Protein AF-0000000066386735 (afdb_homodimer)

Solvent-accessible surface area (backbone atoms only — not comparable to full-atom values): 34952 Å² total; per-residue (Å²): 131,81,71,72,70,70,79,65,91,54,46,79,41,62,68,87,38,50,35,76,71,38,86,72,49,76,53,98,64,25,37,32,26,34,22,35,31,68,79,54,72,41,65,27,24,34,39,33,49,71,58,70,83,78,64,50,69,67,56,51,48,50,50,52,52,50,50,44,58,50,50,66,54,71,47,89,25,34,50,49,60,60,26,30,24,84,44,97,94,42,44,26,45,30,25,68,52,45,81,57,40,26,46,42,51,55,50,65,39,38,87,48,36,74,68,78,51,64,63,46,54,53,48,42,54,48,40,48,41,42,32,52,31,38,35,53,66,39,91,73,58,44,60,47,80,56,54,47,45,75,33,27,28,16,32,88,79,59,47,43,23,41,43,75,51,58,39,57,59,51,43,49,53,54,43,61,69,47,68,71,74,78,66,64,72,68,68,74,58,64,76,33,53,43,41,59,80,72,44,85,85,53,75,62,67,91,50,74,45,44,43,33,21,12,46,19,51,48,51,52,28,68,71,42,53,48,65,78,60,67,88,56,86,49,61,66,58,50,52,52,41,36,60,72,66,50,68,74,70,76,47,60,91,50,32,56,83,81,43,82,64,44,70,61,52,51,50,52,31,54,36,20,52,37,78,52,57,88,64,27,62,52,48,64,57,52,47,65,64,45,51,64,61,57,66,74,50,57,75,60,56,40,54,50,38,45,47,52,42,55,53,43,56,75,104,131,79,73,74,70,70,80,65,92,54,45,78,39,63,67,88,38,50,35,76,71,37,86,72,50,78,54,98,66,25,38,32,25,34,21,35,30,66,79,53,73,42,64,28,24,33,41,34,48,70,58,68,83,80,64,50,68,66,58,51,49,51,51,51,53,50,52,46,56,50,49,65,54,70,48,90,26,36,50,48,60,64,25,30,24,84,45,96,92,42,42,27,46,29,26,68,51,44,79,57,40,26,45,42,52,54,52,66,39,39,87,47,36,75,67,77,51,64,63,48,53,52,49,41,53,49,39,47,41,41,32,52,31,38,35,54,66,36,91,73,57,45,59,47,82,58,54,46,45,76,33,27,28,16,33,88,79,58,46,44,23,43,42,73,50,59,39,56,58,51,44,49,54,53,44,61,70,47,70,70,74,79,66,66,72,67,70,74,57,64,76,33,54,45,41,60,78,71,45,85,85,52,75,60,68,91,48,74,46,44,43,33,20,11,47,18,52,48,51,51,28,68,71,41,55,47,66,79,60,68,87,57,86,50,61,66,57,51,52,53,40,37,59,73,64,52,69,76,71,77,48,60,92,48,33,56,81,83,43,82,65,43,70,61,51,52,50,52,32,54,36,21,52,37,78,53,58,87,65,29,61,53,47,64,58,52,47,66,64,46,50,63,62,56,67,75,50,57,76,60,55,42,54,51,37,44,48,53,43,56,54,43,56,77,105

Organism: Mus musculus (NCBI:txid10090)

Sequence (630 aa):
MNGDAICSALPPIPYHKLADLHYLSRGASGTVSSARHADWRVRVAVKHLHIHTPLLDSERNDILREAEILHKARFSYILPILGICNEPEFLGIVTEYMPNGSLNELLHRKTEYPDIAWPLRFRILHEIALGVNYLHNMNPPLLHHDLKTQNILLDNEFHVKIADFGLSKWRMMSLSQSRSYKSAPEGGTIIYMPPENYEPGQKSRASVKHDIYSYAVIMWEVLSRKQPFEEVTNPLQIMYSVSQGHRPDTSEENLPFDIPHRGLMISLIQSGWAQNPDERPSFLKCLIELEPVLRTFEDITFLEAVIQLKKAKQNMNGDAICSALPPIPYHKLADLHYLSRGASGTVSSARHADWRVRVAVKHLHIHTPLLDSERNDILREAEILHKARFSYILPILGICNEPEFLGIVTEYMPNGSLNELLHRKTEYPDIAWPLRFRILHEIALGVNYLHNMNPPLLHHDLKTQNILLDNEFHVKIADFGLSKWRMMSLSQSRSYKSAPEGGTIIYMPPENYEPGQKSRASVKHDIYSYAVIMWEVLSRKQPFEEVTNPLQIMYSVSQGHRPDTSEENLPFDIPHRGLMISLIQSGWAQNPDERPSFLKCLIELEPVLRTFEDITFLEAVIQLKKAKQN

Secondary structure (DSSP, 8-state):
--------SSPB--GGGEEEEEEEEEETTEEEEEEEETTT-SEEEEEEE---SS--HHHHHHHHHHHHHHHH---TTBPPEEEEEEETTEEEEEEE--TT-BHHHHHH-TTT-S---HHHHHHHHHHHHHHHHHHHTSSS----S---GGGEEE-TT--EEE-S-STHHHHHHHHHH--S------HHHHTT--GGGTSTT------HHHHHHHHHHHHHHHHH-S-TTTT---HHHHHHHHHTT-----STTTS-TTSTTHHHHHHHHHHHT-SSGGGSPPHHHHHHHHHHHHTTS-HHHHHHHHHHHHHHHH-/--------SSPB--GGGEEEEEEEEEETTEEEEEEEETTT-SEEEEEEE---SS--HHHHHHHHHHHHHHHH---TTBPPEEEEEEETTEEEEEEE--TT-BHHHHHH-TTT-S---HHHHHHHHHHHHHHHHHHHTSSS----S---GGGEEE-TT--EEE---STHHHHHHHHHH--S------HHHHTT--GGGTSTT------HHHHHHHHHHHHHHHHH-S-TTTT---HHHHHHHHHTT-----STTTS-TTSTTHHHHHHHHHHHT-SSGGGSPPHHHHHHHHHHHHTTS-HHHHHHHHHHHHHHHH-

Foldseek 3Di:
DPPPPPPLPFDEDAPVQFADWAWDDADLQATKTWGQGNPVRAIKIKGWGDAPPPDDPVLVVVVSVQLSVLCPDDDPQAWHFRHWHDDRVTTITITHDAPVAWQLCQLAVCQLPVDFDQLQLLQQLLLVLVSLLSQCPDVPRFAQLQDARNQWGQHLLGGTHGHRGSCVVVSVVRVVVVVPDPPPPPLRRLLLAALCVLDPPCPPPPDSLSVLSSSLSVLLCSQQSDDWVVVDDDSVVSNVCRNVPDGRDLDCVRGPPPNVVSVLSVVSSDQSRDNDSVSHDHSVVVNVSSVVVSVVDDPVVSSVSSVVSVVSNVD/DPPPPPPLPFDEDAPVQFADWAWDDADLQATKTWGQGNPVRAIKIKGWGDAPPPDDPVLVVVVSVLLSVLCPDDDPQAWHFRHWHDDRVTTITITHDAPVAWQLCQLAVCQLPVDFDQLLLLQQLLQVLVSLLSQCPDVPRFAQLQDARNQWGQHLLGGTHGHRGSCVVVSVVRVVVVVPDPPPPPLRRLLLAALCVLDPPCPPPPDSLSVLSSSLLVLLCSQQSDDWVVVDDDSVVSNVCRNVPDGRDLDCVRGPPPNVVSVLSVVSSDQSRGNDSVSHDHSVVVNVSSVVVSVVDDPVVSSVSSVVSVVSNVD

Nearest PDB structures (foldseek):
  9f3v-assembly1_B  TM=9.822E-01  e=1.140E-41  Homo sapiens
  9f3v-assembly1_A  TM=9.840E-01  e=6.893E-41  Homo sapiens
  5ar7-assembly1_B  TM=9.583E-01  e=3.034E-40  Homo sapiens
  8aza-assembly1_A  TM=9.279E-01  e=1.139E-37  Homo sapiens
  6s73-assembly1_A  TM=8.576E-01  e=1.983E-14  Homo sapiens

pLDDT: mean 85.74, std 18.02, range [21.05, 98.81]

InterPro domains:
  IPR000719 Protein kinase domain [PS50011] (18-294)
  IPR000719 Protein kinase domain [SM00220] (18-294)
  IPR001245 Serine-threonine/tyrosine-protein kinase, catalytic domain [PF07714] (23-288)
  IPR008271 Serine/threonine-protein kinase, active site [PS00108] (142-154)
  IPR011009 Protein kinase-like domain superfamily [SSF56112] (12-298)
  IPR051681 Serine/Threonine Kinases and Pseudokinases [PTHR44329] (13-293)

Structure (mmCIF, N/CA/C/O backbone):
data_AF-0000000066386735-model_v1
#
loop_
_entity.id
_entity.type
_entity.pdbx_description
1 polymer 'non-specific serine/threonine protein kinase'
#
loop_
_atom_site.group_PDB
_atom_site.id
_atom_site.type_symbol
_atom_site.label_atom_id
_atom_site.label_alt_id
_atom_site.label_comp_id
_atom_site.label_asym_id
_atom_site.label_entity_id
_atom_site.label_seq_id
_atom_site.pdbx_PDB_ins_code
_atom_site.Cartn_x
_atom_site.Cartn_y
_atom_site.Cartn_z
_atom_site.occupancy
_atom_site.B_iso_or_equiv
_atom_site.auth_seq_id
_atom_site.auth_comp_id
_atom_site.auth_asym_id
_atom_site.auth_atom_id
_atom_site.pdbx_PDB_model_num
ATOM 1 N N . MET A 1 1 ? 40.375 10.023 -7.191 1 21.3 1 MET A N 1
ATOM 2 C CA . MET A 1 1 ? 39.312 10.484 -6.332 1 21.3 1 MET A CA 1
ATOM 3 C C . MET A 1 1 ? 38.062 9.625 -6.527 1 21.3 1 MET A C 1
ATOM 5 O O . MET A 1 1 ? 37.406 9.711 -7.57 1 21.3 1 MET A O 1
ATOM 9 N N . ASN A 1 2 ? 38.062 8.375 -6.219 1 23.33 2 ASN A N 1
ATOM 10 C CA . ASN A 1 2 ? 37.156 7.25 -6.371 1 23.33 2 ASN A CA 1
ATOM 11 C C . ASN A 1 2 ? 35.75 7.582 -5.836 1 23.33 2 ASN A C 1
ATOM 13 O O . ASN A 1 2 ? 35.594 7.844 -4.645 1 23.33 2 ASN A O 1
ATOM 17 N N . GLY A 1 3 ? 35.031 8.484 -6.555 1 26.42 3 GLY A N 1
ATOM 18 C CA . GLY A 1 3 ? 33.719 8.977 -6.16 1 26.42 3 GLY A CA 1
ATOM 19 C C . GLY A 1 3 ? 32.906 7.945 -5.43 1 26.42 3 GLY A C 1
ATOM 20 O O . GLY A 1 3 ? 32.75 6.82 -5.902 1 26.42 3 GLY A O 1
ATOM 21 N N . ASP A 1 4 ? 33.094 7.902 -4.188 1 30.94 4 ASP A N 1
ATOM 22 C CA . ASP A 1 4 ? 32.281 7.062 -3.299 1 30.94 4 ASP A CA 1
ATOM 23 C C . ASP A 1 4 ? 30.844 6.984 -3.775 1 30.94 4 ASP A C 1
ATOM 25 O O . ASP A 1 4 ? 30.125 7.98 -3.744 1 30.94 4 ASP A O 1
ATOM 29 N N . ALA A 1 5 ? 30.641 6.309 -4.848 1 32.53 5 ALA A N 1
ATOM 30 C CA . ALA A 1 5 ? 29.297 6.023 -5.332 1 32.53 5 ALA A CA 1
ATOM 31 C C . ALA A 1 5 ? 28.312 5.863 -4.168 1 32.53 5 ALA A C 1
ATOM 33 O O . ALA A 1 5 ? 28.469 4.965 -3.34 1 32.53 5 ALA A O 1
ATOM 34 N N . ILE A 1 6 ? 27.875 6.945 -3.574 1 34.97 6 ILE A N 1
ATOM 35 C CA . ILE A 1 6 ? 26.75 6.914 -2.648 1 34.97 6 ILE A CA 1
ATOM 36 C C . ILE A 1 6 ? 25.812 5.766 -3.018 1 34.97 6 ILE A C 1
ATOM 38 O O . ILE A 1 6 ? 25.328 5.691 -4.148 1 34.97 6 ILE A O 1
ATOM 42 N N . CYS A 1 7 ? 26.047 4.559 -2.678 1 39.59 7 CYS A N 1
ATOM 43 C CA . CYS A 1 7 ? 25.141 3.43 -2.801 1 39.59 7 CYS A CA 1
ATOM 44 C C . CYS A 1 7 ? 23.688 3.877 -2.631 1 39.59 7 CYS A C 1
ATOM 46 O O . CYS A 1 7 ? 23.219 4.066 -1.507 1 39.59 7 CYS A O 1
ATOM 48 N N . SER A 1 8 ? 23.188 4.879 -3.412 1 51.66 8 SER A N 1
ATOM 49 C CA . SER A 1 8 ? 21.812 5.336 -3.371 1 51.66 8 SER A CA 1
ATOM 50 C C . SER A 1 8 ? 20.844 4.16 -3.352 1 51.66 8 SER A C 1
ATOM 52 O O . SER A 1 8 ? 20.938 3.248 -4.18 1 51.66 8 SER A O 1
ATOM 54 N N . ALA A 1 9 ? 20.234 3.855 -2.174 1 66.12 9 ALA A N 1
ATOM 55 C CA . ALA A 1 9 ? 19.203 2.84 -1.979 1 66.12 9 ALA A CA 1
ATOM 56 C C . ALA A 1 9 ? 17.984 3.123 -2.852 1 66.12 9 ALA A C 1
ATOM 58 O O . ALA A 1 9 ? 17.109 2.271 -2.994 1 66.12 9 ALA A O 1
ATOM 59 N N . LEU A 1 10 ? 18.047 4.336 -3.697 1 79.75 10 LEU A N 1
ATOM 60 C CA . LEU A 1 10 ? 16.906 4.656 -4.535 1 79.75 10 LEU A CA 1
ATOM 61 C C . LEU A 1 10 ? 17.078 4.105 -5.945 1 79.75 10 LEU A C 1
ATOM 63 O O . LEU A 1 10 ? 18.047 4.449 -6.629 1 79.75 10 LEU A O 1
ATOM 67 N N . PRO A 1 11 ? 16.234 3.32 -6.422 1 87 11 PRO A N 1
ATOM 68 C CA . PRO A 1 11 ? 16.359 2.773 -7.773 1 87 11 PRO A CA 1
ATOM 69 C C . PRO A 1 11 ? 16.312 3.852 -8.852 1 87 11 PRO A C 1
ATOM 71 O O . PRO A 1 11 ? 15.445 4.73 -8.812 1 87 11 PRO A O 1
ATOM 74 N N . PRO A 1 12 ? 17.281 3.859 -9.758 1 91.12 12 PRO A N 1
ATOM 75 C CA . PRO A 1 12 ? 17.234 4.793 -10.883 1 91.12 12 PRO A CA 1
ATOM 76 C C . PRO A 1 12 ? 16.141 4.43 -11.898 1 91.12 12 PRO A C 1
ATOM 78 O O . PRO A 1 12 ? 15.977 3.256 -12.234 1 91.12 12 PRO A O 1
ATOM 81 N N . ILE A 1 13 ? 15.375 5.375 -12.328 1 95.06 13 ILE A N 1
ATOM 82 C CA . ILE A 1 13 ? 14.352 5.207 -13.352 1 95.06 13 ILE A CA 1
ATOM 83 C C . ILE A 1 13 ? 14.664 6.098 -14.555 1 95.06 13 ILE A C 1
ATOM 85 O O . ILE A 1 13 ? 14.609 7.324 -14.453 1 95.06 13 ILE A O 1
ATOM 89 N N . PRO A 1 14 ? 15.023 5.484 -15.664 1 95.88 14 PRO A N 1
ATOM 90 C CA . PRO A 1 14 ? 15.312 6.305 -16.844 1 95.88 14 PRO A CA 1
ATOM 91 C C . PRO A 1 14 ? 14.102 7.102 -17.328 1 95.88 14 PRO A C 1
ATOM 93 O O . PRO A 1 14 ? 12.969 6.609 -17.266 1 95.88 14 PRO A O 1
ATOM 96 N N . TYR A 1 15 ? 14.391 8.234 -17.844 1 95.38 15 TYR A N 1
ATOM 97 C CA . TYR A 1 15 ? 13.344 9.117 -18.344 1 95.38 15 TYR A CA 1
ATOM 98 C C . TYR A 1 15 ? 12.516 8.438 -19.422 1 95.38 15 TYR A C 1
ATOM 100 O O . TYR A 1 15 ? 11.297 8.578 -19.469 1 95.38 15 TYR A O 1
ATOM 108 N N . HIS A 1 16 ? 13.141 7.691 -20.281 1 96.06 16 HIS A N 1
ATOM 109 C CA . HIS A 1 16 ? 12.461 7.105 -21.422 1 96.06 16 HIS A CA 1
ATOM 110 C C . HIS A 1 16 ? 11.469 6.031 -21 1 96.06 16 HIS A C 1
ATOM 112 O O . HIS A 1 16 ? 10.648 5.582 -21.797 1 96.06 16 HIS A O 1
ATOM 118 N N . LYS A 1 17 ? 11.531 5.559 -19.75 1 97 17 LYS A N 1
ATOM 119 C CA . LYS A 1 17 ? 10.586 4.582 -19.219 1 97 17 LYS A CA 1
ATOM 120 C C . LYS A 1 17 ? 9.32 5.262 -18.703 1 97 17 LYS A C 1
ATOM 122 O O . LYS A 1 17 ? 8.344 4.59 -18.359 1 97 17 LYS A O 1
ATOM 127 N N . LEU A 1 18 ? 9.359 6.523 -18.547 1 96.94 18 LEU A N 1
ATOM 128 C CA . LEU A 1 18 ? 8.203 7.301 -18.109 1 96.94 18 LEU A CA 1
ATOM 129 C C . LEU A 1 18 ? 7.395 7.781 -19.312 1 96.94 18 LEU A C 1
ATOM 131 O O . LEU A 1 18 ? 7.504 8.938 -19.719 1 96.94 18 LEU A O 1
ATOM 135 N N . ALA A 1 19 ? 6.484 6.941 -19.766 1 95.81 19 ALA A N 1
ATOM 136 C CA . ALA A 1 19 ? 5.73 7.195 -20.984 1 95.81 19 ALA A CA 1
ATOM 137 C C . ALA A 1 19 ? 4.461 7.988 -20.688 1 95.81 19 ALA A C 1
ATOM 139 O O . ALA A 1 19 ? 3.928 7.938 -19.578 1 95.81 19 ALA A O 1
ATOM 140 N N . ASP A 1 20 ? 4.012 8.805 -21.641 1 94.62 20 ASP A N 1
ATOM 141 C CA . ASP A 1 20 ? 2.725 9.492 -21.609 1 94.62 20 ASP A CA 1
ATOM 142 C C . ASP A 1 20 ? 2.643 10.453 -20.422 1 94.62 20 ASP A C 1
ATOM 144 O O . ASP A 1 20 ? 1.693 10.391 -19.641 1 94.62 20 ASP A O 1
ATOM 148 N N . LEU A 1 21 ? 3.6 11.289 -20.375 1 93.81 21 LEU A N 1
ATOM 149 C CA . LEU A 1 21 ? 3.621 12.258 -19.281 1 93.81 21 LEU A CA 1
ATOM 150 C C . LEU A 1 21 ? 2.438 13.219 -19.391 1 93.81 21 LEU A C 1
ATOM 152 O O . LEU A 1 21 ? 2.168 13.766 -20.453 1 93.81 21 LEU A O 1
ATOM 156 N N . HIS A 1 22 ? 1.701 13.336 -18.312 1 95.56 22 HIS A N 1
ATOM 157 C CA . HIS A 1 22 ? 0.571 14.258 -18.219 1 95.56 22 HIS A CA 1
ATOM 158 C C . HIS A 1 22 ? 0.7 15.156 -17 1 95.56 22 HIS A C 1
ATOM 160 O O . HIS A 1 22 ? 0.88 14.672 -15.875 1 95.56 22 HIS A O 1
ATOM 166 N N . TYR A 1 23 ? 0.552 16.453 -17.219 1 94.19 23 TYR A N 1
ATOM 167 C CA . TYR A 1 23 ? 0.663 17.438 -16.156 1 94.19 23 TYR A CA 1
ATOM 168 C C . TYR A 1 23 ? -0.458 17.266 -15.133 1 94.19 23 TYR A C 1
ATOM 170 O O . TYR A 1 23 ? -1.62 17.078 -15.508 1 94.19 23 TYR A O 1
ATOM 178 N N . LEU A 1 24 ? -0.124 17.281 -13.836 1 92.25 24 LEU A N 1
ATOM 179 C CA . LEU A 1 24 ? -1.116 17.172 -12.773 1 92.25 24 LEU A CA 1
ATOM 180 C C . LEU A 1 24 ? -1.205 18.484 -11.992 1 92.25 24 LEU A C 1
ATOM 182 O O . LEU A 1 24 ? -2.297 19.016 -11.789 1 92.25 24 LEU A O 1
ATOM 186 N N . SER A 1 25 ? -0.078 18.922 -11.508 1 87.31 25 SER A N 1
ATOM 187 C CA . SER A 1 25 ? -0.096 20.109 -10.664 1 87.31 25 SER A CA 1
ATOM 188 C C . SER A 1 25 ? 1.282 20.766 -10.602 1 87.31 25 SER A C 1
ATOM 190 O O . SER A 1 25 ? 2.273 20.172 -11.039 1 87.31 25 SER A O 1
ATOM 192 N N . ARG A 1 26 ? 1.274 22.031 -10.109 1 82.44 26 ARG A N 1
ATOM 193 C CA . ARG A 1 26 ? 2.504 22.781 -9.867 1 82.44 26 ARG A CA 1
ATOM 194 C C . ARG A 1 26 ? 2.553 23.312 -8.438 1 82.44 26 ARG A C 1
ATOM 196 O O . ARG A 1 26 ? 1.54 23.766 -7.906 1 82.44 26 ARG A O 1
ATOM 203 N N . GLY A 1 27 ? 3.732 23.016 -7.816 1 70.88 27 GLY A N 1
ATOM 204 C CA . GLY A 1 27 ? 3.938 23.594 -6.496 1 70.88 27 GLY A CA 1
ATOM 205 C C . GLY A 1 27 ? 5.27 24.297 -6.352 1 70.88 27 GLY A C 1
ATOM 206 O O . GLY A 1 27 ? 6.004 24.453 -7.328 1 70.88 27 GLY A O 1
ATOM 207 N N . ALA A 1 28 ? 5.504 24.797 -5.137 1 63.75 28 ALA A N 1
ATOM 208 C CA . ALA A 1 28 ? 6.723 25.547 -4.844 1 63.75 28 ALA A CA 1
ATOM 209 C C . ALA A 1 28 ? 7.965 24.719 -5.164 1 63.75 28 ALA A C 1
ATOM 211 O O . ALA A 1 28 ? 8.984 25.266 -5.59 1 63.75 28 ALA A O 1
ATOM 212 N N . SER A 1 29 ? 7.793 23.422 -5.027 1 66.88 29 SER A N 1
ATOM 213 C CA . SER A 1 29 ? 8.961 22.562 -5.168 1 66.88 29 SER A CA 1
ATOM 214 C C . SER A 1 29 ? 9.086 22.031 -6.59 1 66.88 29 SER A C 1
ATOM 216 O O . SER A 1 29 ? 10.102 21.438 -6.949 1 66.88 29 SER A O 1
ATOM 218 N N . GLY A 1 30 ? 8.055 22.234 -7.348 1 78.25 30 GLY A N 1
ATOM 219 C CA . GLY A 1 30 ? 8.156 21.734 -8.711 1 78.25 30 GLY A CA 1
ATOM 220 C C . GLY A 1 30 ? 6.812 21.328 -9.297 1 78.25 30 GLY A C 1
ATOM 221 O O . GLY A 1 30 ? 5.77 21.797 -8.844 1 78.25 30 GLY A O 1
ATOM 222 N N . THR A 1 31 ? 6.992 20.656 -10.375 1 88.19 31 THR A N 1
ATOM 223 C CA . THR A 1 31 ? 5.801 20.219 -11.094 1 88.19 31 THR A CA 1
ATOM 224 C C . THR A 1 31 ? 5.59 18.703 -10.922 1 88.19 31 THR A C 1
ATOM 226 O O . THR A 1 31 ? 6.555 17.953 -10.82 1 88.19 31 THR A O 1
ATOM 229 N N . VAL A 1 32 ? 4.332 18.344 -10.852 1 92.94 32 VAL A N 1
ATOM 230 C CA . VAL A 1 32 ? 3.996 16.922 -10.75 1 92.94 32 VAL A CA 1
ATOM 231 C C . VAL A 1 32 ? 3.266 16.469 -12.008 1 92.94 32 VAL A C 1
ATOM 233 O O . VAL A 1 32 ? 2.348 17.156 -12.477 1 92.94 32 VAL A O 1
ATOM 236 N N . SER A 1 33 ? 3.738 15.398 -12.57 1 96.19 33 SER A N 1
ATOM 237 C CA . SER A 1 33 ? 3.113 14.781 -13.734 1 96.19 33 SER A CA 1
ATOM 238 C C . SER A 1 33 ? 2.809 13.305 -13.477 1 96.19 33 SER A C 1
ATOM 240 O O . SER A 1 33 ? 3.4 12.688 -12.586 1 96.19 33 SER A O 1
ATOM 242 N N . SER A 1 34 ? 1.831 12.844 -14.148 1 97.69 34 SER A N 1
ATOM 243 C CA . SER A 1 34 ? 1.608 11.406 -14.18 1 97.69 34 SER A CA 1
ATOM 244 C C . SER A 1 34 ? 2.238 10.773 -15.422 1 97.69 34 SER A C 1
ATOM 246 O O . SER A 1 34 ? 2.408 11.445 -16.438 1 97.69 34 SER A O 1
ATOM 248 N N . ALA A 1 35 ? 2.652 9.562 -15.312 1 97.88 35 ALA A N 1
ATOM 249 C CA . ALA A 1 35 ? 3.225 8.781 -16.406 1 97.88 35 ALA A CA 1
ATOM 250 C C . ALA A 1 35 ? 2.887 7.301 -16.266 1 97.88 35 ALA A C 1
ATOM 252 O O . ALA A 1 35 ? 2.461 6.855 -15.195 1 97.88 35 ALA A O 1
ATOM 253 N N . ARG A 1 36 ? 2.918 6.609 -17.344 1 97.31 36 ARG A N 1
ATOM 254 C CA . ARG A 1 36 ? 2.852 5.152 -17.312 1 97.31 36 ARG A CA 1
ATOM 255 C C . ARG A 1 36 ? 4.242 4.535 -17.453 1 97.31 36 ARG A C 1
ATOM 257 O O . ARG A 1 36 ? 4.941 4.781 -18.438 1 97.31 36 ARG A O 1
ATOM 264 N N . HIS A 1 37 ? 4.707 3.846 -16.438 1 97.06 37 HIS A N 1
ATOM 265 C CA . HIS A 1 37 ? 6.012 3.211 -16.547 1 97.06 37 HIS A CA 1
ATOM 266 C C . HIS A 1 37 ? 6.008 2.119 -17.609 1 97.06 37 HIS A C 1
ATOM 268 O O . HIS A 1 37 ? 5.211 1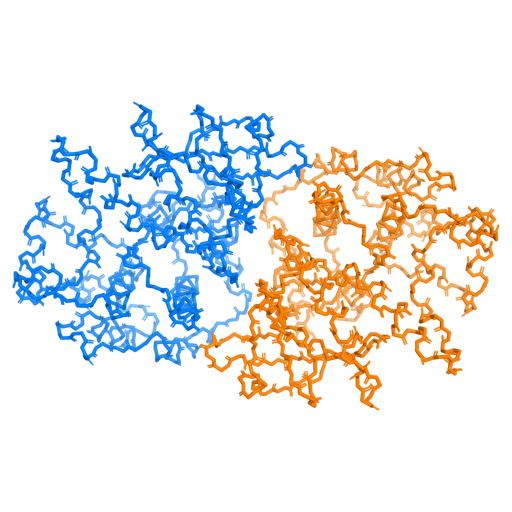.18 -17.547 1 97.06 37 HIS A O 1
ATOM 274 N N . ALA A 1 38 ? 6.906 2.098 -18.469 1 95.69 38 ALA A N 1
ATOM 275 C CA . ALA A 1 38 ? 6.891 1.266 -19.672 1 95.69 38 ALA A CA 1
ATOM 276 C C . ALA A 1 38 ? 7.02 -0.213 -19.312 1 95.69 38 ALA A C 1
ATOM 278 O O . ALA A 1 38 ? 6.379 -1.065 -19.938 1 95.69 38 ALA A O 1
ATOM 279 N N . ASP A 1 39 ? 7.727 -0.507 -18.312 1 95.12 39 ASP A N 1
ATOM 280 C CA . ASP A 1 39 ? 7.98 -1.902 -17.953 1 95.12 39 ASP A CA 1
ATOM 281 C C . ASP A 1 39 ? 6.984 -2.4 -16.922 1 95.12 39 ASP A C 1
ATOM 283 O O . ASP A 1 39 ? 6.543 -3.549 -16.969 1 95.12 39 ASP A O 1
ATOM 287 N N . TRP A 1 40 ? 6.613 -1.518 -16 1 95.81 40 TRP A N 1
ATOM 288 C CA . TRP A 1 40 ? 5.785 -1.946 -14.883 1 95.81 40 TRP A CA 1
ATOM 289 C C . TRP A 1 40 ? 4.309 -1.955 -15.266 1 95.81 40 TRP A C 1
ATOM 291 O O . TRP A 1 40 ? 3.494 -2.605 -14.609 1 95.81 40 TRP A O 1
ATOM 301 N N . ARG A 1 41 ? 3.924 -1.197 -16.234 1 95 41 ARG A N 1
ATOM 302 C CA . ARG A 1 41 ? 2.578 -1.108 -16.797 1 95 41 ARG A CA 1
ATOM 303 C C . ARG A 1 41 ? 1.6 -0.533 -15.773 1 95 41 ARG A C 1
ATOM 305 O O . ARG A 1 41 ? 0.431 -0.922 -15.742 1 95 41 ARG A O 1
ATOM 312 N N . VAL A 1 42 ? 2.158 0.272 -14.891 1 96.12 42 VAL A N 1
ATOM 313 C CA . VAL A 1 42 ? 1.305 0.998 -13.953 1 96.12 42 VAL A CA 1
ATOM 314 C C . VAL A 1 42 ? 1.528 2.5 -14.109 1 96.12 42 VAL A C 1
ATOM 316 O O . VAL A 1 42 ? 2.568 2.93 -14.617 1 96.12 42 VAL A O 1
ATOM 319 N N . ARG A 1 43 ? 0.556 3.234 -13.711 1 96.69 43 ARG A N 1
ATOM 320 C CA . ARG A 1 43 ? 0.695 4.684 -13.648 1 96.69 43 ARG A CA 1
ATOM 321 C C . ARG A 1 43 ? 1.541 5.105 -12.453 1 96.69 43 ARG A C 1
ATOM 323 O O . ARG A 1 43 ? 1.422 4.531 -11.367 1 96.69 43 ARG A O 1
ATOM 330 N N . VAL A 1 44 ? 2.395 6.055 -12.641 1 97.81 44 VAL A N 1
ATOM 331 C CA . VAL A 1 44 ? 3.229 6.629 -11.586 1 97.81 44 VAL A CA 1
ATOM 332 C C . VAL A 1 44 ? 3.105 8.148 -11.609 1 97.81 44 VAL A C 1
ATOM 334 O O . VAL A 1 44 ? 2.584 8.727 -12.562 1 97.81 44 VAL A O 1
ATOM 337 N N . ALA A 1 45 ? 3.426 8.797 -10.523 1 97.12 45 ALA A N 1
ATOM 338 C CA . ALA A 1 45 ? 3.564 10.25 -10.461 1 97.12 45 ALA A CA 1
ATOM 339 C C . ALA A 1 45 ? 5.035 10.664 -10.438 1 97.12 45 ALA A C 1
ATOM 341 O O . ALA A 1 45 ? 5.859 10 -9.805 1 97.12 45 ALA A O 1
ATOM 342 N N . VAL A 1 46 ? 5.352 11.742 -11.117 1 95.25 46 VAL A N 1
ATOM 343 C CA . VAL A 1 46 ? 6.719 12.25 -11.195 1 95.25 46 VAL A CA 1
ATOM 344 C C . VAL A 1 46 ? 6.754 13.703 -10.727 1 95.25 46 VAL A C 1
ATOM 346 O O . VAL A 1 46 ? 6.145 14.578 -11.344 1 95.25 46 VAL A O 1
ATOM 349 N N . LYS A 1 47 ? 7.371 13.922 -9.625 1 90.81 47 LYS A N 1
ATOM 350 C CA . LYS A 1 47 ? 7.641 15.281 -9.172 1 90.81 47 LYS A CA 1
ATOM 351 C C . LYS A 1 47 ? 8.953 15.805 -9.758 1 90.81 47 LYS A C 1
ATOM 353 O O . LYS A 1 47 ? 10.031 15.367 -9.359 1 90.81 47 LYS A O 1
ATOM 358 N N . HIS A 1 48 ? 8.812 16.625 -10.711 1 88.12 48 HIS A N 1
ATOM 359 C CA . HIS A 1 48 ? 9.977 17.25 -11.328 1 88.12 48 HIS A CA 1
ATOM 360 C C . HIS A 1 48 ? 10.477 18.438 -10.5 1 88.12 48 HIS A C 1
ATOM 362 O O . HIS A 1 48 ? 9.734 19.391 -10.273 1 88.12 48 HIS A O 1
ATOM 368 N N . LEU A 1 49 ? 11.648 18.281 -10.055 1 78.94 49 LEU A N 1
ATOM 369 C CA . LEU A 1 49 ? 12.211 19.297 -9.188 1 78.94 49 LEU A CA 1
ATOM 370 C C . LEU A 1 49 ? 12.875 20.406 -10.008 1 78.94 49 LEU A C 1
ATOM 372 O O . LEU A 1 49 ? 13.656 20.109 -10.914 1 78.94 49 LEU A O 1
ATOM 376 N N . HIS A 1 50 ? 12.203 21.531 -9.953 1 68.12 50 HIS A N 1
ATOM 377 C CA . HIS A 1 50 ? 12.758 22.656 -10.695 1 68.12 50 HIS A CA 1
ATOM 378 C C . HIS A 1 50 ? 14.023 23.172 -10.031 1 68.12 50 HIS A C 1
ATOM 380 O O . HIS A 1 50 ? 13.992 23.609 -8.875 1 68.12 50 HIS A O 1
ATOM 386 N N . ILE A 1 51 ? 15.023 22.688 -10.352 1 57.31 51 ILE A N 1
ATOM 387 C CA . ILE A 1 51 ? 16.281 23.203 -9.82 1 57.31 51 ILE A CA 1
ATOM 388 C C . ILE A 1 51 ? 16.922 24.156 -10.828 1 57.31 51 ILE A C 1
ATOM 390 O O . ILE A 1 51 ? 16.75 24 -12.031 1 57.31 51 ILE A O 1
ATOM 394 N N . HIS A 1 52 ? 17.188 25.328 -10.453 1 54.78 52 HIS A N 1
ATOM 395 C CA . HIS A 1 52 ? 17.922 26.234 -11.32 1 54.78 52 HIS A CA 1
ATOM 396 C C . HIS A 1 52 ? 19 25.5 -12.109 1 54.78 52 HIS A C 1
ATOM 398 O O . HIS A 1 52 ? 19.672 24.625 -11.57 1 54.78 52 HIS A O 1
ATOM 404 N N . THR A 1 53 ? 18.828 25.359 -13.375 1 54.06 53 THR A N 1
ATOM 405 C CA . THR A 1 53 ? 19.859 24.859 -14.273 1 54.06 53 THR A CA 1
ATOM 406 C C . THR A 1 53 ? 20.969 25.906 -14.445 1 54.06 53 THR A C 1
ATOM 408 O O . THR A 1 53 ? 20.688 27.078 -14.68 1 54.06 53 THR A O 1
ATOM 411 N N . PRO A 1 54 ? 22.312 25.453 -14.141 1 56.69 54 PRO A N 1
ATOM 412 C CA . PRO A 1 54 ? 22.766 24.094 -13.883 1 56.69 54 PRO A CA 1
ATOM 413 C C . PRO A 1 54 ? 22.766 23.734 -12.398 1 56.69 54 PRO A C 1
ATOM 415 O O . PRO A 1 54 ? 23.125 24.562 -11.562 1 56.69 54 PRO A O 1
ATOM 418 N N . LEU A 1 55 ? 22.156 22.656 -12.031 1 57.97 55 LEU A N 1
ATOM 419 C CA . LEU A 1 55 ? 22.234 22.188 -10.656 1 57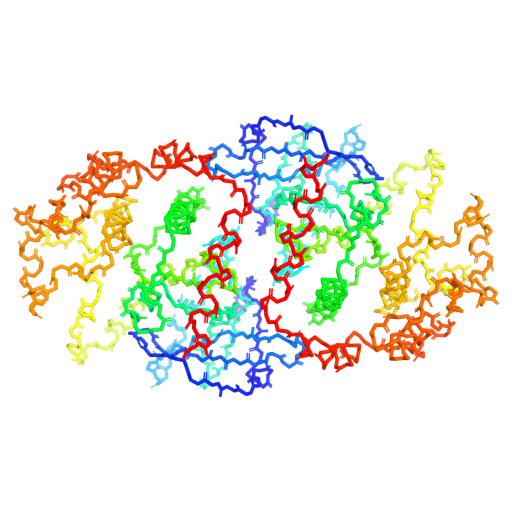.97 55 LEU A CA 1
ATOM 420 C C . LEU A 1 55 ? 23.688 21.891 -10.273 1 57.97 55 LEU A C 1
ATOM 422 O O . LEU A 1 55 ? 24.406 21.219 -11.023 1 57.97 55 LEU A O 1
ATOM 426 N N . LEU A 1 56 ? 24.125 22.734 -9.305 1 65.06 56 LEU A N 1
ATOM 427 C CA . LEU A 1 56 ? 25.422 22.312 -8.766 1 65.06 56 LEU A CA 1
ATOM 428 C C . LEU A 1 56 ? 25.344 20.891 -8.219 1 65.06 56 LEU A C 1
ATOM 430 O O . LEU A 1 56 ? 24.297 20.469 -7.719 1 65.06 56 LEU A O 1
ATOM 434 N N . ASP A 1 57 ? 26.312 20.156 -8.477 1 73 57 ASP A N 1
ATOM 435 C CA . ASP A 1 57 ? 26.438 18.781 -8.023 1 73 57 ASP A CA 1
ATOM 436 C C . ASP A 1 57 ? 26.094 18.656 -6.539 1 73 57 ASP A C 1
ATOM 438 O O . ASP A 1 57 ? 25.5 17.672 -6.109 1 73 57 ASP A O 1
ATOM 442 N N . SER A 1 58 ? 26.391 19.75 -5.883 1 73.62 58 SER A N 1
ATOM 443 C CA . SER A 1 58 ? 26.156 19.719 -4.441 1 73.62 58 SER A CA 1
ATOM 444 C C . SER A 1 58 ? 24.656 19.734 -4.133 1 73.62 58 SER A C 1
ATOM 446 O O . SER A 1 58 ? 24.203 19 -3.258 1 73.62 58 SER A O 1
ATOM 448 N N . GLU A 1 59 ? 23.953 20.562 -4.934 1 71.06 59 GLU A N 1
ATOM 449 C CA . GLU A 1 59 ? 22.516 20.656 -4.719 1 71.06 59 GLU A CA 1
ATOM 450 C C . GLU A 1 59 ? 21.797 19.359 -5.105 1 71.06 59 GLU A C 1
ATOM 452 O O . GLU A 1 59 ? 20.891 18.906 -4.402 1 71.06 59 GLU A O 1
ATOM 457 N N . ARG A 1 60 ? 22.281 18.891 -6.133 1 75.44 60 ARG A N 1
ATOM 458 C CA . ARG A 1 60 ? 21.719 17.625 -6.605 1 75.44 60 ARG A CA 1
ATOM 459 C C . ARG A 1 60 ? 21.938 16.516 -5.578 1 75.44 60 ARG A C 1
ATOM 461 O O . ARG A 1 60 ? 21.031 15.742 -5.297 1 75.44 60 ARG A O 1
ATOM 468 N N . ASN A 1 61 ? 23.047 16.516 -5.004 1 77.25 61 ASN A N 1
ATOM 469 C CA . ASN A 1 61 ? 23.359 15.508 -3.992 1 77.25 61 ASN A CA 1
ATOM 470 C C . ASN A 1 61 ? 22.5 15.672 -2.746 1 77.25 61 ASN A C 1
ATOM 472 O O . ASN A 1 61 ? 22.125 14.68 -2.115 1 77.25 61 ASN A O 1
ATOM 476 N N . ASP A 1 62 ? 22.234 16.875 -2.523 1 74.38 62 ASP A N 1
ATOM 477 C CA . ASP A 1 62 ? 21.375 17.141 -1.364 1 74.38 62 ASP A CA 1
ATOM 478 C C . ASP A 1 62 ? 19.969 16.609 -1.583 1 74.38 62 ASP A C 1
ATOM 480 O O . ASP A 1 62 ? 19.375 16 -0.679 1 74.38 62 ASP A O 1
ATOM 484 N N . ILE A 1 63 ? 19.562 16.828 -2.779 1 75.44 63 ILE A N 1
ATOM 485 C CA . ILE A 1 63 ? 18.219 16.359 -3.119 1 75.44 63 ILE A CA 1
ATOM 486 C C . ILE A 1 63 ? 18.172 14.836 -3.074 1 75.44 63 ILE A C 1
ATOM 488 O O . ILE A 1 63 ? 17.219 14.25 -2.561 1 75.44 63 ILE A O 1
ATOM 492 N N . LEU A 1 64 ? 19.156 14.281 -3.521 1 77.44 64 LEU A N 1
ATOM 493 C CA . LEU A 1 64 ? 19.25 12.82 -3.547 1 77.44 64 LEU A CA 1
ATOM 494 C C . LEU A 1 64 ? 19.297 12.258 -2.131 1 77.44 64 LEU A C 1
ATOM 496 O O . LEU A 1 64 ? 18.672 11.234 -1.841 1 77.44 64 LEU A O 1
ATOM 500 N N . ARG A 1 65 ? 20 12.898 -1.321 1 77.62 65 ARG A N 1
ATOM 501 C CA . ARG A 1 65 ? 20.094 12.461 0.066 1 77.62 65 ARG A CA 1
ATOM 502 C C . ARG A 1 65 ? 18.734 12.539 0.764 1 77.62 65 ARG A C 1
ATOM 504 O O . ARG A 1 65 ? 18.359 11.625 1.499 1 77.62 65 ARG A O 1
ATOM 511 N N . GLU A 1 66 ? 18.047 13.562 0.5 1 74.75 66 GLU A N 1
ATOM 512 C CA . GLU A 1 66 ? 16.734 13.727 1.095 1 74.75 66 GLU A CA 1
ATOM 513 C C . GLU A 1 66 ? 15.75 12.688 0.56 1 74.75 66 GLU A C 1
ATOM 515 O O . GLU A 1 66 ? 14.969 12.117 1.32 1 74.75 66 GLU A O 1
ATOM 520 N N . ALA A 1 67 ? 15.883 12.508 -0.694 1 79.25 67 ALA A N 1
ATOM 521 C CA . ALA A 1 67 ? 15.023 11.5 -1.306 1 79.25 67 ALA A CA 1
ATOM 522 C C . ALA A 1 67 ? 15.281 10.117 -0.714 1 79.25 67 ALA A C 1
ATOM 524 O O . ALA A 1 67 ? 14.352 9.328 -0.534 1 79.25 67 ALA A O 1
ATOM 525 N N . GLU A 1 68 ? 16.438 9.914 -0.324 1 79.88 68 GLU A N 1
ATOM 526 C CA . GLU A 1 68 ? 16.797 8.633 0.27 1 79.88 68 GLU A CA 1
ATOM 527 C C . GLU A 1 68 ? 16.203 8.477 1.664 1 79.88 68 GLU A C 1
ATOM 529 O O . GLU A 1 68 ? 15.766 7.387 2.039 1 79.88 68 GLU A O 1
ATOM 534 N N . ILE A 1 69 ? 16.25 9.539 2.324 1 76.5 69 ILE A N 1
ATOM 535 C CA . ILE A 1 69 ? 15.672 9.516 3.666 1 76.5 69 ILE A CA 1
ATOM 536 C C . ILE A 1 69 ? 14.172 9.242 3.578 1 76.5 69 ILE A C 1
ATOM 538 O O . ILE A 1 69 ? 13.641 8.43 4.336 1 76.5 69 ILE A O 1
ATOM 542 N N . LEU A 1 70 ? 13.602 9.898 2.648 1 80.44 70 LEU A N 1
ATOM 543 C CA . LEU A 1 70 ? 12.164 9.719 2.469 1 80.44 70 LEU A CA 1
ATOM 544 C C . LEU A 1 70 ? 11.844 8.305 2.002 1 80.44 70 LEU A C 1
ATOM 546 O O . LEU A 1 70 ? 10.812 7.742 2.369 1 80.44 70 LEU A O 1
ATOM 550 N N . HIS A 1 71 ? 12.75 7.758 1.261 1 83.81 71 HIS A N 1
ATOM 551 C CA . HIS A 1 71 ? 12.578 6.414 0.726 1 83.81 71 HIS A CA 1
ATOM 552 C C . HIS A 1 71 ? 12.586 5.371 1.841 1 83.81 71 HIS A C 1
ATOM 554 O O . HIS A 1 71 ? 11.984 4.305 1.703 1 83.81 71 HIS A O 1
ATOM 560 N N . LYS A 1 72 ? 13.148 5.73 2.943 1 82.75 72 LYS A N 1
ATOM 561 C CA . LYS A 1 72 ? 13.25 4.793 4.059 1 82.75 72 LYS A CA 1
ATOM 562 C C . LYS A 1 72 ? 11.906 4.605 4.75 1 82.75 72 LYS A C 1
ATOM 564 O O . LYS A 1 72 ? 11.68 3.596 5.418 1 82.75 72 LYS A O 1
ATOM 569 N N . ALA A 1 73 ? 11.094 5.609 4.633 1 87.44 73 ALA A N 1
ATOM 570 C CA . ALA A 1 73 ? 9.781 5.52 5.262 1 87.44 73 ALA A CA 1
ATOM 571 C C . ALA A 1 73 ? 8.859 4.574 4.488 1 87.44 73 ALA A C 1
ATOM 573 O O . ALA A 1 73 ? 8.391 4.906 3.398 1 87.44 73 ALA A O 1
ATOM 574 N N . ARG A 1 74 ? 8.719 3.398 5.016 1 89.44 74 ARG A N 1
ATOM 575 C CA . ARG A 1 74 ? 7.875 2.383 4.398 1 89.44 74 ARG A CA 1
ATOM 576 C C . ARG A 1 74 ? 6.672 2.062 5.277 1 89.44 74 ARG A C 1
ATOM 578 O O . ARG A 1 74 ? 6.793 1.331 6.266 1 89.44 74 ARG A O 1
ATOM 585 N N . PHE A 1 75 ? 5.641 2.623 4.957 1 93.06 75 PHE A N 1
ATOM 586 C CA . PHE A 1 75 ? 4.422 2.496 5.746 1 93.06 75 PHE A CA 1
ATOM 587 C C . PHE A 1 75 ? 3.188 2.686 4.871 1 93.06 75 PHE A C 1
ATOM 589 O O . PHE A 1 75 ? 3.24 3.383 3.857 1 93.06 75 PHE A O 1
ATOM 596 N N . SER A 1 76 ? 2.125 2.049 5.258 1 93.94 76 SER A N 1
ATOM 597 C CA . SER A 1 76 ? 0.909 1.977 4.457 1 93.94 76 SER A CA 1
ATOM 598 C C . SER A 1 76 ? 0.385 3.369 4.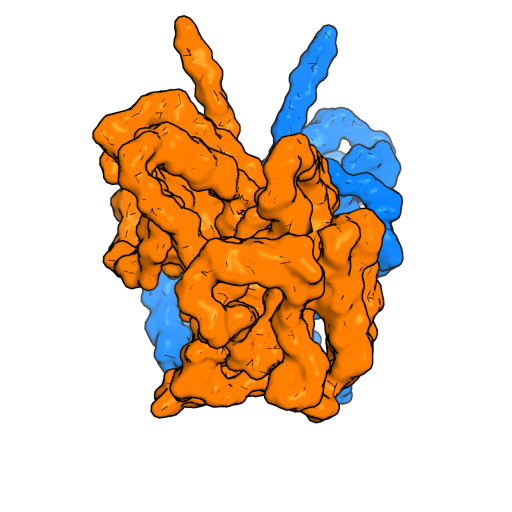121 1 93.94 76 SER A C 1
ATOM 600 O O . SER A 1 76 ? -0.234 3.568 3.072 1 93.94 76 SER A O 1
ATOM 602 N N . TYR A 1 77 ? 0.619 4.336 4.98 1 97.06 77 TYR A N 1
ATOM 603 C CA . TYR A 1 77 ? -0.03 5.629 4.812 1 97.06 77 TYR A CA 1
ATOM 604 C C . TYR A 1 77 ? 0.986 6.703 4.441 1 97.06 77 TYR A C 1
ATOM 606 O O . TYR A 1 77 ? 0.72 7.898 4.594 1 97.06 77 TYR A O 1
ATOM 614 N N . ILE A 1 78 ? 2.143 6.27 4.004 1 95.31 78 ILE A N 1
ATOM 615 C CA . ILE A 1 78 ? 3.176 7.141 3.455 1 95.31 78 ILE A CA 1
ATOM 616 C C . ILE A 1 78 ? 3.303 6.91 1.95 1 95.31 78 ILE A C 1
ATOM 618 O O . ILE A 1 78 ? 3.299 5.766 1.49 1 95.31 78 ILE A O 1
ATOM 622 N N . LEU A 1 79 ? 3.352 7.969 1.22 1 95.19 79 LEU A N 1
ATOM 623 C CA . LEU A 1 79 ? 3.494 7.859 -0.228 1 95.19 79 LEU A CA 1
ATOM 624 C C . LEU A 1 79 ? 4.812 7.18 -0.594 1 95.19 79 LEU A C 1
ATOM 626 O O . LEU A 1 79 ? 5.887 7.695 -0.279 1 95.19 79 LEU A O 1
ATOM 630 N N . PRO A 1 80 ? 4.723 6.07 -1.223 1 92.44 80 PRO A N 1
ATOM 631 C CA . PRO A 1 80 ? 5.953 5.352 -1.564 1 92.44 80 PRO A CA 1
ATOM 632 C C . PRO A 1 80 ? 6.746 6.035 -2.678 1 92.44 80 PRO A C 1
ATOM 634 O O . PRO A 1 80 ? 6.176 6.395 -3.713 1 92.44 80 PRO A O 1
ATOM 637 N N . ILE A 1 81 ? 7.98 6.207 -2.439 1 91.19 81 ILE A N 1
ATOM 638 C CA . ILE A 1 81 ? 8.906 6.598 -3.496 1 91.19 81 ILE A CA 1
ATOM 639 C C . ILE A 1 81 ? 9.414 5.355 -4.223 1 91.19 81 ILE A C 1
ATOM 641 O O . ILE A 1 81 ? 9.977 4.453 -3.604 1 91.19 81 ILE A O 1
ATOM 645 N N . LEU A 1 82 ? 9.219 5.297 -5.477 1 92.94 82 LEU A N 1
ATOM 646 C CA . LEU A 1 82 ? 9.531 4.102 -6.254 1 92.94 82 LEU A CA 1
ATOM 647 C C . LEU A 1 82 ? 10.922 4.211 -6.871 1 92.94 82 LEU A C 1
ATOM 649 O O . LEU A 1 82 ? 11.547 3.193 -7.188 1 92.94 82 LEU A O 1
ATOM 653 N N . GLY A 1 83 ? 11.398 5.406 -7.039 1 91.69 83 GLY A N 1
ATOM 654 C CA . GLY A 1 83 ? 12.703 5.648 -7.629 1 91.69 83 GLY A CA 1
ATOM 655 C C . GLY A 1 83 ? 12.938 7.105 -7.984 1 91.69 83 GLY A C 1
ATOM 656 O O . GLY A 1 83 ? 12.188 7.984 -7.555 1 91.69 83 GLY A O 1
ATOM 657 N N . ILE A 1 84 ? 14.062 7.328 -8.727 1 91.81 84 ILE A N 1
ATOM 658 C CA . ILE A 1 84 ? 14.43 8.688 -9.094 1 91.81 84 ILE A CA 1
ATOM 659 C C . ILE A 1 84 ? 14.891 8.719 -10.547 1 91.81 84 ILE A C 1
ATOM 661 O O . ILE A 1 84 ? 15.57 7.797 -11.016 1 91.81 84 ILE A O 1
ATOM 665 N N . CYS A 1 85 ? 14.375 9.609 -11.234 1 93.19 85 CYS A N 1
ATOM 666 C CA . CYS A 1 85 ? 14.938 9.938 -12.539 1 93.19 85 CYS A CA 1
ATOM 667 C C . CYS A 1 85 ? 16 11.023 -12.414 1 93.19 85 CYS A C 1
ATOM 669 O O . CYS A 1 85 ? 15.688 12.188 -12.156 1 93.19 85 CYS A O 1
ATOM 671 N N . ASN A 1 86 ? 17.219 10.633 -12.5 1 89.25 86 ASN A N 1
ATOM 672 C CA . ASN A 1 86 ? 18.359 11.531 -12.312 1 89.25 86 ASN A CA 1
ATOM 673 C C . ASN A 1 86 ? 19.156 11.711 -13.609 1 89.25 86 ASN A C 1
ATOM 675 O O . ASN A 1 86 ? 20.25 11.18 -13.75 1 89.25 86 ASN A O 1
ATOM 679 N N . GLU A 1 87 ? 18.609 12.477 -14.477 1 88.88 87 GLU A N 1
ATOM 680 C CA . GLU A 1 87 ? 19.25 12.812 -15.742 1 88.88 87 GLU A CA 1
ATOM 681 C C . GLU A 1 87 ? 19.594 14.305 -15.805 1 88.88 87 GLU A C 1
ATOM 683 O O . GLU A 1 87 ? 19.016 15.109 -15.078 1 88.88 87 GLU A O 1
ATOM 688 N N . PRO A 1 88 ? 20.578 14.648 -16.562 1 82.44 88 PRO A N 1
ATOM 689 C CA . PRO A 1 88 ? 21.031 16.047 -16.625 1 82.44 88 PRO A CA 1
ATOM 690 C C . PRO A 1 88 ? 19.875 17.016 -16.875 1 82.44 88 PRO A C 1
ATOM 692 O O . PRO A 1 88 ? 19.812 18.078 -16.234 1 82.44 88 PRO A O 1
ATOM 695 N N . GLU A 1 89 ? 18.969 16.656 -17.703 1 82.94 89 GLU A N 1
ATOM 696 C CA . GLU A 1 89 ? 17.922 17.594 -18.078 1 82.94 89 GLU A CA 1
ATOM 697 C C . GLU A 1 89 ? 16.625 17.297 -17.312 1 82.94 89 GLU A C 1
ATOM 699 O O . GLU A 1 89 ? 15.602 17.938 -17.547 1 82.94 89 GLU A O 1
ATOM 704 N N . PHE A 1 90 ? 16.75 16.328 -16.438 1 86.31 90 PHE A N 1
ATOM 705 C CA . PHE A 1 90 ? 15.523 15.945 -15.75 1 86.31 90 PHE A CA 1
ATOM 706 C C . PHE A 1 90 ? 15.844 15.297 -14.406 1 86.31 90 PHE A C 1
ATOM 708 O O . PHE A 1 90 ? 16.453 14.227 -14.359 1 86.31 90 PHE A O 1
ATOM 715 N N . LEU A 1 91 ? 15.453 15.969 -13.367 1 87.25 91 LEU A N 1
ATOM 716 C CA . LEU A 1 91 ? 15.516 15.422 -12.016 1 87.25 91 LEU A CA 1
ATOM 717 C C . LEU A 1 91 ? 14.125 15.297 -11.414 1 87.25 91 LEU A C 1
ATOM 719 O O . LEU A 1 91 ? 13.445 16.297 -11.203 1 87.25 91 LEU A O 1
ATOM 723 N N . GLY A 1 92 ? 13.734 14.047 -11.203 1 90.62 92 GLY A N 1
ATOM 724 C CA . GLY A 1 92 ? 12.391 13.836 -10.695 1 90.62 92 GLY A CA 1
ATOM 725 C C . GLY A 1 92 ? 12.281 12.656 -9.75 1 90.62 92 GLY A C 1
ATOM 726 O O . GLY A 1 92 ? 12.984 11.656 -9.914 1 90.62 92 GLY A O 1
ATOM 727 N N . ILE A 1 93 ? 11.453 12.828 -8.742 1 91.19 93 ILE A N 1
ATOM 728 C CA . ILE A 1 93 ? 11.125 11.734 -7.832 1 91.19 93 ILE A CA 1
ATOM 729 C C . ILE A 1 93 ? 9.891 11 -8.336 1 91.19 93 ILE A C 1
ATOM 731 O O . ILE A 1 93 ? 8.859 11.617 -8.602 1 91.19 93 ILE A O 1
ATOM 735 N N . VAL A 1 94 ? 10.031 9.68 -8.5 1 94.62 94 VAL A N 1
ATOM 736 C CA . VAL A 1 94 ? 8.93 8.859 -9 1 94.62 94 VAL A CA 1
ATOM 737 C C . VAL A 1 94 ? 8.203 8.195 -7.828 1 94.62 94 VAL A C 1
ATOM 739 O O . VAL A 1 94 ? 8.828 7.531 -7 1 94.62 94 VAL A O 1
ATOM 742 N N . THR A 1 95 ? 6.883 8.43 -7.758 1 95.31 95 THR A N 1
ATOM 743 C CA . THR A 1 95 ? 6.066 7.875 -6.684 1 95.31 95 THR A CA 1
ATOM 744 C C . THR A 1 95 ? 4.855 7.137 -7.25 1 95.31 95 THR A C 1
ATOM 746 O O . THR A 1 95 ? 4.609 7.172 -8.453 1 95.31 95 THR A O 1
ATOM 749 N N . GLU A 1 96 ? 4.223 6.387 -6.371 1 96.5 96 GLU A N 1
ATOM 750 C CA . GLU A 1 96 ? 2.93 5.824 -6.746 1 96.5 96 GLU A CA 1
ATOM 751 C C . GLU A 1 96 ? 1.945 6.922 -7.137 1 96.5 96 GLU A C 1
ATOM 753 O O . GLU A 1 96 ? 1.934 7.996 -6.531 1 96.5 96 GLU A O 1
ATOM 758 N N . TYR A 1 97 ? 1.145 6.652 -8.172 1 97.31 97 TYR A N 1
ATOM 759 C CA . TYR A 1 97 ? 0.107 7.586 -8.594 1 97.31 97 TYR A CA 1
ATOM 760 C C . TYR A 1 97 ? -1.128 7.465 -7.711 1 97.31 97 TYR A C 1
ATOM 762 O O . TYR A 1 97 ? -1.589 6.359 -7.426 1 97.31 97 TYR A O 1
ATOM 770 N N . MET A 1 98 ? -1.638 8.57 -7.199 1 97.5 98 MET A N 1
ATOM 771 C CA . MET A 1 98 ? -2.855 8.641 -6.398 1 97.5 98 MET A CA 1
ATOM 772 C C . MET A 1 98 ? -4.023 9.164 -7.223 1 97.5 98 MET A C 1
ATOM 774 O O . MET A 1 98 ? -4.148 10.375 -7.43 1 97.5 98 MET A O 1
ATOM 778 N N . PRO A 1 99 ? -4.941 8.305 -7.582 1 96 99 PRO A N 1
ATOM 779 C CA . PRO A 1 99 ? -5.941 8.656 -8.594 1 96 99 PRO A CA 1
ATOM 780 C C . PRO A 1 99 ? -6.977 9.656 -8.07 1 96 99 PRO A C 1
ATOM 782 O O . PRO A 1 99 ? -7.602 10.367 -8.859 1 96 99 PRO A O 1
ATOM 785 N N . ASN A 1 100 ? -7.195 9.742 -6.754 1 96.88 100 ASN A N 1
ATOM 786 C CA . ASN A 1 100 ? -8.25 10.617 -6.254 1 96.88 100 ASN A CA 1
ATOM 787 C C . ASN A 1 100 ? -7.695 11.961 -5.789 1 96.88 100 ASN A C 1
ATOM 789 O O . ASN A 1 100 ? -8.383 12.711 -5.098 1 96.88 100 ASN A O 1
ATOM 793 N N . GLY A 1 101 ? -6.418 12.195 -6.102 1 96.06 101 GLY A N 1
ATOM 794 C CA . GLY A 1 101 ? -5.828 13.5 -5.82 1 96.06 101 GLY A CA 1
ATOM 795 C C . GLY A 1 101 ? -5.613 13.75 -4.34 1 96.06 101 GLY A C 1
ATOM 796 O O . GLY A 1 101 ? -5.246 12.836 -3.6 1 96.06 101 GLY A O 1
ATOM 797 N N . SER A 1 102 ? -5.738 15.008 -3.932 1 97.06 102 SER A N 1
ATOM 798 C CA . SER A 1 102 ? -5.41 15.406 -2.566 1 97.06 102 SER A CA 1
ATOM 799 C C . SER A 1 102 ? -6.66 15.484 -1.697 1 97.06 102 SER A C 1
ATOM 801 O O . SER A 1 102 ? -7.773 15.602 -2.213 1 97.06 102 SER A O 1
ATOM 803 N N . LEU A 1 103 ? -6.414 15.43 -0.415 1 98.5 103 LEU A N 1
ATOM 804 C CA . LEU A 1 103 ? -7.488 15.664 0.542 1 98.5 103 LEU A CA 1
ATOM 805 C C . LEU A 1 103 ? -8.086 17.062 0.35 1 98.5 103 LEU A C 1
ATOM 807 O O . LEU A 1 103 ? -9.297 17.25 0.521 1 98.5 103 LEU A O 1
ATOM 811 N N . ASN A 1 104 ? -7.281 18.016 -0.051 1 97.19 104 ASN A N 1
ATOM 812 C CA . ASN A 1 104 ? -7.77 19.359 -0.333 1 97.19 104 ASN A CA 1
ATOM 813 C C . ASN A 1 104 ? -8.836 19.359 -1.427 1 97.19 104 ASN A C 1
ATOM 815 O O . ASN A 1 104 ? -9.891 19.969 -1.275 1 97.19 104 ASN A O 1
ATOM 819 N N . GLU A 1 105 ? -8.586 18.672 -2.488 1 96.62 105 GLU A N 1
ATOM 820 C CA . GLU A 1 105 ? -9.547 18.547 -3.584 1 96.62 105 GLU A CA 1
ATOM 821 C C . GLU A 1 105 ? -10.828 17.875 -3.127 1 96.62 105 GLU A C 1
ATOM 823 O O . GLU A 1 105 ? -11.93 18.328 -3.439 1 96.62 105 GLU A O 1
ATOM 828 N N . LEU A 1 106 ? -10.695 16.781 -2.379 1 98.12 106 LEU A N 1
ATOM 829 C CA . LEU A 1 106 ? -11.867 16.062 -1.894 1 98.12 106 LEU A CA 1
ATOM 830 C C . LEU A 1 106 ? -12.75 16.969 -1.043 1 98.12 106 LEU A C 1
ATOM 832 O O . LEU A 1 106 ? -13.969 16.984 -1.197 1 98.12 106 LEU A O 1
ATOM 836 N N . LEU A 1 107 ? -12.125 17.781 -0.195 1 97.81 107 LEU A N 1
ATOM 837 C CA . LEU A 1 107 ? -12.859 18.562 0.784 1 97.81 107 LEU A CA 1
ATOM 838 C C . LEU A 1 107 ? -13.5 19.781 0.128 1 97.81 107 LEU A C 1
ATOM 840 O O . LEU A 1 107 ? -14.609 20.188 0.497 1 97.81 107 LEU A O 1
ATOM 844 N N . HIS A 1 108 ? -12.867 20.344 -0.927 1 96.38 108 HIS A N 1
ATOM 845 C CA . HIS A 1 108 ? -13.258 21.688 -1.314 1 96.38 108 HIS A CA 1
ATOM 846 C C . HIS A 1 108 ? -13.852 21.703 -2.721 1 96.38 108 HIS A C 1
ATOM 848 O O . HIS A 1 108 ? -14.477 22.688 -3.125 1 96.38 108 HIS A O 1
ATOM 854 N N . ARG A 1 109 ? -13.633 20.625 -3.457 1 95.94 109 ARG A N 1
ATOM 855 C CA . ARG A 1 109 ? -14.375 20.516 -4.707 1 95.94 109 ARG A CA 1
ATOM 856 C C . ARG A 1 109 ? -15.781 19.969 -4.457 1 95.94 109 ARG A C 1
ATOM 858 O O . ARG A 1 109 ? -16.094 18.844 -4.883 1 95.94 109 ARG A O 1
ATOM 865 N N . LYS A 1 110 ? -16.609 20.797 -4 1 95.5 110 LYS A N 1
ATOM 866 C CA . LYS A 1 110 ? -17.906 20.406 -3.449 1 95.5 110 LYS A CA 1
ATOM 867 C C . LYS A 1 110 ? -18.891 20.047 -4.559 1 95.5 110 LYS A C 1
ATOM 869 O O . LYS A 1 110 ? -19.844 19.312 -4.328 1 95.5 110 LYS A O 1
ATOM 874 N N . THR A 1 111 ? -18.719 20.578 -5.746 1 95.19 111 THR A N 1
ATOM 875 C CA . THR A 1 111 ? -19.562 20.188 -6.875 1 95.19 111 THR A CA 1
ATOM 876 C C . THR A 1 111 ? -19.328 18.734 -7.258 1 95.19 111 THR A C 1
ATOM 878 O O . THR A 1 111 ? -20.281 17.984 -7.512 1 95.19 111 THR A O 1
ATOM 881 N N . GLU A 1 112 ? -18.094 18.359 -7.191 1 93.94 112 GLU A N 1
ATOM 882 C CA . GLU A 1 112 ? -17.719 16.984 -7.512 1 93.94 112 GLU A CA 1
ATOM 883 C C . GLU A 1 112 ? -18.031 16.031 -6.352 1 93.94 112 GLU A C 1
ATOM 885 O O . GLU A 1 112 ? -18.453 14.891 -6.562 1 93.94 112 GLU A O 1
ATOM 890 N N . TYR A 1 113 ? -17.812 16.578 -5.223 1 95.94 113 TYR A N 1
ATOM 891 C CA . TYR A 1 113 ? -18.062 15.812 -4.004 1 95.94 113 TYR A CA 1
ATOM 892 C C . TYR A 1 113 ? -19.016 16.562 -3.072 1 95.94 113 TYR A C 1
ATOM 894 O O . TYR A 1 113 ? -18.578 17.156 -2.078 1 95.94 113 TYR A O 1
ATOM 902 N N . PRO A 1 114 ? -20.25 16.438 -3.328 1 94.81 114 PRO A N 1
ATOM 903 C CA . PRO A 1 114 ? -21.203 17.219 -2.543 1 94.81 114 PRO A CA 1
ATOM 904 C C . PRO A 1 114 ? -21.266 16.797 -1.077 1 94.81 114 PRO A C 1
ATOM 906 O O . PRO A 1 114 ? -21.484 17.625 -0.197 1 94.81 114 PRO A O 1
ATOM 909 N N . ASP A 1 115 ? -21.094 15.516 -0.863 1 95.44 115 ASP A N 1
ATOM 910 C CA . ASP A 1 115 ? -21.125 15.008 0.505 1 95.44 115 ASP A CA 1
ATOM 911 C C . ASP A 1 115 ? -20.062 13.938 0.726 1 95.44 115 ASP A C 1
ATOM 913 O O . ASP A 1 115 ? -19.734 13.18 -0.187 1 95.44 115 ASP A O 1
ATOM 917 N N . ILE A 1 116 ? -19.5 13.977 1.899 1 97.25 116 ILE A N 1
ATOM 918 C CA . ILE A 1 116 ? -18.562 12.945 2.348 1 97.25 116 ILE A CA 1
ATOM 919 C C . ILE A 1 116 ? -19.094 12.289 3.619 1 97.25 116 ILE A C 1
ATOM 921 O O . ILE A 1 116 ? -19.266 12.961 4.645 1 97.25 116 ILE A O 1
ATOM 925 N N . ALA A 1 117 ? -19.312 11.008 3.598 1 97.44 117 ALA A N 1
ATOM 926 C CA . ALA A 1 117 ? -19.859 10.273 4.738 1 97.44 117 ALA A CA 1
ATOM 927 C C . ALA A 1 117 ? -18.922 10.336 5.938 1 97.44 117 ALA A C 1
ATOM 929 O O . ALA A 1 117 ? -17.703 10.312 5.773 1 97.44 117 ALA A O 1
ATOM 930 N N . TRP A 1 118 ? -19.469 10.328 7.152 1 97.31 118 TRP A N 1
ATOM 931 C CA . TRP A 1 118 ? -18.719 10.5 8.391 1 97.31 118 TRP A CA 1
ATOM 932 C C . TRP A 1 118 ? -17.703 9.375 8.57 1 97.31 118 TRP A C 1
ATOM 934 O O . TRP A 1 118 ? -16.547 9.617 8.93 1 97.31 118 TRP A O 1
ATOM 944 N N . PRO A 1 119 ? -18.047 8.109 8.297 1 97.69 119 PRO A N 1
ATOM 945 C CA . PRO A 1 119 ? -17.062 7.043 8.469 1 97.69 119 PRO A CA 1
ATOM 946 C C . PRO A 1 119 ? -15.773 7.297 7.688 1 97.69 119 PRO A C 1
ATOM 948 O O . PRO A 1 119 ? -14.672 7.059 8.195 1 97.69 119 PRO A O 1
ATOM 951 N N . LEU A 1 120 ? -15.984 7.785 6.504 1 98.19 120 LEU A N 1
ATOM 952 C CA . LEU A 1 120 ? -14.82 8.023 5.66 1 98.19 120 LEU A CA 1
ATOM 953 C C . LEU A 1 120 ? -13.992 9.188 6.195 1 98.19 120 LEU A C 1
ATOM 955 O O . LEU A 1 120 ? -12.758 9.148 6.16 1 98.19 120 LEU A O 1
ATOM 959 N N . ARG A 1 121 ? -14.617 10.258 6.68 1 98.25 121 ARG A N 1
ATOM 960 C CA . ARG A 1 121 ? -13.914 11.383 7.281 1 98.25 121 ARG A CA 1
ATOM 961 C C . ARG A 1 121 ? -13.078 10.938 8.477 1 98.25 121 ARG A C 1
ATOM 963 O O . ARG A 1 121 ? -11.906 11.305 8.594 1 98.25 121 ARG A O 1
ATOM 970 N N . PHE A 1 122 ? -13.656 10.086 9.312 1 98.5 122 PHE A N 1
ATOM 971 C CA . PHE A 1 122 ? -12.953 9.602 10.484 1 98.5 122 PHE A CA 1
ATOM 972 C C . PHE A 1 122 ? -11.812 8.672 10.094 1 98.5 122 PHE A C 1
ATOM 974 O O . PHE A 1 122 ? -10.742 8.695 10.703 1 98.5 122 PHE A O 1
ATOM 981 N N . ARG A 1 123 ? -12.016 7.836 9.102 1 98.5 123 ARG A N 1
ATOM 982 C CA . ARG A 1 123 ? -10.945 6.961 8.641 1 98.5 123 ARG A CA 1
ATOM 983 C C . ARG A 1 123 ? -9.758 7.773 8.133 1 98.5 123 ARG A C 1
ATOM 985 O O . ARG A 1 123 ? -8.609 7.465 8.453 1 98.5 123 ARG A O 1
ATOM 992 N N . ILE A 1 124 ? -10.078 8.789 7.375 1 98.81 124 ILE A N 1
ATOM 993 C CA . ILE A 1 124 ? -9.039 9.648 6.82 1 98.81 124 ILE A CA 1
ATOM 994 C C . ILE A 1 124 ? -8.227 10.281 7.949 1 98.81 124 ILE A C 1
ATOM 996 O O . ILE A 1 124 ? -6.996 10.242 7.934 1 98.81 124 ILE A O 1
ATOM 1000 N N . LEU A 1 125 ? -8.914 10.828 8.945 1 98.81 125 LEU A N 1
ATOM 1001 C CA . LEU A 1 125 ? -8.234 11.445 10.078 1 98.81 125 LEU A CA 1
ATOM 1002 C C . LEU A 1 125 ? -7.375 10.422 10.82 1 98.81 125 LEU A C 1
ATOM 1004 O O . LEU A 1 125 ? -6.238 10.719 11.195 1 98.81 125 LEU A O 1
ATOM 1008 N N . HIS A 1 126 ? -7.91 9.273 10.992 1 98.81 126 HIS A N 1
ATOM 1009 C CA . HIS A 1 126 ? -7.191 8.203 11.672 1 98.81 126 HIS A CA 1
ATOM 1010 C C . HIS A 1 126 ? -5.941 7.797 10.891 1 98.81 126 HIS A C 1
ATOM 1012 O O . HIS A 1 126 ? -4.863 7.652 11.477 1 98.81 126 HIS A O 1
ATOM 1018 N N . GLU A 1 127 ? -6.066 7.629 9.609 1 98.62 127 GLU A N 1
ATOM 1019 C CA . GLU A 1 127 ? -4.957 7.191 8.766 1 98.62 127 GLU A CA 1
ATOM 1020 C C . GLU A 1 127 ? -3.861 8.25 8.703 1 98.62 127 GLU A C 1
ATOM 1022 O O . GLU A 1 127 ? -2.676 7.926 8.641 1 98.62 127 GLU A O 1
ATOM 1027 N N . ILE A 1 128 ? -4.242 9.531 8.711 1 98.75 128 ILE A N 1
ATOM 1028 C CA . ILE A 1 128 ? -3.25 10.594 8.789 1 98.75 128 ILE A CA 1
ATOM 1029 C C . ILE A 1 128 ? -2.453 10.469 10.086 1 98.75 128 ILE A C 1
ATOM 1031 O O . ILE A 1 128 ? -1.22 10.508 10.07 1 98.75 128 ILE A O 1
ATOM 1035 N N . ALA A 1 129 ? -3.188 10.32 11.172 1 98.75 129 ALA A N 1
ATOM 1036 C CA . ALA A 1 129 ? -2.541 10.203 12.477 1 98.75 129 ALA A CA 1
ATOM 1037 C C . ALA A 1 129 ? -1.602 9 12.516 1 98.75 129 ALA A C 1
ATOM 1039 O O . ALA A 1 129 ? -0.497 9.086 13.062 1 98.75 129 ALA A O 1
ATOM 1040 N N . LEU A 1 130 ? -2.006 7.871 11.969 1 98.44 130 LEU A N 1
ATOM 1041 C CA . LEU A 1 130 ? -1.161 6.684 11.906 1 98.44 130 LEU A CA 1
ATOM 1042 C C . LEU A 1 130 ? 0.123 6.965 11.133 1 98.44 130 LEU A C 1
ATOM 1044 O O . LEU A 1 130 ? 1.214 6.609 11.586 1 98.44 130 LEU A O 1
ATOM 1048 N N . GLY A 1 131 ? -0.041 7.617 9.984 1 97.88 131 GLY A N 1
ATOM 1049 C CA . GLY A 1 131 ? 1.115 7.914 9.156 1 97.88 131 GLY A CA 1
ATOM 1050 C C . GLY A 1 131 ? 2.127 8.812 9.844 1 97.88 131 GLY A C 1
ATOM 1051 O O . GLY A 1 131 ? 3.324 8.523 9.844 1 97.88 131 GLY A O 1
ATOM 1052 N N . VAL A 1 132 ? 1.669 9.867 10.43 1 96.94 132 VAL A N 1
ATOM 1053 C CA . VAL A 1 132 ? 2.582 10.812 11.062 1 96.94 132 VAL A CA 1
ATOM 1054 C C . VAL A 1 132 ? 3.178 10.195 12.32 1 96.94 132 VAL A C 1
ATOM 1056 O O . VAL A 1 132 ? 4.355 10.406 12.633 1 96.94 132 VAL A O 1
ATOM 1059 N N . ASN A 1 133 ? 2.359 9.469 13.086 1 97.56 133 ASN A N 1
ATOM 1060 C CA . ASN A 1 133 ? 2.875 8.742 14.242 1 97.56 133 ASN A CA 1
ATOM 1061 C C . ASN A 1 133 ? 4.027 7.82 13.852 1 97.56 133 ASN A C 1
ATOM 1063 O O . ASN A 1 133 ? 5.027 7.734 14.57 1 97.56 133 ASN A O 1
ATOM 1067 N N . TYR A 1 134 ? 3.906 7.141 12.773 1 96.19 134 TYR A N 1
ATOM 1068 C CA . TYR A 1 134 ? 4.973 6.285 12.266 1 96.19 134 TYR A CA 1
ATOM 1069 C C . TYR A 1 134 ? 6.238 7.09 12.008 1 96.19 134 TYR A C 1
ATOM 1071 O O . TYR A 1 134 ? 7.328 6.707 12.445 1 96.19 134 TYR A O 1
ATOM 1079 N N . LEU A 1 135 ? 6.117 8.18 11.258 1 93.19 135 LEU A N 1
ATOM 1080 C CA . LEU A 1 135 ? 7.262 9.039 10.969 1 93.19 135 LEU A CA 1
ATOM 1081 C C . LEU A 1 135 ? 7.969 9.461 12.25 1 93.19 135 LEU A C 1
ATOM 1083 O O . LEU A 1 135 ? 9.195 9.414 12.336 1 93.19 135 LEU A O 1
ATOM 1087 N N . HIS A 1 136 ? 7.199 9.836 13.227 1 93.81 136 HIS A N 1
ATOM 1088 C CA . HIS A 1 136 ? 7.738 10.32 14.484 1 93.81 136 HIS A CA 1
ATOM 1089 C C . HIS A 1 136 ? 8.445 9.211 15.25 1 93.81 136 HIS A C 1
ATOM 1091 O O . HIS A 1 136 ? 9.242 9.477 16.156 1 93.81 136 HIS A O 1
ATOM 1097 N N . ASN A 1 137 ? 8.148 7.984 14.938 1 92.81 137 ASN A N 1
ATOM 1098 C CA . ASN A 1 137 ? 8.727 6.855 15.656 1 92.81 137 ASN A CA 1
ATOM 1099 C C . ASN A 1 137 ? 9.859 6.207 14.867 1 92.81 137 ASN A C 1
ATOM 1101 O O . ASN A 1 137 ? 10.375 5.156 15.258 1 92.81 137 ASN A O 1
ATOM 1105 N N . MET A 1 138 ? 10.172 6.762 13.719 1 88.62 138 MET A N 1
ATOM 1106 C CA . MET A 1 138 ? 11.367 6.32 13.008 1 88.62 138 MET A CA 1
ATOM 1107 C C . MET A 1 138 ? 12.625 6.664 13.797 1 88.62 138 MET A C 1
ATOM 1109 O O . MET A 1 138 ? 12.57 7.43 14.766 1 88.62 138 MET A O 1
ATOM 1113 N N . ASN A 1 139 ? 13.711 6.004 13.352 1 82.06 139 ASN A N 1
ATOM 1114 C CA . ASN A 1 139 ? 15.016 6.27 13.945 1 82.06 139 ASN A CA 1
ATOM 1115 C C . ASN A 1 139 ? 16.031 6.723 12.898 1 82.06 139 ASN A C 1
ATOM 1117 O O . ASN A 1 139 ? 16.547 5.902 12.141 1 82.06 139 ASN A O 1
ATOM 1121 N N . PRO A 1 140 ? 16.391 7.953 12.898 1 85.69 140 PRO A N 1
ATOM 1122 C CA . PRO A 1 140 ? 15.859 9.039 13.727 1 85.69 140 PRO A CA 1
ATOM 1123 C C . PRO A 1 140 ? 14.438 9.43 13.344 1 85.69 140 PRO A C 1
ATOM 1125 O O . PRO A 1 140 ? 13.984 9.125 12.234 1 85.69 140 PRO A O 1
ATOM 1128 N N . PRO A 1 141 ? 13.742 10.148 14.289 1 88 141 PRO A N 1
ATOM 1129 C CA . PRO A 1 141 ? 12.391 10.609 13.945 1 88 141 PRO A CA 1
ATOM 1130 C C . PRO A 1 141 ? 12.383 11.562 12.75 1 88 141 PRO A C 1
ATOM 1132 O O . PRO A 1 141 ? 13.305 12.367 12.586 1 88 141 PRO A O 1
ATOM 1135 N N . LEU A 1 142 ? 11.43 11.383 12.008 1 88.12 142 LEU A N 1
ATOM 1136 C CA . LEU A 1 142 ? 11.227 12.273 10.875 1 88.12 142 LEU A CA 1
ATOM 1137 C C . LEU A 1 142 ? 10.031 13.203 11.117 1 88.12 142 LEU A C 1
ATOM 1139 O O . LEU A 1 142 ? 8.93 12.734 11.414 1 88.12 142 LEU A O 1
ATOM 1143 N N . LEU A 1 143 ? 10.281 14.461 11.062 1 89.5 143 LEU A N 1
ATOM 1144 C CA . LEU A 1 143 ? 9.242 15.477 11.203 1 89.5 143 LEU A CA 1
ATOM 1145 C C . LEU A 1 143 ? 8.727 15.922 9.844 1 89.5 143 LEU A C 1
ATOM 1147 O O . LEU A 1 143 ? 9.523 16.203 8.938 1 89.5 143 LEU A O 1
ATOM 1151 N N . HIS A 1 144 ? 7.453 15.93 9.672 1 90.25 144 HIS A N 1
ATOM 1152 C CA . HIS A 1 144 ? 6.895 16.328 8.383 1 90.25 144 HIS A CA 1
ATOM 1153 C C . HIS A 1 144 ? 7.094 17.812 8.133 1 90.25 144 HIS A C 1
ATOM 1155 O O . HIS A 1 144 ? 7.676 18.219 7.125 1 90.25 144 HIS A O 1
ATOM 1161 N N . HIS A 1 145 ? 6.547 18.703 9.031 1 87.75 145 HIS A N 1
ATOM 1162 C CA . HIS A 1 145 ? 6.711 20.156 9.133 1 87.75 145 HIS A CA 1
ATOM 1163 C C . HIS A 1 145 ? 6 20.875 7.988 1 87.75 145 HIS A C 1
ATOM 1165 O O . HIS A 1 145 ? 6.078 22.094 7.875 1 87.75 145 HIS A O 1
ATOM 1171 N N . ASP A 1 146 ? 5.273 20.172 7.152 1 87.94 146 ASP A N 1
ATOM 1172 C CA . ASP A 1 146 ? 4.418 20.75 6.121 1 87.94 146 ASP A CA 1
ATOM 1173 C C . ASP A 1 146 ? 3.145 19.938 5.934 1 87.94 146 ASP A C 1
ATOM 1175 O O . ASP A 1 146 ? 2.725 19.688 4.805 1 87.94 146 ASP A O 1
ATOM 1179 N N . LEU A 1 147 ? 2.682 19.469 7 1 93.69 147 LEU A N 1
ATOM 1180 C CA . LEU A 1 147 ? 1.434 18.703 6.984 1 93.69 147 LEU A CA 1
ATOM 1181 C C . LEU A 1 147 ? 0.25 19.625 6.688 1 93.69 147 LEU A C 1
ATOM 1183 O O . LEU A 1 147 ? 0.008 20.594 7.41 1 93.69 147 LEU A O 1
ATOM 1187 N N . LYS A 1 148 ? -0.388 19.422 5.562 1 95.19 148 LYS A N 1
ATOM 1188 C CA . LYS A 1 148 ? -1.551 20.156 5.078 1 95.19 148 LYS A CA 1
ATOM 1189 C C . LYS A 1 148 ? -2.389 19.312 4.133 1 95.19 148 LYS A C 1
ATOM 1191 O O . LYS A 1 148 ? -1.94 18.25 3.676 1 95.19 148 LYS A O 1
ATOM 1196 N N . THR A 1 149 ? -3.59 19.656 3.846 1 97.44 149 THR A N 1
ATOM 1197 C CA . THR A 1 149 ? -4.516 18.828 3.086 1 97.44 149 THR A CA 1
ATOM 1198 C C . THR A 1 149 ? -4.016 18.625 1.658 1 97.44 149 THR A C 1
ATOM 1200 O O . THR A 1 149 ? -4.301 17.609 1.034 1 97.44 149 THR A O 1
ATOM 1203 N N . GLN A 1 150 ? -3.139 19.547 1.159 1 94 150 GLN A N 1
ATOM 1204 C CA . GLN A 1 150 ? -2.578 19.422 -0.182 1 94 150 GLN A CA 1
ATOM 1205 C C . GLN A 1 150 ? -1.558 18.297 -0.253 1 94 150 GLN A C 1
ATOM 1207 O O . GLN A 1 150 ? -1.336 17.719 -1.319 1 94 150 GLN A O 1
ATOM 1212 N N . ASN A 1 151 ? -0.983 17.969 0.93 1 93.25 151 ASN A N 1
ATOM 1213 C CA . ASN A 1 151 ? 0.069 16.969 0.98 1 93.25 151 ASN A CA 1
ATOM 1214 C C . ASN A 1 151 ? -0.469 15.617 1.457 1 93.25 151 ASN A C 1
ATOM 1216 O O . ASN A 1 151 ? 0.304 14.703 1.747 1 93.25 151 ASN A O 1
ATOM 1220 N N . ILE A 1 152 ? -1.769 15.547 1.632 1 97.75 152 ILE A N 1
ATOM 1221 C CA . ILE A 1 152 ? -2.455 14.289 1.906 1 97.75 152 ILE A CA 1
ATOM 1222 C C . ILE A 1 152 ? -3.137 13.781 0.637 1 97.75 152 ILE A C 1
ATOM 1224 O O . ILE A 1 152 ? -4.16 14.328 0.217 1 97.75 152 ILE A O 1
ATOM 1228 N N . LEU A 1 153 ? -2.557 12.75 0.078 1 98.12 153 LEU A N 1
ATOM 1229 C CA . LEU A 1 153 ? -3.092 12.203 -1.163 1 98.12 153 LEU A CA 1
ATOM 1230 C C . LEU A 1 153 ? -3.971 10.992 -0.885 1 98.12 153 LEU A C 1
ATOM 1232 O O . LEU A 1 153 ? -3.91 10.406 0.202 1 98.12 153 LEU A O 1
ATOM 1236 N N . LEU A 1 154 ? -4.84 10.68 -1.853 1 98.62 154 LEU A N 1
ATOM 1237 C CA . LEU A 1 154 ? -5.82 9.617 -1.669 1 98.62 154 LEU A CA 1
ATOM 1238 C C . LEU A 1 154 ? -5.746 8.609 -2.805 1 98.62 154 LEU A C 1
ATOM 1240 O O . LEU A 1 154 ? -5.742 8.984 -3.979 1 98.62 154 LEU A O 1
ATOM 1244 N N . ASP A 1 155 ? -5.668 7.336 -2.441 1 97.62 155 ASP A N 1
ATOM 1245 C CA . ASP A 1 155 ? -5.629 6.293 -3.463 1 97.62 155 ASP A CA 1
ATOM 1246 C C . ASP A 1 155 ? -7.027 6.012 -4.016 1 97.62 155 ASP A C 1
ATOM 1248 O O . ASP A 1 155 ? -7.953 6.793 -3.797 1 97.62 155 ASP A O 1
ATOM 1252 N N . ASN A 1 156 ? -7.18 4.922 -4.73 1 96.25 156 ASN A N 1
ATOM 1253 C CA . ASN A 1 156 ? -8.414 4.621 -5.449 1 96.25 156 ASN A CA 1
ATOM 1254 C C . ASN A 1 156 ? -9.578 4.391 -4.492 1 96.25 156 ASN A C 1
ATOM 1256 O O . ASN A 1 156 ? -10.734 4.617 -4.852 1 96.25 156 ASN A O 1
ATOM 1260 N N . GLU A 1 157 ? -9.328 3.908 -3.318 1 97.06 157 GLU A N 1
ATOM 1261 C CA . GLU A 1 157 ? -10.367 3.691 -2.314 1 97.06 157 GLU A CA 1
ATOM 1262 C C . GLU A 1 157 ? -10.32 4.766 -1.232 1 97.06 157 GLU A C 1
ATOM 1264 O O . GLU A 1 157 ? -10.828 4.562 -0.129 1 97.06 157 GLU A O 1
ATOM 1269 N N . PHE A 1 158 ? -9.617 5.863 -1.491 1 98.12 158 PHE A N 1
ATOM 1270 C CA . PHE A 1 158 ? -9.555 7.059 -0.659 1 98.12 158 PHE A CA 1
ATOM 1271 C C . PHE A 1 158 ? -8.797 6.781 0.631 1 98.12 158 PHE A C 1
ATOM 1273 O O . PHE A 1 158 ? -9.086 7.379 1.669 1 98.12 158 PHE A O 1
ATOM 1280 N N . HIS A 1 159 ? -7.883 5.812 0.603 1 98.5 159 HIS A N 1
ATOM 1281 C CA . HIS A 1 159 ? -6.922 5.703 1.693 1 98.5 159 HIS A CA 1
ATOM 1282 C C . HIS A 1 159 ? -5.855 6.789 1.601 1 98.5 159 HIS A C 1
ATOM 1284 O O . HIS A 1 159 ? -5.422 7.148 0.504 1 98.5 159 HIS A O 1
ATOM 1290 N N . VAL A 1 160 ? -5.363 7.148 2.711 1 98.69 160 VAL A N 1
ATOM 1291 C CA . VAL A 1 160 ? -4.43 8.266 2.854 1 98.69 160 VAL A CA 1
ATOM 1292 C C . VAL A 1 160 ? -3.025 7.816 2.463 1 98.69 160 VAL A C 1
ATOM 1294 O O . VAL A 1 160 ? -2.592 6.719 2.828 1 98.69 160 VAL A O 1
ATOM 1297 N N . LYS A 1 161 ? -2.34 8.633 1.715 1 98.06 161 LYS A N 1
ATOM 1298 C CA . LYS A 1 161 ? -0.898 8.578 1.492 1 98.06 161 LYS A CA 1
ATOM 1299 C C . LYS A 1 161 ? -0.258 9.945 1.724 1 98.06 161 LYS A C 1
ATOM 1301 O O . LYS A 1 161 ? -0.487 10.883 0.956 1 98.06 161 LYS A O 1
ATOM 1306 N N . ILE A 1 162 ? 0.526 10.047 2.746 1 96.81 162 ILE A N 1
ATOM 1307 C CA . ILE A 1 162 ? 1.123 11.328 3.127 1 96.81 162 ILE A CA 1
ATOM 1308 C C . ILE A 1 162 ? 2.34 11.609 2.246 1 96.81 162 ILE A C 1
ATOM 1310 O O . ILE A 1 162 ? 3.211 10.75 2.088 1 96.81 162 ILE A O 1
ATOM 1314 N N . ALA A 1 163 ? 2.355 12.734 1.666 1 92.12 163 ALA A N 1
ATOM 1315 C CA . ALA A 1 163 ? 3.404 13.102 0.718 1 92.12 163 ALA A CA 1
ATOM 1316 C C . ALA A 1 163 ? 4.199 14.305 1.218 1 92.12 163 ALA A C 1
ATOM 1318 O O . ALA A 1 163 ? 3.82 14.945 2.205 1 92.12 163 ALA A O 1
ATOM 1319 N N . ASP A 1 164 ? 5.355 14.547 0.564 1 82.62 164 ASP A N 1
ATOM 1320 C CA . ASP A 1 164 ? 6.16 15.758 0.68 1 82.62 164 ASP A CA 1
ATOM 1321 C C . ASP A 1 164 ? 6.641 15.961 2.113 1 82.62 164 ASP A C 1
ATOM 1323 O O . ASP A 1 164 ? 6.59 17.078 2.641 1 82.62 164 ASP A O 1
ATOM 1327 N N . PHE A 1 165 ? 6.953 14.992 2.742 1 73.19 165 PHE A N 1
ATOM 1328 C CA . PHE A 1 165 ? 7.516 15.109 4.086 1 73.19 165 PHE A CA 1
ATOM 1329 C C . PHE A 1 165 ? 9.031 15.203 4.031 1 73.19 165 PHE A C 1
ATOM 1331 O O . PHE A 1 165 ? 9.664 14.609 3.15 1 73.19 165 PHE A O 1
ATOM 1338 N N . GLY A 1 166 ? 9.633 16.016 4.902 1 59.88 166 GLY A N 1
ATOM 1339 C CA . GLY A 1 166 ? 11.078 16.141 5.012 1 59.88 166 GLY A CA 1
ATOM 1340 C C . GLY A 1 166 ? 11.68 17.047 3.957 1 59.88 166 GLY A C 1
ATOM 1341 O O . GLY A 1 166 ? 12.867 17.391 4.027 1 59.88 166 GLY A O 1
ATOM 1342 N N . LEU A 1 167 ? 10.859 17.359 2.984 1 55.06 167 LEU A N 1
ATOM 1343 C CA . LEU A 1 167 ? 11.398 18.094 1.846 1 55.06 167 LEU A CA 1
ATOM 1344 C C . LEU A 1 167 ? 11.547 19.578 2.174 1 55.06 167 LEU A C 1
ATOM 1346 O O . LEU A 1 167 ? 12.062 20.359 1.36 1 55.06 167 LEU A O 1
ATOM 1350 N N . SER A 1 168 ? 10.969 20.047 3.328 1 49.91 168 SER A N 1
ATOM 1351 C CA . SER A 1 168 ? 11.086 21.469 3.652 1 49.91 168 SER A CA 1
ATOM 1352 C C . SER A 1 168 ? 12.516 21.953 3.473 1 49.91 168 SER A C 1
ATOM 1354 O O . SER A 1 168 ? 12.742 23.094 3.039 1 49.91 168 SER A O 1
ATOM 1356 N N . LYS A 1 169 ? 13.391 21.141 3.883 1 51.03 169 LYS A N 1
ATOM 1357 C CA . LYS A 1 169 ? 14.742 21.609 3.586 1 51.03 169 LYS A CA 1
ATOM 1358 C C . LYS A 1 169 ? 14.961 21.75 2.08 1 51.03 169 LYS A C 1
ATOM 1360 O O . LYS A 1 169 ? 15.727 22.594 1.632 1 51.03 169 LYS A O 1
ATOM 1365 N N . TRP A 1 170 ? 14.25 20.844 1.35 1 48.38 170 TRP A N 1
ATOM 1366 C CA . TRP A 1 170 ? 14.297 21.031 -0.096 1 48.38 170 TRP A CA 1
ATOM 1367 C C . TRP A 1 170 ? 13.828 22.438 -0.475 1 48.38 170 TRP A C 1
ATOM 1369 O O . TRP A 1 170 ? 14.422 23.078 -1.346 1 48.38 170 TRP A O 1
ATOM 1379 N N . ARG A 1 171 ? 12.82 22.797 0.211 1 48.47 171 ARG A N 1
ATOM 1380 C CA . ARG A 1 171 ? 12.258 24.125 -0.065 1 48.47 171 ARG A CA 1
ATOM 1381 C C . ARG A 1 171 ? 13.234 25.219 0.321 1 48.47 171 ARG A C 1
ATOM 1383 O O . ARG A 1 171 ? 13.367 26.219 -0.397 1 48.47 171 ARG A O 1
ATOM 1390 N N . MET A 1 172 ? 13.766 24.953 1.463 1 45.12 172 MET A N 1
ATOM 1391 C CA . MET A 1 172 ? 14.719 25.984 1.854 1 45.12 172 MET A CA 1
ATOM 1392 C C . MET A 1 172 ? 15.883 26.062 0.874 1 45.12 172 MET A C 1
ATOM 1394 O O . MET A 1 172 ? 16.375 27.141 0.552 1 45.12 172 MET A O 1
ATOM 1398 N N . MET A 1 173 ? 16.188 24.922 0.435 1 44.28 173 MET A N 1
ATOM 1399 C CA . MET A 1 173 ? 17.281 24.906 -0.534 1 44.28 173 MET A CA 1
ATOM 1400 C C . MET A 1 173 ? 16.844 25.531 -1.858 1 44.28 173 MET A C 1
ATOM 1402 O O . MET A 1 173 ? 17.625 26.219 -2.518 1 44.28 173 MET A O 1
ATOM 1406 N N . SER A 1 174 ? 15.664 25.125 -2.172 1 41.75 174 SER A N 1
ATOM 1407 C CA . SER A 1 174 ? 15.156 25.719 -3.404 1 41.75 174 SER A CA 1
ATOM 1408 C C . SER A 1 174 ? 14.938 27.219 -3.24 1 41.75 174 SER A C 1
ATOM 1410 O O . SER A 1 174 ? 15.203 27.984 -4.164 1 41.75 174 SER A O 1
ATOM 1412 N N . LEU A 1 175 ? 14.422 27.594 -2.062 1 41.91 175 LEU A N 1
ATOM 1413 C CA . LEU A 1 175 ? 14.203 29.016 -1.831 1 41.91 175 LEU A CA 1
ATOM 1414 C C . LEU A 1 175 ? 15.531 29.766 -1.708 1 41.91 175 LEU A C 1
ATOM 1416 O O . LEU A 1 175 ? 15.641 30.922 -2.113 1 41.91 175 LEU A O 1
ATOM 1420 N N . SER A 1 176 ? 16.469 29.203 -0.927 1 38.34 176 SER A N 1
ATOM 1421 C CA . SER A 1 176 ? 17.703 29.969 -0.831 1 38.34 176 SER A CA 1
ATOM 1422 C C . SER A 1 176 ? 18.266 30.297 -2.213 1 38.34 176 SER A C 1
ATOM 1424 O O . SER A 1 176 ? 18.922 31.328 -2.391 1 38.34 176 SER A O 1
ATOM 1426 N N . GLN A 1 177 ? 18.219 29.391 -3.053 1 36.88 177 GLN A N 1
ATOM 1427 C CA . GLN A 1 177 ? 18.766 29.766 -4.355 1 36.88 177 GLN A CA 1
ATOM 1428 C C . GLN A 1 177 ? 17.859 30.781 -5.051 1 36.88 177 GLN A C 1
ATOM 1430 O O . GLN A 1 177 ? 18.25 31.391 -6.047 1 36.88 177 GLN A O 1
ATOM 1435 N N . SER A 1 178 ? 16.609 30.609 -4.953 1 35 178 SER A N 1
ATOM 1436 C CA . SER A 1 178 ? 15.805 31.672 -5.551 1 35 178 SER A CA 1
ATOM 1437 C C . SER A 1 178 ? 15.812 32.938 -4.68 1 35 178 SER A C 1
ATOM 1439 O O . SER A 1 178 ? 15.055 33 -3.707 1 35 178 SER A O 1
ATOM 1441 N N . ARG A 1 179 ? 16.906 33.5 -4.223 1 35.25 179 ARG A N 1
ATOM 1442 C CA . ARG A 1 179 ? 16.984 34.844 -3.645 1 35.25 179 ARG A CA 1
ATOM 1443 C C . ARG A 1 179 ? 15.93 35.75 -4.238 1 35.25 179 ARG A C 1
ATOM 1445 O O . ARG A 1 179 ? 15.633 36.812 -3.672 1 35.25 179 ARG A O 1
ATOM 1452 N N . SER A 1 180 ? 15.938 35.75 -5.621 1 34.25 180 SER A N 1
ATOM 1453 C CA . SER A 1 180 ? 15.219 36.938 -6.137 1 34.25 180 SER A CA 1
ATOM 1454 C C . SER A 1 180 ? 13.742 36.875 -5.738 1 34.25 180 SER A C 1
ATOM 1456 O O . SER A 1 180 ? 13.164 37.906 -5.391 1 34.25 180 SER A O 1
ATOM 1458 N N . TYR A 1 181 ? 12.93 36.094 -6.531 1 33.62 181 TYR A N 1
ATOM 1459 C CA . TYR A 1 181 ? 11.523 36.5 -6.508 1 33.62 181 TYR A CA 1
ATOM 1460 C C . TYR A 1 181 ? 10.883 36.156 -5.172 1 33.62 181 TYR A C 1
ATOM 1462 O O . TYR A 1 181 ? 11.016 35.031 -4.684 1 33.62 181 TYR A O 1
ATOM 1470 N N . LYS A 1 182 ? 10.773 37 -4.129 1 35.84 182 LYS A N 1
ATOM 1471 C CA . LYS A 1 182 ? 9.852 37.125 -3.002 1 35.84 182 LYS A CA 1
ATOM 1472 C C . LYS A 1 182 ? 8.617 36.25 -3.182 1 35.84 182 LYS A C 1
ATOM 1474 O O . LYS A 1 182 ? 7.598 36.719 -3.697 1 35.84 182 LYS A O 1
ATOM 1479 N N . SER A 1 183 ? 8.734 35.219 -3.887 1 36.56 183 SER A N 1
ATOM 1480 C CA . SER A 1 183 ? 7.43 34.562 -3.963 1 36.56 183 SER A CA 1
ATOM 1481 C C . SER A 1 183 ? 6.875 34.281 -2.574 1 36.56 183 SER A C 1
ATOM 1483 O O . SER A 1 183 ? 7.598 33.781 -1.704 1 36.56 183 SER A O 1
ATOM 1485 N N . ALA A 1 184 ? 5.973 35 -2.064 1 37.34 184 ALA A N 1
ATOM 1486 C CA . ALA A 1 184 ? 5.09 34.875 -0.909 1 37.34 184 ALA A CA 1
ATOM 1487 C C . ALA A 1 184 ? 4.941 33.406 -0.501 1 37.34 184 ALA A C 1
ATOM 1489 O O . ALA A 1 184 ? 4.828 32.531 -1.356 1 37.34 184 ALA A O 1
ATOM 1490 N N . PRO A 1 185 ? 5.566 33.031 0.614 1 43.06 185 PRO A N 1
ATOM 1491 C CA . PRO A 1 185 ? 5.164 31.688 1.033 1 43.06 185 PRO A CA 1
ATOM 1492 C C . PRO A 1 185 ? 3.842 31.25 0.411 1 43.06 185 PRO A C 1
ATOM 1494 O O . PRO A 1 185 ? 2.926 32.062 0.26 1 43.06 185 PRO A O 1
ATOM 1497 N N . GLU A 1 186 ? 3.918 30.391 -0.519 1 46 186 GLU A N 1
ATOM 1498 C CA . GLU A 1 186 ? 2.613 29.984 -1.03 1 46 186 GLU A CA 1
ATOM 1499 C C . GLU A 1 186 ? 1.561 29.984 0.074 1 46 186 GLU A C 1
ATOM 1501 O O . GLU A 1 186 ? 1.79 29.453 1.161 1 46 186 GLU A O 1
ATOM 1506 N N . GLY A 1 187 ? 0.682 31.031 0.221 1 50.69 187 GLY A N 1
ATOM 1507 C CA . GLY A 1 187 ? -0.427 31.328 1.114 1 50.69 187 GLY A CA 1
ATOM 1508 C C . GLY A 1 187 ? -0.988 30.094 1.801 1 50.69 187 GLY A C 1
ATOM 1509 O O . GLY A 1 187 ? -1.412 30.172 2.955 1 50.69 187 GLY A O 1
ATOM 1510 N N . GLY A 1 188 ? -0.822 28.812 1.281 1 57.5 188 GLY A N 1
ATOM 1511 C CA . GLY A 1 188 ? -1.508 27.656 1.809 1 57.5 188 GLY A CA 1
ATOM 1512 C C . GLY A 1 188 ? -0.801 27.031 3 1 57.5 188 GLY A C 1
ATOM 1513 O O . GLY A 1 188 ? -1.448 26.547 3.928 1 57.5 188 GLY A O 1
ATOM 1514 N N . THR A 1 189 ? 0.534 27.266 3.26 1 79.56 189 THR A N 1
ATOM 1515 C CA . THR A 1 189 ? 1.312 26.625 4.316 1 79.56 189 THR A CA 1
ATOM 1516 C C . THR A 1 189 ? 1.147 27.375 5.637 1 79.56 189 THR A C 1
ATOM 1518 O O . THR A 1 189 ? 1.057 26.75 6.699 1 79.56 189 THR A O 1
ATOM 1521 N N . ILE A 1 190 ? 0.93 28.656 5.602 1 86.12 190 ILE A N 1
ATOM 1522 C CA . ILE A 1 190 ? 0.887 29.484 6.797 1 86.12 190 ILE A CA 1
ATOM 1523 C C . ILE A 1 190 ? -0.307 29.094 7.664 1 86.12 190 ILE A C 1
ATOM 1525 O O . ILE A 1 190 ? -0.237 29.141 8.891 1 86.12 190 ILE A O 1
ATOM 1529 N N . ILE A 1 191 ? -1.312 28.609 7.012 1 90.38 191 ILE A N 1
ATOM 1530 C CA . ILE A 1 191 ? -2.549 28.203 7.676 1 90.38 191 ILE A CA 1
ATOM 1531 C C . ILE A 1 191 ? -2.264 27.078 8.664 1 90.38 191 ILE A C 1
ATOM 1533 O O . ILE A 1 191 ? -2.857 27.031 9.742 1 90.38 191 ILE A O 1
ATOM 1537 N N . TYR A 1 192 ? -1.336 26.312 8.359 1 93.25 192 TYR A N 1
ATOM 1538 C CA . TYR A 1 192 ? -1.102 25.094 9.117 1 93.25 192 TYR A CA 1
ATOM 1539 C C . TYR A 1 192 ? 0.101 25.25 10.039 1 93.25 192 TYR A C 1
ATOM 1541 O O . TYR A 1 192 ? 0.508 24.281 10.703 1 93.25 192 TYR A O 1
ATOM 1549 N N . MET A 1 193 ? 0.662 26.422 10.148 1 90.69 193 MET A N 1
ATOM 1550 C CA . MET A 1 193 ? 1.857 26.672 10.945 1 90.69 193 MET A CA 1
ATOM 1551 C C . MET A 1 193 ? 1.486 27.062 12.375 1 90.69 193 MET A C 1
ATOM 1553 O O . MET A 1 193 ? 0.584 27.875 12.578 1 90.69 193 MET A O 1
ATOM 1557 N N . PRO A 1 194 ? 2.191 26.5 13.289 1 93.62 194 PRO A N 1
ATOM 1558 C CA . PRO A 1 194 ? 1.877 26.812 14.688 1 93.62 194 PRO A CA 1
ATOM 1559 C C . PRO A 1 194 ? 2.41 28.172 15.133 1 93.62 194 PRO A C 1
ATOM 1561 O O . PRO A 1 194 ? 3.293 28.734 14.484 1 93.62 194 PRO A O 1
ATOM 1564 N N . PRO A 1 195 ? 1.916 28.719 16.234 1 93.12 195 PRO A N 1
ATOM 1565 C CA . PRO A 1 195 ? 2.26 30.062 16.688 1 93.12 195 PRO A CA 1
ATOM 1566 C C . PRO A 1 195 ? 3.742 30.219 17.016 1 93.12 195 PRO A C 1
ATOM 1568 O O . PRO A 1 195 ? 4.324 31.281 16.812 1 93.12 195 PRO A O 1
ATOM 1571 N N . GLU A 1 196 ? 4.418 29.156 17.547 1 90.69 196 GLU A N 1
ATOM 1572 C CA . GLU A 1 196 ? 5.816 29.266 17.953 1 90.69 196 GLU A CA 1
ATOM 1573 C C . GLU A 1 196 ? 6.719 29.531 16.75 1 90.69 196 GLU A C 1
ATOM 1575 O O . GLU A 1 196 ? 7.855 29.969 16.906 1 90.69 196 GLU A O 1
ATOM 1580 N N . ASN A 1 197 ? 6.23 29.25 15.523 1 86.25 197 ASN A N 1
ATOM 1581 C CA . ASN A 1 197 ? 7.023 29.5 14.328 1 86.25 197 ASN A CA 1
ATOM 1582 C C . ASN A 1 197 ? 6.969 30.969 13.906 1 86.25 197 ASN A C 1
ATOM 1584 O O . ASN A 1 197 ? 7.727 31.391 13.039 1 86.25 197 ASN A O 1
ATOM 1588 N N . TYR A 1 198 ? 6.066 31.719 14.477 1 81.69 198 TYR A N 1
ATOM 1589 C CA . TYR A 1 198 ? 5.918 33.125 14.133 1 81.69 198 TYR A CA 1
ATOM 1590 C C . TYR A 1 198 ? 6.676 34 15.109 1 81.69 198 TYR A C 1
ATOM 1592 O O . TYR A 1 198 ? 6.789 35.219 14.898 1 81.69 198 TYR A O 1
ATOM 1600 N N . GLU A 1 199 ? 7.141 33.562 16.234 1 76.38 199 GLU A N 1
ATOM 1601 C CA . GLU A 1 199 ? 7.824 34.344 17.25 1 76.38 199 GLU A CA 1
ATOM 1602 C C . GLU A 1 199 ? 9.289 34.562 16.891 1 76.38 199 GLU A C 1
ATOM 1604 O O . GLU A 1 199 ? 10.016 33.625 16.594 1 76.38 199 GLU A O 1
ATOM 1609 N N . PRO A 1 200 ? 9.68 35.875 16.828 1 64.25 200 PRO A N 1
ATOM 1610 C CA . PRO A 1 200 ? 11.078 36.188 16.547 1 64.25 200 PRO A CA 1
ATOM 1611 C C . PRO A 1 200 ? 12.039 35.656 17.609 1 64.25 200 PRO A C 1
ATOM 1613 O O . PRO A 1 200 ? 11.719 35.656 18.797 1 64.25 200 PRO A O 1
ATOM 1616 N N . GLY A 1 201 ? 13.203 34.938 17.297 1 57.12 201 GLY A N 1
ATOM 1617 C CA . GLY A 1 201 ? 14.25 34.5 18.203 1 57.12 201 GLY A CA 1
ATOM 1618 C C . GLY A 1 201 ? 14.062 33.062 18.672 1 57.12 201 GLY A C 1
ATOM 1619 O O . GLY A 1 201 ? 14.953 32.5 19.297 1 57.12 201 GLY A O 1
ATOM 1620 N N . GLN A 1 202 ? 12.867 32.719 18.891 1 52.25 202 GLN A N 1
ATOM 1621 C CA . GLN A 1 202 ? 12.68 31.359 19.406 1 52.25 202 GLN A CA 1
ATOM 1622 C C . GLN A 1 202 ? 13.055 30.312 18.375 1 52.25 202 GLN A C 1
ATOM 1624 O O . GLN A 1 202 ? 12.477 30.281 17.281 1 52.25 202 GLN A O 1
ATOM 1629 N N . LYS A 1 203 ? 14.305 30.188 18.203 1 51.72 203 LYS A N 1
ATOM 1630 C CA . LYS A 1 203 ? 14.727 29.016 17.438 1 51.72 203 LYS A CA 1
ATOM 1631 C C . LYS A 1 203 ? 13.875 27.797 17.781 1 51.72 203 LYS A C 1
ATOM 1633 O O . LYS A 1 203 ? 14.156 27.094 18.75 1 51.72 203 LYS A O 1
ATOM 1638 N N . SER A 1 204 ? 12.672 27.953 17.625 1 53.84 204 SER A N 1
ATOM 1639 C CA . SER A 1 204 ? 11.836 26.828 18.047 1 53.84 204 SER A CA 1
ATOM 1640 C C . SER A 1 204 ? 12.281 25.531 17.391 1 53.84 204 SER A C 1
ATOM 1642 O O . SER A 1 204 ? 12.453 25.469 16.172 1 53.84 204 SER A O 1
ATOM 1644 N N . ARG A 1 205 ? 13.164 24.875 18.141 1 53.5 205 ARG A N 1
ATOM 1645 C CA . ARG A 1 205 ? 13.562 23.531 17.75 1 53.5 205 ARG A CA 1
ATOM 1646 C C . ARG A 1 205 ? 12.406 22.781 17.078 1 53.5 205 ARG A C 1
ATOM 1648 O O . ARG A 1 205 ? 11.281 22.797 17.578 1 53.5 205 ARG A O 1
ATOM 1655 N N . ALA A 1 206 ? 12.586 22.547 15.797 1 60.78 206 ALA A N 1
ATOM 1656 C CA . ALA A 1 206 ? 11.672 21.656 15.102 1 60.78 206 ALA A CA 1
ATOM 1657 C C . ALA A 1 206 ? 11.273 20.484 16 1 60.78 206 ALA A C 1
ATOM 1659 O O . ALA A 1 206 ? 12.125 19.828 16.594 1 60.78 206 ALA A O 1
ATOM 1660 N N . SER A 1 207 ? 9.914 20.609 16.484 1 81.31 207 SER A N 1
ATOM 1661 C CA . SER A 1 207 ? 9.414 19.562 17.375 1 81.31 207 SER A CA 1
ATOM 1662 C C . SER A 1 207 ? 8.297 18.766 16.703 1 81.31 207 SER A C 1
ATOM 1664 O O . SER A 1 207 ? 7.703 19.219 15.727 1 81.31 207 SER A O 1
ATOM 1666 N N . VAL A 1 208 ? 8.109 17.625 17.094 1 87.5 208 VAL A N 1
ATOM 1667 C CA . VAL A 1 208 ? 7.016 16.75 16.641 1 87.5 208 VAL A CA 1
ATOM 1668 C C . VAL A 1 208 ? 5.68 17.453 16.875 1 87.5 208 VAL A C 1
ATOM 1670 O O . VAL A 1 208 ? 4.684 17.141 16.219 1 87.5 208 VAL A O 1
ATOM 1673 N N . LYS A 1 209 ? 5.703 18.516 17.656 1 93.81 209 LYS A N 1
ATOM 1674 C CA . LYS A 1 209 ? 4.465 19.188 18.047 1 93.81 209 LYS A CA 1
ATOM 1675 C C . LYS A 1 209 ? 3.955 20.094 16.938 1 93.81 209 LYS A C 1
ATOM 1677 O O . LYS A 1 209 ? 2.775 20.469 16.906 1 93.81 209 LYS A O 1
ATOM 1682 N N . HIS A 1 210 ? 4.836 20.547 16.031 1 93.12 210 HIS A N 1
ATOM 1683 C CA . HIS A 1 210 ? 4.422 21.266 14.836 1 93.12 210 HIS A CA 1
ATOM 1684 C C . HIS A 1 210 ? 3.393 20.484 14.031 1 93.12 210 HIS A C 1
ATOM 1686 O O . HIS A 1 210 ? 2.35 21.016 13.656 1 93.12 210 HIS A O 1
ATOM 1692 N N . ASP A 1 211 ? 3.676 19.203 13.867 1 95.38 211 ASP A N 1
ATOM 1693 C CA . ASP A 1 211 ? 2.805 18.328 13.078 1 95.38 211 ASP A CA 1
ATOM 16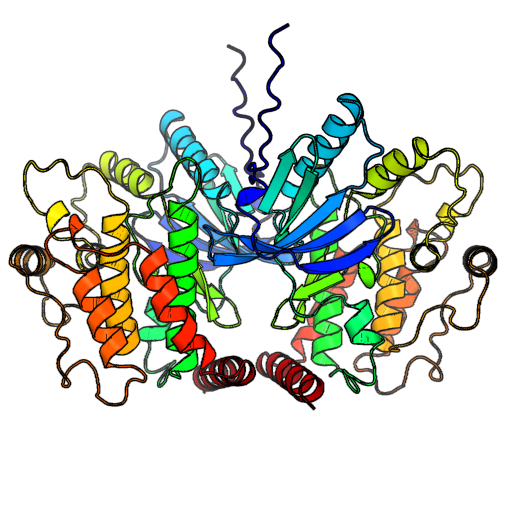94 C C . ASP A 1 211 ? 1.45 18.156 13.758 1 95.38 211 ASP A C 1
ATOM 1696 O O . ASP A 1 211 ? 0.427 18.016 13.086 1 95.38 211 ASP A O 1
ATOM 1700 N N . ILE A 1 212 ? 1.462 18.188 15.062 1 97.88 212 ILE A N 1
ATOM 1701 C CA . ILE A 1 212 ? 0.213 18.047 15.805 1 97.88 212 ILE A CA 1
ATOM 1702 C C . ILE A 1 212 ? -0.677 19.266 15.555 1 97.88 212 ILE A C 1
ATOM 1704 O O . ILE A 1 212 ? -1.886 19.125 15.352 1 97.88 212 ILE A O 1
ATOM 1708 N N . TYR A 1 213 ? -0.038 20.422 15.594 1 97.25 213 TYR A N 1
ATOM 1709 C CA . TYR A 1 213 ? -0.797 21.641 15.297 1 97.25 213 TYR A CA 1
ATOM 1710 C C . TYR A 1 213 ? -1.427 21.562 13.906 1 97.25 213 TYR A C 1
ATOM 1712 O O . TYR A 1 213 ? -2.627 21.797 13.75 1 97.25 213 TYR A O 1
ATOM 1720 N N . SER A 1 214 ? -0.644 21.219 12.922 1 96.81 214 SER A N 1
ATOM 1721 C CA . SER A 1 214 ? -1.131 21.094 11.555 1 96.81 214 SER A CA 1
ATOM 1722 C C . SER A 1 214 ? -2.268 20.078 11.461 1 96.81 214 SER A C 1
ATOM 1724 O O . SER A 1 214 ? -3.26 20.312 10.766 1 96.81 214 SER A O 1
ATOM 1726 N N . TYR A 1 215 ? -2.109 19 12.266 1 98.56 215 TYR A N 1
ATOM 1727 C CA . TYR A 1 215 ? -3.125 17.953 12.266 1 98.56 215 TYR A CA 1
ATOM 1728 C C . TYR A 1 215 ? -4.438 18.469 12.844 1 98.56 215 TYR A C 1
ATOM 1730 O O . TYR A 1 215 ? -5.516 18.141 12.336 1 98.56 215 TYR A O 1
ATOM 1738 N N . ALA A 1 216 ? -4.352 19.234 13.828 1 98.75 216 ALA A N 1
ATOM 1739 C CA . ALA A 1 216 ? -5.551 19.812 14.43 1 98.75 216 ALA A CA 1
ATOM 1740 C C . ALA A 1 216 ? -6.289 20.719 13.445 1 98.75 216 ALA A C 1
ATOM 1742 O O . ALA A 1 216 ? -7.52 20.688 13.375 1 98.75 216 ALA A O 1
ATOM 1743 N N . VAL A 1 217 ? -5.547 21.484 12.688 1 98.25 217 VAL A N 1
ATOM 1744 C CA . VAL A 1 217 ? -6.148 22.328 11.672 1 98.25 217 VAL A CA 1
ATOM 1745 C C . VAL A 1 217 ? -6.816 21.469 10.602 1 98.25 217 VAL A C 1
ATOM 1747 O O . VAL A 1 217 ? -7.941 21.75 10.18 1 98.25 217 VAL A O 1
ATOM 1750 N N . ILE A 1 218 ? -6.223 20.391 10.211 1 98.69 218 ILE A N 1
ATOM 1751 C CA . ILE A 1 218 ? -6.77 19.469 9.219 1 98.69 218 ILE A CA 1
ATOM 1752 C C . ILE A 1 218 ? -8.047 18.828 9.758 1 98.69 218 ILE A C 1
ATOM 1754 O O . ILE A 1 218 ? -9.031 18.688 9.031 1 98.69 218 ILE A O 1
ATOM 1758 N N . MET A 1 219 ? -7.977 18.438 11.055 1 98.69 219 MET A N 1
ATOM 1759 C CA . MET A 1 219 ? -9.172 17.875 11.664 1 98.69 219 MET A CA 1
ATOM 1760 C C . MET A 1 219 ? -10.352 18.828 11.539 1 98.69 219 MET A C 1
ATOM 1762 O O . MET A 1 219 ? -11.445 18.422 11.141 1 98.69 219 MET A O 1
ATOM 1766 N N . TRP A 1 220 ? -10.125 20.078 11.852 1 98.44 220 TRP A N 1
ATOM 1767 C CA . TRP A 1 220 ? -11.172 21.094 11.75 1 98.44 220 TRP A CA 1
ATOM 1768 C C . TRP A 1 220 ? -11.68 21.203 10.32 1 98.44 220 TRP A C 1
ATOM 1770 O O . TRP A 1 220 ? -12.891 21.266 10.086 1 98.44 220 TRP A O 1
ATOM 1780 N N . GLU A 1 221 ? -10.797 21.203 9.414 1 97.81 221 GLU A N 1
ATOM 1781 C CA . GLU A 1 221 ? -11.133 21.312 7.996 1 97.81 221 GLU A CA 1
ATOM 1782 C C . GLU A 1 221 ? -11.961 20.125 7.523 1 97.81 221 GLU A C 1
ATOM 1784 O O . GLU A 1 221 ? -12.953 20.281 6.809 1 97.81 221 GLU A O 1
ATOM 1789 N N . VAL A 1 222 ? -11.602 18.906 7.926 1 98.31 222 VAL A N 1
ATOM 1790 C CA . VAL A 1 222 ? -12.281 17.688 7.531 1 98.31 222 VAL A CA 1
ATOM 1791 C C . VAL A 1 222 ? -13.703 17.672 8.102 1 98.31 222 VAL A C 1
ATOM 1793 O O . VAL A 1 222 ? -14.648 17.281 7.422 1 98.31 222 VAL A O 1
ATOM 1796 N N . LEU A 1 223 ? -13.82 18.156 9.32 1 98.06 223 LEU A N 1
ATOM 1797 C CA . LEU A 1 223 ? -15.109 18.078 10 1 98.06 223 LEU A CA 1
ATOM 1798 C C . LEU A 1 223 ? -16.031 19.188 9.539 1 98.06 223 LEU A C 1
ATOM 1800 O O . LEU A 1 223 ? -17.25 19.016 9.484 1 98.06 223 LEU A O 1
ATOM 1804 N N . SER A 1 224 ? -15.461 20.328 9.117 1 96.75 224 SER A N 1
ATOM 1805 C CA . SER A 1 224 ? -16.281 21.484 8.75 1 96.75 224 SER A CA 1
ATOM 1806 C C . SER A 1 224 ? -16.5 21.547 7.242 1 96.75 224 SER A C 1
ATOM 1808 O O . SER A 1 224 ? -17.469 22.141 6.773 1 96.75 224 SER A O 1
ATOM 1810 N N . ARG A 1 225 ? -15.477 21.016 6.504 1 96.19 225 ARG A N 1
ATOM 1811 C CA . ARG A 1 225 ? -15.359 21.203 5.062 1 96.19 225 ARG A CA 1
ATOM 1812 C C . ARG A 1 225 ? -15.336 22.672 4.699 1 96.19 225 ARG A C 1
ATOM 1814 O O . ARG A 1 225 ? -15.922 23.078 3.693 1 96.19 225 ARG A O 1
ATOM 1821 N N . LYS A 1 226 ? -14.719 23.438 5.566 1 95.5 226 LYS A N 1
ATOM 1822 C CA . LYS A 1 226 ? -14.461 24.859 5.336 1 95.5 226 LYS A CA 1
ATOM 1823 C C . LYS A 1 226 ? -12.961 25.141 5.297 1 95.5 226 LYS A C 1
ATOM 1825 O O . LYS A 1 226 ? -12.164 24.359 5.797 1 95.5 226 LYS A O 1
ATOM 1830 N N . GLN A 1 227 ? -12.648 26.25 4.633 1 93.62 227 GLN A N 1
ATOM 1831 C CA . GLN A 1 227 ? -11.258 26.688 4.625 1 93.62 227 GLN A CA 1
ATOM 1832 C C . GLN A 1 227 ? -10.906 27.422 5.91 1 93.62 227 GLN A C 1
ATOM 1834 O O . GLN A 1 227 ? -11.602 28.359 6.305 1 93.62 227 GLN A O 1
ATOM 1839 N N . PRO A 1 228 ? -9.82 26.969 6.586 1 94.25 228 PRO A N 1
ATOM 1840 C CA . PRO A 1 228 ? -9.406 27.734 7.773 1 94.25 228 PRO A CA 1
ATOM 1841 C C . PRO A 1 228 ? -9.078 29.188 7.457 1 94.25 228 PRO A C 1
ATOM 1843 O O . PRO A 1 228 ? -8.445 29.469 6.438 1 94.25 228 PRO A O 1
ATOM 1846 N N . PHE A 1 229 ? -9.625 30.125 8.242 1 92.44 229 PHE A N 1
ATOM 1847 C CA . PHE A 1 229 ? -9.391 31.562 8.125 1 92.44 229 PHE A CA 1
ATOM 1848 C C . PHE A 1 229 ? -9.891 32.062 6.777 1 92.44 229 PHE A C 1
ATOM 1850 O O . PHE A 1 229 ? -9.227 32.906 6.141 1 92.44 229 PHE A O 1
ATOM 1857 N N . GLU A 1 230 ? -10.922 31.5 6.277 1 88 230 GLU A N 1
ATOM 1858 C CA . GLU A 1 230 ? -11.453 31.812 4.957 1 88 230 GLU A CA 1
ATOM 1859 C C . GLU A 1 230 ? -11.688 33.312 4.797 1 88 230 GLU A C 1
ATOM 1861 O O . GLU A 1 230 ? -11.586 33.844 3.691 1 88 230 GLU A O 1
ATOM 1866 N N . GLU A 1 231 ? -11.914 34 5.84 1 83.69 231 GLU A N 1
ATOM 1867 C CA . GLU A 1 231 ? -12.273 35.406 5.793 1 83.69 231 GLU A CA 1
ATOM 1868 C C . GLU A 1 231 ? -11.031 36.281 5.691 1 83.69 231 GLU A C 1
ATOM 1870 O O . GLU A 1 231 ? -11.133 37.5 5.43 1 83.69 231 GLU A O 1
ATOM 1875 N N . VAL A 1 232 ? -9.922 35.656 5.887 1 82.81 232 VAL A N 1
ATOM 1876 C CA . VAL A 1 232 ? -8.688 36.438 5.898 1 82.81 232 VAL A CA 1
ATOM 1877 C C . VAL A 1 232 ? -8 36.344 4.539 1 82.81 232 VAL A C 1
ATOM 1879 O O . VAL A 1 232 ? -7.73 35.25 4.051 1 82.81 232 VAL A O 1
ATOM 1882 N N . THR A 1 233 ? -7.754 37.406 3.955 1 78.19 233 THR A N 1
ATOM 1883 C CA . THR A 1 233 ? -7.184 37.438 2.611 1 78.19 233 THR A CA 1
ATOM 1884 C C . THR A 1 233 ? -5.664 37.562 2.67 1 78.19 233 THR A C 1
ATOM 1886 O O . THR A 1 233 ? -4.961 36.969 1.839 1 78.19 233 THR A O 1
ATOM 1889 N N . ASN A 1 234 ? -5.164 38.219 3.734 1 83.62 234 ASN A N 1
ATOM 1890 C CA . ASN A 1 234 ? -3.729 38.469 3.859 1 83.62 234 ASN A CA 1
ATOM 1891 C C . ASN A 1 234 ? -3.064 37.406 4.746 1 83.62 234 ASN A C 1
ATOM 1893 O O . ASN A 1 234 ? -3.363 37.312 5.938 1 83.62 234 ASN A O 1
ATOM 1897 N N . PRO A 1 235 ? -2.145 36.688 4.234 1 85.38 235 PRO A N 1
ATOM 1898 C CA . PRO A 1 235 ? -1.458 35.656 5.027 1 85.38 235 PRO A CA 1
ATOM 1899 C C . PRO A 1 235 ? -0.845 36.219 6.309 1 85.38 235 PRO A C 1
ATOM 1901 O O . PRO A 1 235 ? -0.785 35.531 7.324 1 85.38 235 PRO A O 1
ATOM 1904 N N . LEU A 1 236 ? -0.39 37.469 6.25 1 85.62 236 LEU A N 1
ATOM 1905 C CA . LEU A 1 236 ? 0.216 38.062 7.426 1 85.62 236 LEU A CA 1
ATOM 1906 C C . LEU A 1 236 ? -0.806 38.219 8.547 1 85.62 236 LEU A C 1
ATOM 1908 O O . LEU A 1 236 ? -0.459 38.125 9.727 1 85.62 236 LEU A O 1
ATOM 1912 N N . GLN A 1 237 ? -2.02 38.469 8.117 1 90.06 237 GLN A N 1
ATOM 1913 C CA . GLN A 1 237 ? -3.088 38.594 9.109 1 90.06 237 GLN A CA 1
ATOM 1914 C C . GLN A 1 237 ? -3.359 37.25 9.797 1 90.06 237 GLN A C 1
ATOM 1916 O O . GLN A 1 237 ? -3.727 37.219 10.969 1 90.06 237 GLN A O 1
ATOM 1921 N N . ILE A 1 238 ? -3.209 36.156 9.062 1 90.75 238 ILE A N 1
ATOM 1922 C CA . ILE A 1 238 ? -3.369 34.844 9.656 1 90.75 238 ILE A CA 1
ATOM 1923 C C . ILE A 1 238 ? -2.281 34.594 10.703 1 90.75 238 ILE A C 1
ATOM 1925 O O . ILE A 1 238 ? -2.566 34.156 11.812 1 90.75 238 ILE A O 1
ATOM 1929 N N . MET A 1 239 ? -1.098 34.938 10.375 1 89.88 239 MET A N 1
ATOM 1930 C CA . MET A 1 239 ? 0.035 34.781 11.281 1 89.88 239 MET A CA 1
ATOM 1931 C C . MET A 1 239 ? -0.21 35.531 12.586 1 89.88 239 MET A C 1
ATOM 1933 O O . MET A 1 239 ? 0.001 35 13.672 1 89.88 239 MET A O 1
ATOM 1937 N N . TYR A 1 240 ? -0.575 36.781 12.398 1 90.44 240 TYR A N 1
ATOM 1938 C CA . TYR A 1 240 ? -0.832 37.625 13.562 1 90.44 240 TYR A CA 1
ATOM 1939 C C . TYR A 1 240 ? -1.955 37.031 14.414 1 90.44 240 TYR A C 1
ATOM 1941 O O . TYR A 1 240 ? -1.84 36.969 15.641 1 90.44 240 TYR A O 1
ATOM 1949 N N . SER A 1 241 ? -3.043 36.656 13.766 1 92.75 241 SER A N 1
ATOM 1950 C CA . SER A 1 241 ? -4.195 36.094 14.453 1 92.75 241 SER A CA 1
ATOM 1951 C C . SER A 1 241 ? -3.811 34.844 15.25 1 92.75 241 SER A C 1
ATOM 1953 O O . SER A 1 241 ? -4.152 34.719 16.422 1 92.75 241 SER A O 1
ATOM 1955 N N . VAL A 1 242 ? -3.07 33.969 14.633 1 94.38 242 VAL A N 1
ATOM 1956 C CA . VAL A 1 242 ? -2.65 32.719 15.266 1 94.38 242 VAL A CA 1
ATOM 1957 C C . VAL A 1 242 ? -1.706 33.031 16.422 1 94.38 242 VAL A C 1
ATOM 1959 O O . VAL A 1 242 ? -1.805 32.406 17.484 1 94.38 242 VAL A O 1
ATOM 1962 N N . SER A 1 243 ? -0.794 33.969 16.219 1 92.5 243 SER A N 1
ATOM 1963 C CA . SER A 1 243 ? 0.147 34.344 17.266 1 92.5 243 SER A CA 1
ATOM 1964 C C . SER A 1 243 ? -0.579 34.875 18.484 1 92.5 243 SER A C 1
ATOM 1966 O O . SER A 1 243 ? -0.105 34.75 19.625 1 92.5 243 SER A O 1
ATOM 1968 N N . GLN A 1 244 ? -1.748 35.5 18.266 1 94.25 244 GLN A N 1
ATOM 1969 C CA . GLN A 1 244 ? -2.529 36.094 19.344 1 94.25 244 GLN A CA 1
ATOM 1970 C C . GLN A 1 244 ? -3.467 35.062 19.969 1 94.25 244 GLN A C 1
ATOM 1972 O O . GLN A 1 244 ? -4.254 35.406 20.859 1 94.25 244 GLN A O 1
ATOM 1977 N N . GLY A 1 245 ? -3.484 33.875 19.469 1 95.19 245 GLY A N 1
ATOM 1978 C CA . GLY A 1 245 ? -4.246 32.812 20.109 1 95.19 245 GLY A CA 1
ATOM 1979 C C . GLY A 1 245 ? -5.52 32.438 19.359 1 95.19 245 GLY A C 1
ATOM 1980 O O . GLY A 1 245 ? -6.27 31.562 19.797 1 95.19 245 GLY A O 1
ATOM 1981 N N . HIS A 1 246 ? -5.719 33.125 18.266 1 95.12 246 HIS A N 1
ATOM 1982 C CA . HIS A 1 246 ? -6.922 32.844 17.5 1 95.12 246 HIS A CA 1
ATOM 1983 C C . HIS A 1 246 ? -6.762 31.531 16.703 1 95.12 246 HIS A C 1
ATOM 1985 O O . HIS A 1 246 ? -5.664 31.219 16.25 1 95.12 246 HIS A O 1
ATOM 1991 N N . ARG A 1 247 ? -7.871 30.859 16.641 1 97 247 ARG A N 1
ATOM 1992 C CA . ARG A 1 247 ? -7.98 29.609 15.883 1 97 247 ARG A CA 1
ATOM 1993 C C . ARG A 1 247 ? -9.305 29.547 15.117 1 97 247 ARG A C 1
ATOM 1995 O O . ARG A 1 247 ? -10.195 30.359 15.344 1 97 247 ARG A O 1
ATOM 2002 N N . PRO A 1 248 ? -9.391 28.578 14.141 1 95.62 248 PRO A N 1
ATOM 2003 C CA . PRO A 1 248 ? -10.695 28.422 13.5 1 95.62 248 PRO A CA 1
ATOM 2004 C C . PRO A 1 248 ? -11.812 28.172 14.508 1 95.62 248 PRO A C 1
ATOM 2006 O O . PRO A 1 248 ? -11.609 27.484 15.516 1 95.62 248 PRO A O 1
ATOM 2009 N N . ASP A 1 249 ? -12.977 28.688 14.172 1 95.38 249 ASP A N 1
ATOM 2010 C CA . ASP A 1 249 ? -14.109 28.688 15.094 1 95.38 249 ASP A CA 1
ATOM 2011 C C . ASP A 1 249 ? -14.695 27.297 15.258 1 95.38 249 ASP A C 1
ATOM 2013 O O . ASP A 1 249 ? -15.008 26.625 14.266 1 95.38 249 ASP A O 1
ATOM 2017 N N . THR A 1 250 ? -14.852 26.812 16.5 1 96.25 250 THR A N 1
ATOM 2018 C CA . THR A 1 250 ? -15.352 25.453 16.75 1 96.25 250 THR A CA 1
ATOM 2019 C C . THR A 1 250 ? -16.797 25.5 17.234 1 96.25 250 THR A C 1
ATOM 2021 O O . THR A 1 250 ? -17.312 24.5 17.75 1 96.25 250 THR A O 1
ATOM 2024 N N . SER A 1 251 ? -17.391 26.656 17.094 1 94.5 251 SER A N 1
ATOM 2025 C CA . SER A 1 251 ? -18.797 26.766 17.469 1 94.5 251 SER A CA 1
ATOM 2026 C C . SER A 1 251 ? -19.688 25.984 16.531 1 94.5 251 SER A C 1
ATOM 2028 O O . SER A 1 251 ? -19.234 25.484 15.5 1 94.5 251 SER A O 1
ATOM 2030 N N . GLU A 1 252 ? -20.922 25.891 16.781 1 92.12 252 GLU A N 1
ATOM 2031 C CA . GLU A 1 252 ? -21.891 25.125 16 1 92.12 252 GLU A CA 1
ATOM 2032 C C . GLU A 1 252 ? -22.109 25.734 14.625 1 92.12 252 GLU A C 1
ATOM 2034 O O . GLU A 1 252 ? -22.578 25.062 13.703 1 92.12 252 GLU A O 1
ATOM 2039 N N . GLU A 1 253 ? -21.828 26.984 14.547 1 90.38 253 GLU A N 1
ATOM 2040 C CA . GLU A 1 253 ? -21.953 27.672 13.266 1 90.38 253 GLU A CA 1
ATOM 2041 C C . GLU A 1 253 ? -20.969 27.125 12.234 1 90.38 253 GLU A C 1
ATOM 2043 O O . GLU A 1 253 ? -21.266 27.078 11.047 1 90.38 253 GLU A O 1
ATOM 2048 N N . ASN A 1 254 ? -19.844 26.656 12.766 1 91.62 254 ASN A N 1
ATOM 2049 C CA . ASN A 1 254 ? -18.781 26.203 11.859 1 91.62 254 ASN A CA 1
ATOM 2050 C C . ASN A 1 254 ? -18.578 24.703 11.961 1 91.62 254 ASN A C 1
ATOM 2052 O O . ASN A 1 254 ? -18.125 24.062 11 1 91.62 254 ASN A O 1
ATOM 2056 N N . LEU A 1 255 ? -18.859 24.109 13.078 1 93.69 255 LEU A N 1
ATOM 2057 C CA . LEU A 1 255 ? -18.859 22.672 13.289 1 93.69 255 LEU A CA 1
ATOM 2058 C C . LEU A 1 255 ? -20.234 22.172 13.695 1 93.69 255 LEU A C 1
ATOM 2060 O O . LEU A 1 255 ? -20.625 22.266 14.867 1 93.69 255 LEU A O 1
ATOM 2064 N N . PRO A 1 256 ? -20.859 21.594 12.711 1 87 256 PRO A N 1
ATOM 2065 C CA . PRO A 1 256 ? -22.266 21.25 12.969 1 87 256 PRO A CA 1
ATOM 2066 C C . PRO A 1 256 ? -22.438 20.312 14.156 1 87 256 PRO A C 1
ATOM 2068 O O . PRO A 1 256 ? -21.516 19.547 14.477 1 87 256 PRO A O 1
ATOM 2071 N N . PHE A 1 257 ? -23.625 20.219 14.664 1 90.44 257 PHE A N 1
ATOM 2072 C CA . PHE A 1 257 ? -23.969 19.484 15.867 1 90.44 257 PHE A CA 1
ATOM 2073 C C . PHE A 1 257 ? -24.062 17.984 15.586 1 90.44 257 PHE A C 1
ATOM 2075 O O . PHE A 1 257 ? -23.891 17.172 16.484 1 90.44 257 PHE A O 1
ATOM 2082 N N . ASP A 1 258 ? -24.266 17.688 14.383 1 92.12 258 ASP A N 1
ATOM 2083 C CA . ASP A 1 258 ? -24.562 16.297 14.062 1 92.12 258 ASP A CA 1
ATOM 2084 C C . ASP A 1 258 ? -23.266 15.516 13.805 1 92.12 258 ASP A C 1
ATOM 2086 O O . ASP A 1 258 ? -23.312 14.344 13.422 1 92.12 258 ASP A O 1
ATOM 2090 N N . ILE A 1 259 ? -22.141 16.094 14.07 1 95.56 259 ILE A N 1
ATOM 2091 C CA . ILE A 1 259 ? -20.875 15.359 13.961 1 95.56 259 ILE A CA 1
ATOM 2092 C C . ILE A 1 259 ? -20.844 14.25 15.008 1 95.56 259 ILE A C 1
ATOM 2094 O O . ILE A 1 259 ? -20.953 14.508 16.203 1 95.56 259 ILE A O 1
ATOM 2098 N N . PRO A 1 260 ? -20.688 12.992 14.57 1 96.62 260 PRO A N 1
ATOM 2099 C CA . PRO A 1 260 ? -20.531 11.922 15.562 1 96.62 260 PRO A CA 1
ATOM 2100 C C . PRO A 1 260 ? -19.328 12.148 16.469 1 96.62 260 PRO A C 1
ATOM 2102 O O . PRO A 1 260 ? -18.266 12.562 16 1 96.62 260 PRO A O 1
ATOM 2105 N N . HIS A 1 261 ? -19.547 11.93 17.781 1 97.12 261 HIS A N 1
ATOM 2106 C CA . HIS A 1 261 ? -18.484 12.094 18.75 1 97.12 261 HIS A CA 1
ATOM 2107 C C . HIS A 1 261 ? -17.938 13.516 18.734 1 97.12 261 HIS A C 1
ATOM 2109 O O . HIS A 1 261 ? -16.719 13.727 18.844 1 97.12 261 HIS A O 1
ATOM 2115 N N . ARG A 1 262 ? -18.781 14.453 18.516 1 97.38 262 ARG A N 1
ATOM 2116 C CA . ARG A 1 262 ? -18.422 15.859 18.344 1 97.38 262 ARG A CA 1
ATOM 2117 C C . ARG A 1 262 ? -17.562 16.359 19.5 1 97.38 262 ARG A C 1
ATOM 2119 O O . ARG A 1 262 ? -16.531 17 19.281 1 97.38 262 ARG A O 1
ATOM 2126 N N . GLY A 1 263 ? -18 16.031 20.75 1 97.25 263 GLY A N 1
ATOM 2127 C CA . GLY A 1 263 ? -17.25 16.484 21.906 1 97.25 263 GLY A CA 1
ATOM 2128 C C . GLY A 1 263 ? -15.797 16.031 21.906 1 97.25 263 GLY A C 1
ATOM 2129 O O . GLY A 1 263 ? -14.891 16.828 22.172 1 97.25 263 GLY A O 1
ATOM 2130 N N . LEU A 1 264 ? -15.609 14.797 21.641 1 98.06 264 LEU A N 1
ATOM 2131 C CA . LEU A 1 264 ? -14.266 14.234 21.578 1 98.06 264 LEU A CA 1
ATOM 2132 C C . LEU A 1 264 ? -13.453 14.898 20.469 1 98.06 264 LEU A C 1
ATOM 2134 O O . LEU A 1 264 ? -12.281 15.234 20.672 1 98.06 264 LEU A O 1
ATOM 2138 N N . MET A 1 265 ? -14.078 15.125 19.328 1 98.12 265 MET A N 1
ATOM 2139 C CA . MET A 1 265 ? -13.391 15.727 18.203 1 98.12 265 MET A CA 1
ATOM 2140 C C . MET A 1 265 ? -12.961 17.156 18.516 1 98.12 265 MET A C 1
ATOM 2142 O O . MET A 1 265 ? -11.836 17.547 18.219 1 98.12 265 MET A O 1
ATOM 2146 N N . ILE A 1 266 ? -13.844 17.875 19.125 1 98 266 ILE A N 1
ATOM 2147 C CA . ILE A 1 266 ? -13.539 19.25 19.484 1 98 266 ILE A CA 1
ATOM 2148 C C . ILE A 1 266 ? -12.398 19.281 20.5 1 98 266 ILE A C 1
ATOM 2150 O O . ILE A 1 266 ? -11.492 20.109 20.391 1 98 266 ILE A O 1
ATOM 2154 N N . SER A 1 267 ? -12.414 18.375 21.422 1 98.38 267 SER A N 1
ATOM 2155 C CA . SER A 1 267 ? -11.352 18.281 22.422 1 98.38 267 SER A CA 1
ATOM 2156 C C . SER A 1 267 ? -10 18 21.781 1 98.38 267 SER A C 1
ATOM 2158 O O . SER A 1 267 ? -9 18.641 22.125 1 98.38 267 SER A O 1
ATOM 2160 N N . LEU A 1 268 ? -9.977 17.078 20.812 1 98.5 268 LEU A N 1
ATOM 2161 C CA . LEU A 1 268 ? -8.742 16.734 20.109 1 98.5 268 LEU A CA 1
ATOM 2162 C C . LEU A 1 268 ? -8.234 17.938 19.312 1 98.5 268 LEU A C 1
ATOM 2164 O O . LEU A 1 268 ? -7.031 18.219 19.328 1 98.5 268 LEU A O 1
ATOM 2168 N N . ILE A 1 269 ? -9.133 18.656 18.672 1 98.62 269 ILE A N 1
ATOM 2169 C CA . ILE A 1 269 ? -8.766 19.828 17.891 1 98.62 269 ILE A CA 1
ATOM 2170 C C . ILE A 1 269 ? -8.172 20.891 18.797 1 98.62 269 ILE A C 1
ATOM 2172 O O . ILE A 1 269 ? -7.066 21.391 18.547 1 98.62 269 ILE A O 1
ATOM 2176 N N . GLN A 1 270 ? -8.82 21.172 19.828 1 98.44 270 GLN A N 1
ATOM 2177 C CA . GLN A 1 270 ? -8.438 22.266 20.703 1 98.44 270 GLN A CA 1
ATOM 2178 C C . GLN A 1 270 ? -7.129 21.953 21.438 1 98.44 270 GLN A C 1
ATOM 2180 O O . GLN A 1 270 ? -6.277 22.828 21.594 1 98.44 270 GLN A O 1
ATOM 2185 N N . SER A 1 271 ? -6.973 20.766 21.859 1 98.5 271 SER A N 1
ATOM 2186 C CA . SER A 1 271 ? -5.711 20.391 22.484 1 98.5 271 SER A CA 1
ATOM 2187 C C . SER A 1 271 ? -4.574 20.359 21.469 1 98.5 271 SER A C 1
ATOM 2189 O O . SER A 1 271 ? -3.438 20.719 21.797 1 98.5 271 SER A O 1
ATOM 2191 N N . GLY A 1 272 ? -4.883 20 20.25 1 98.38 272 GLY A N 1
ATOM 2192 C CA . GLY A 1 272 ? -3.865 19.859 19.219 1 98.38 272 GLY A CA 1
ATOM 2193 C C . GLY A 1 272 ? -3.311 21.203 18.75 1 98.38 272 GLY A C 1
ATOM 2194 O O . GLY A 1 272 ? -2.152 21.281 18.328 1 98.38 272 GLY A O 1
ATOM 2195 N N . TRP A 1 273 ? -4.172 22.219 18.766 1 98.19 273 TRP A N 1
ATOM 2196 C CA . TRP A 1 273 ? -3.67 23.5 18.297 1 98.19 273 TRP A CA 1
ATOM 2197 C C . TRP A 1 273 ? -3.428 24.453 19.453 1 98.19 273 TRP A C 1
ATOM 2199 O O . TRP A 1 273 ? -3.445 25.672 19.266 1 98.19 273 TRP A O 1
ATOM 2209 N N . ALA A 1 274 ? -3.211 23.922 20.672 1 97.75 274 ALA A N 1
ATOM 2210 C CA . ALA A 1 274 ? -2.867 24.719 21.844 1 97.75 274 ALA A CA 1
ATOM 2211 C C . ALA A 1 274 ? -1.74 25.703 21.531 1 97.75 274 ALA A C 1
ATOM 2213 O O . ALA A 1 274 ? -0.854 25.391 20.734 1 97.75 274 ALA A O 1
ATOM 2214 N N . GLN A 1 275 ? -1.79 26.828 22.203 1 96 275 GLN A N 1
ATOM 2215 C CA . GLN A 1 275 ? -0.79 27.875 22.016 1 96 275 GLN A CA 1
ATOM 2216 C C . GLN A 1 275 ? 0.599 27.391 22.422 1 96 275 GLN A C 1
ATOM 2218 O O . GLN A 1 275 ? 1.571 27.594 21.688 1 96 275 GLN A O 1
ATOM 2223 N N . ASN A 1 276 ? 0.693 26.766 23.547 1 94.44 276 ASN A N 1
ATOM 2224 C CA . ASN A 1 276 ? 1.926 26.156 24.047 1 94.44 276 ASN A CA 1
ATOM 2225 C C . ASN A 1 276 ? 2.133 24.766 23.484 1 94.44 276 ASN A C 1
ATOM 2227 O O . ASN A 1 276 ? 1.327 23.859 23.719 1 94.44 276 ASN A O 1
ATOM 2231 N N . PRO A 1 277 ? 3.168 24.516 22.734 1 95.06 277 PRO A N 1
ATOM 2232 C CA . PRO A 1 277 ? 3.398 23.203 22.125 1 95.06 277 PRO A CA 1
ATOM 2233 C C . PRO A 1 277 ? 3.479 22.094 23.156 1 95.06 277 PRO A C 1
ATOM 2235 O O . PRO A 1 277 ? 3.111 20.953 22.859 1 95.06 277 PRO A O 1
ATOM 2238 N N . ASP A 1 278 ? 3.9 22.344 24.344 1 94.56 278 ASP A N 1
ATOM 2239 C CA . ASP A 1 278 ? 4.039 21.328 25.375 1 94.56 278 ASP A CA 1
ATOM 2240 C C . ASP A 1 278 ? 2.674 20.797 25.828 1 94.56 278 ASP A C 1
ATOM 2242 O O . ASP A 1 278 ? 2.582 19.75 26.453 1 94.56 278 ASP A O 1
ATOM 2246 N N . GLU A 1 279 ? 1.664 21.578 25.531 1 97.06 279 GLU A N 1
ATOM 2247 C CA . GLU A 1 279 ? 0.312 21.188 25.922 1 97.06 279 GLU A CA 1
ATOM 2248 C C . GLU A 1 279 ? -0.36 20.359 24.828 1 97.06 279 GLU A C 1
ATOM 2250 O O . GLU A 1 279 ? -1.452 19.828 25.031 1 97.06 279 GLU A O 1
ATOM 2255 N N . ARG A 1 280 ? 0.281 20.25 23.734 1 98.06 280 ARG A N 1
ATOM 2256 C CA . ARG A 1 280 ? -0.278 19.453 22.641 1 98.06 280 ARG A CA 1
ATOM 2257 C C . ARG A 1 280 ? -0.003 17.969 22.859 1 98.06 280 ARG A C 1
ATOM 2259 O O . ARG A 1 280 ? 1.07 17.594 23.328 1 98.06 280 ARG A O 1
ATOM 2266 N N . PRO A 1 281 ? -0.957 17.141 22.531 1 98.12 281 PRO A N 1
ATOM 2267 C CA . PRO A 1 281 ? -0.75 15.695 22.688 1 98.12 281 PRO A CA 1
ATOM 2268 C C . PRO A 1 281 ? 0.216 15.125 21.641 1 98.12 281 PRO A C 1
ATOM 2270 O O . PRO A 1 281 ? 0.623 15.836 20.719 1 98.12 281 PRO A O 1
ATOM 2273 N N . SER A 1 282 ? 0.637 13.891 21.859 1 96.94 282 SER A N 1
ATOM 2274 C CA . SER A 1 282 ? 1.334 13.125 20.828 1 96.94 282 SER A CA 1
ATOM 2275 C C . SER A 1 282 ? 0.351 12.477 19.859 1 96.94 282 SER A C 1
ATOM 2277 O O . SER A 1 282 ? -0.839 12.359 20.156 1 96.94 282 SER A O 1
ATOM 2279 N N . PHE A 1 283 ? 0.876 12.102 18.766 1 98.06 283 PHE A N 1
ATOM 2280 C CA . PHE A 1 283 ? 0.024 11.375 17.828 1 98.06 283 PHE A CA 1
ATOM 2281 C C . PHE A 1 283 ? -0.429 10.047 18.422 1 98.06 283 PHE A C 1
ATOM 2283 O O . PHE A 1 283 ? -1.54 9.586 18.156 1 98.06 283 PHE A O 1
ATOM 2290 N N . LEU A 1 284 ? 0.396 9.469 19.25 1 97.12 284 LEU A N 1
ATOM 2291 C CA . LEU A 1 284 ? 0.007 8.242 19.938 1 97.12 284 LEU A CA 1
ATOM 2292 C C . LEU A 1 284 ? -1.247 8.461 20.781 1 97.12 284 LEU A C 1
ATOM 2294 O O . LEU A 1 284 ? -2.182 7.656 20.734 1 97.12 284 LEU A O 1
ATOM 2298 N N . LYS A 1 285 ? -1.267 9.531 21.469 1 97.31 285 LYS A N 1
ATOM 2299 C CA . LYS A 1 285 ? -2.432 9.852 22.281 1 97.31 285 LYS A CA 1
ATOM 2300 C C . LYS A 1 285 ? -3.66 10.109 21.406 1 97.31 285 LYS A C 1
ATOM 2302 O O . LYS A 1 285 ? -4.762 9.672 21.734 1 97.31 285 LYS A O 1
ATOM 2307 N N . CYS A 1 286 ? -3.488 10.812 20.344 1 98.06 286 CYS A N 1
ATOM 2308 C CA . CYS A 1 286 ? -4.59 11.055 19.422 1 98.06 286 CYS A CA 1
ATOM 2309 C C . CYS A 1 286 ? -5.16 9.734 18.891 1 98.06 286 CYS A C 1
ATOM 2311 O O . CYS A 1 286 ? -6.379 9.57 18.828 1 98.06 286 CYS A O 1
ATOM 2313 N N . LEU A 1 287 ? -4.254 8.766 18.578 1 98.19 287 LEU A N 1
ATOM 2314 C CA . LEU A 1 287 ? -4.66 7.48 18.031 1 98.19 287 LEU A CA 1
ATOM 2315 C C . LEU A 1 287 ? -5.453 6.676 19.047 1 98.19 287 LEU A C 1
ATOM 2317 O O . LEU A 1 287 ? -6.457 6.043 18.703 1 98.19 287 LEU A O 1
ATOM 2321 N N . ILE A 1 288 ? -5.074 6.719 20.266 1 97.5 288 ILE A N 1
ATOM 2322 C CA . ILE A 1 288 ? -5.762 6.004 21.344 1 97.5 288 ILE A CA 1
ATOM 2323 C C . ILE A 1 288 ? -7.195 6.52 21.469 1 97.5 288 ILE A C 1
ATOM 2325 O O . ILE A 1 288 ? -8.125 5.738 21.688 1 97.5 288 ILE A O 1
ATOM 2329 N N . GLU A 1 289 ? -7.375 7.805 21.219 1 97.44 289 GLU A N 1
ATOM 2330 C CA . GLU A 1 289 ? -8.695 8.414 21.344 1 97.44 289 GLU A CA 1
ATOM 2331 C C . GLU A 1 289 ? -9.523 8.195 20.078 1 97.44 289 GLU A C 1
ATOM 2333 O O . GLU A 1 289 ? -10.75 8.07 20.156 1 97.44 289 GLU A O 1
ATOM 2338 N N . LEU A 1 290 ? -8.906 8.086 18.938 1 97.75 290 LEU A N 1
ATOM 2339 C CA . LEU A 1 290 ? -9.609 7.98 17.656 1 97.75 290 LEU A CA 1
ATOM 2340 C C . LEU A 1 290 ? -10.023 6.539 17.391 1 97.75 290 LEU A C 1
ATOM 2342 O O . LEU A 1 290 ? -11.055 6.297 16.75 1 97.75 290 LEU A O 1
ATOM 2346 N N . GLU A 1 291 ? -9.25 5.598 17.859 1 96.94 291 GLU A N 1
ATOM 2347 C CA . GLU A 1 291 ? -9.445 4.191 17.531 1 96.94 291 GLU A CA 1
ATOM 2348 C C . GLU A 1 291 ? -10.836 3.717 17.938 1 96.94 291 GLU A C 1
ATOM 2350 O O . GLU A 1 291 ? -11.539 3.09 17.141 1 96.94 291 GLU A O 1
ATOM 2355 N N . PRO A 1 292 ? -11.328 4.062 19.156 1 96.94 292 PRO A N 1
ATOM 2356 C CA . PRO A 1 292 ? -12.68 3.635 19.531 1 96.94 292 PRO A CA 1
ATOM 2357 C C . PRO A 1 292 ? -13.758 4.227 18.625 1 96.94 292 PRO A C 1
ATOM 2359 O O . PRO A 1 292 ? -14.797 3.607 18.422 1 96.94 292 PRO A O 1
ATOM 2362 N N . VAL A 1 293 ? -13.531 5.43 18.109 1 97.5 293 VAL A N 1
ATOM 2363 C CA . VAL A 1 293 ? -14.484 6.066 17.203 1 97.5 293 VAL A CA 1
ATOM 2364 C C . VAL A 1 293 ? -14.633 5.219 15.945 1 97.5 293 VAL A C 1
ATOM 2366 O O . VAL A 1 293 ? -15.75 4.949 15.5 1 97.5 293 VAL A O 1
ATOM 2369 N N . LEU A 1 294 ? -13.562 4.684 15.422 1 97.19 294 LEU A N 1
ATOM 2370 C CA . LEU A 1 294 ? -13.586 3.896 14.188 1 97.19 294 LEU A CA 1
ATOM 2371 C C . LEU A 1 294 ? -14.289 2.559 14.414 1 97.19 294 LEU A C 1
ATOM 2373 O O . LEU A 1 294 ? -14.945 2.043 13.508 1 97.19 294 LEU A O 1
ATOM 2377 N N . ARG A 1 295 ? -14.156 2.094 15.602 1 95.75 295 ARG A N 1
ATOM 2378 C CA . ARG A 1 295 ? -14.719 0.787 15.922 1 95.75 295 ARG A CA 1
ATOM 2379 C C . ARG A 1 295 ? -16.234 0.842 15.961 1 95.75 295 ARG A C 1
ATOM 2381 O O . ARG A 1 295 ? -16.906 -0.196 15.969 1 95.75 295 ARG A O 1
ATOM 2388 N N . THR A 1 296 ? -16.797 2.018 16 1 96.69 296 THR A N 1
ATOM 2389 C CA . THR A 1 296 ? -18.25 2.145 16.031 1 96.69 296 THR A CA 1
ATOM 2390 C C . THR A 1 296 ? -18.828 1.933 14.641 1 96.69 296 THR A C 1
ATOM 2392 O O . THR A 1 296 ? -20.047 1.809 14.484 1 9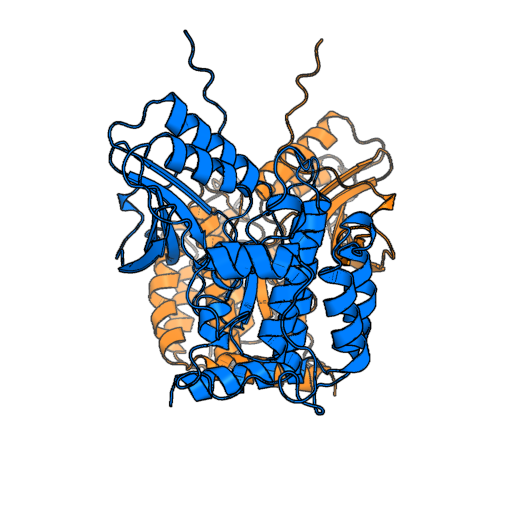6.69 296 THR A O 1
ATOM 2395 N N . PHE A 1 297 ? -17.969 1.849 13.648 1 96.06 297 PHE A N 1
ATOM 2396 C CA . PHE A 1 297 ? -18.422 1.639 12.273 1 96.06 297 PHE A CA 1
ATOM 2397 C C . PHE A 1 297 ? -18.109 0.224 11.812 1 96.06 297 PHE A C 1
ATOM 2399 O O . PHE A 1 297 ? -17.062 -0.325 12.156 1 96.06 297 PHE A O 1
ATOM 2406 N N . GLU A 1 298 ? -19 -0.286 11.008 1 93.5 298 GLU A N 1
ATOM 2407 C CA . GLU A 1 298 ? -18.719 -1.572 10.375 1 93.5 298 GLU A CA 1
ATOM 2408 C C . GLU A 1 298 ? -17.797 -1.405 9.172 1 93.5 298 GLU A C 1
ATOM 2410 O O . GLU A 1 298 ? -17.828 -0.37 8.5 1 93.5 298 GLU A O 1
ATOM 2415 N N . ASP A 1 299 ? -17.062 -2.436 8.898 1 91.19 299 ASP A N 1
ATOM 2416 C CA . ASP A 1 299 ? -16.141 -2.408 7.77 1 91.19 299 ASP A CA 1
ATOM 2417 C C . ASP A 1 299 ? -16.859 -2.059 6.473 1 91.19 299 ASP A C 1
ATOM 2419 O O . ASP A 1 299 ? -16.344 -1.299 5.648 1 91.19 299 ASP A O 1
ATOM 2423 N N . ILE A 1 300 ? -18.031 -2.543 6.344 1 94.5 300 ILE A N 1
ATOM 2424 C CA . ILE A 1 300 ? -18.781 -2.391 5.098 1 94.5 300 ILE A CA 1
ATOM 2425 C C . ILE A 1 300 ? -19.203 -0.932 4.922 1 94.5 300 ILE A C 1
ATOM 2427 O O . ILE A 1 300 ? -19.297 -0.438 3.797 1 94.5 300 ILE A O 1
ATOM 2431 N N . THR A 1 301 ? -19.375 -0.245 5.996 1 96.5 301 THR A N 1
ATOM 2432 C CA . THR A 1 301 ? -19.828 1.138 5.93 1 96.5 301 THR A CA 1
ATOM 2433 C C . THR A 1 301 ? -18.781 2.025 5.266 1 96.5 301 THR A C 1
ATOM 2435 O O . THR A 1 301 ? -19.125 2.971 4.551 1 96.5 301 THR A O 1
ATOM 2438 N N . PHE A 1 302 ? -17.547 1.716 5.469 1 97.12 302 PHE A N 1
ATOM 2439 C CA . PHE A 1 302 ? -16.469 2.471 4.824 1 97.12 302 PHE A CA 1
ATOM 2440 C C . PHE A 1 302 ? -16.5 2.271 3.314 1 97.12 302 PHE A C 1
ATOM 2442 O O . PHE A 1 302 ? -16.359 3.229 2.553 1 97.12 302 PHE A O 1
ATOM 2449 N N . LEU A 1 303 ? -16.688 1.065 2.9 1 96.5 303 LEU A N 1
ATOM 2450 C CA . LEU A 1 303 ? -16.75 0.746 1.478 1 96.5 303 LEU A CA 1
ATOM 2451 C C . LEU A 1 303 ? -17.953 1.393 0.825 1 96.5 303 LEU A C 1
ATOM 2453 O O . LEU A 1 303 ? -17.875 1.881 -0.305 1 96.5 303 LEU A O 1
ATOM 2457 N N . GLU A 1 304 ? -19.031 1.371 1.533 1 97.19 304 GLU A N 1
ATOM 2458 C CA . GLU A 1 304 ? -20.234 2.029 1.035 1 97.19 304 GLU A CA 1
ATOM 2459 C C . GLU A 1 304 ? -20.016 3.529 0.862 1 97.19 304 GLU A C 1
ATOM 2461 O O . GLU A 1 304 ? -20.484 4.125 -0.111 1 97.19 304 GLU A O 1
ATOM 2466 N N . ALA A 1 305 ? -19.344 4.09 1.803 1 97.75 305 ALA A N 1
ATOM 2467 C CA . ALA A 1 305 ? -19.016 5.512 1.706 1 97.75 305 ALA A CA 1
ATOM 2468 C C . ALA A 1 305 ? -18.156 5.797 0.477 1 97.75 305 ALA A C 1
ATOM 2470 O O . ALA A 1 305 ? -18.359 6.805 -0.208 1 97.75 305 ALA A O 1
ATOM 2471 N N . VAL A 1 306 ? -17.234 4.941 0.193 1 97.56 306 VAL A N 1
ATOM 2472 C CA . VAL A 1 306 ? -16.375 5.078 -0.976 1 97.56 306 VAL A CA 1
ATOM 2473 C C . VAL A 1 306 ? -17.203 4.992 -2.25 1 97.56 306 VAL A C 1
ATOM 2475 O O . VAL A 1 306 ? -17.031 5.793 -3.172 1 97.56 306 VAL A O 1
ATOM 2478 N N . ILE A 1 307 ? -18.125 4.051 -2.295 1 96.75 307 ILE A N 1
ATOM 2479 C CA . ILE A 1 307 ? -18.984 3.875 -3.453 1 96.75 307 ILE A CA 1
ATOM 2480 C C . ILE A 1 307 ? -19.812 5.137 -3.674 1 96.75 307 ILE A C 1
ATOM 2482 O O . ILE A 1 307 ? -19.984 5.59 -4.809 1 96.75 307 ILE A O 1
ATOM 2486 N N . GLN A 1 308 ? -20.297 5.688 -2.598 1 96.44 308 GLN A N 1
ATOM 2487 C CA . GLN A 1 308 ? -21.078 6.91 -2.684 1 96.44 308 GLN A CA 1
ATOM 2488 C C . GLN A 1 308 ? -20.281 8.047 -3.301 1 96.44 308 GLN A C 1
ATOM 2490 O O . GLN A 1 308 ? -20.781 8.805 -4.129 1 96.44 308 GLN A O 1
ATOM 2495 N N . LEU A 1 309 ? -19.047 8.188 -2.934 1 96.31 309 LEU A N 1
ATOM 2496 C CA . LEU A 1 309 ? -18.188 9.234 -3.469 1 96.31 309 LEU A CA 1
ATOM 2497 C C . LEU A 1 309 ? -17.922 9.008 -4.953 1 96.31 309 LEU A C 1
ATOM 2499 O O . LEU A 1 309 ? -17.938 9.953 -5.742 1 96.31 309 LEU A O 1
ATOM 2503 N N . LYS A 1 310 ? -17.625 7.75 -5.293 1 95.31 310 LYS A N 1
ATOM 2504 C CA . LYS A 1 310 ? -17.328 7.434 -6.684 1 95.31 310 LYS A CA 1
ATOM 2505 C C . LYS A 1 310 ? -18.547 7.691 -7.578 1 95.31 310 LYS A C 1
ATOM 2507 O O . LYS A 1 310 ? -18.391 8.156 -8.711 1 95.31 310 LYS A O 1
ATOM 2512 N N . LYS A 1 311 ? -19.719 7.391 -7.07 1 94.06 311 LYS A N 1
ATOM 2513 C CA . LYS A 1 311 ? -20.938 7.66 -7.824 1 94.06 311 LYS A CA 1
ATOM 2514 C C . LYS A 1 311 ? -21.156 9.164 -7.996 1 94.06 311 LYS A C 1
ATOM 2516 O O . LYS A 1 311 ? -21.609 9.609 -9.055 1 94.06 311 LYS A O 1
ATOM 2521 N N . ALA A 1 312 ? -20.859 9.891 -7 1 91.56 312 ALA A N 1
ATOM 2522 C CA . ALA A 1 312 ? -21.031 11.344 -7.051 1 91.56 312 ALA A CA 1
ATOM 2523 C C . ALA A 1 312 ? -20.094 11.977 -8.078 1 91.56 312 ALA A C 1
ATOM 2525 O O . ALA A 1 312 ? -20.484 12.906 -8.781 1 91.56 312 ALA A O 1
ATOM 2526 N N . LYS A 1 313 ? -18.922 11.508 -8.141 1 87.19 313 LYS A N 1
ATOM 2527 C CA . LYS A 1 313 ? -17.906 12.047 -9.047 1 87.19 313 LYS A CA 1
ATOM 2528 C C . LYS A 1 313 ? -18.297 11.781 -10.508 1 87.19 313 LYS A C 1
ATOM 2530 O O . LYS A 1 313 ? -17.953 12.57 -11.391 1 87.19 313 LYS A O 1
ATOM 2535 N N . GLN A 1 314 ? -18.906 10.68 -10.844 1 81.81 314 GLN A N 1
ATOM 2536 C CA . GLN A 1 314 ? -19.312 10.312 -12.203 1 81.81 314 GLN A CA 1
ATOM 2537 C C . GLN A 1 314 ? -20.531 11.094 -12.648 1 81.81 314 GLN A C 1
ATOM 2539 O O . GLN A 1 314 ? -20.797 11.219 -13.844 1 81.81 314 GLN A O 1
ATOM 2544 N N . ASN A 1 315 ? -21.359 11.617 -11.719 1 71.94 315 ASN A N 1
ATOM 2545 C CA . ASN A 1 315 ? -22.547 12.398 -12.055 1 71.94 315 ASN A CA 1
ATOM 2546 C C . ASN A 1 315 ? -22.203 13.867 -12.273 1 71.94 315 ASN A C 1
ATOM 2548 O O . ASN A 1 315 ? -22.812 14.539 -13.109 1 71.94 315 ASN A O 1
ATOM 2552 N N . MET B 1 1 ? 39.594 -6.434 13.023 1 21.05 1 MET B N 1
ATOM 2553 C CA . MET B 1 1 ? 38.656 -6.992 12.039 1 21.05 1 MET B CA 1
ATOM 2554 C C . MET B 1 1 ? 37.344 -6.258 12.07 1 21.05 1 MET B C 1
ATOM 2556 O O . MET B 1 1 ? 36.562 -6.41 13.016 1 21.05 1 MET B O 1
ATOM 2560 N N . ASN B 1 2 ? 37.281 -5.004 11.797 1 23.53 2 ASN B N 1
ATOM 2561 C CA . ASN B 1 2 ? 36.25 -3.969 11.828 1 23.53 2 ASN B CA 1
ATOM 2562 C C . ASN B 1 2 ? 35 -4.41 11.094 1 23.53 2 ASN B C 1
ATOM 2564 O O . ASN B 1 2 ? 35.031 -4.648 9.883 1 23.53 2 ASN B O 1
ATOM 2568 N N . GLY B 1 3 ? 34.281 -5.398 11.688 1 26.41 3 GLY B N 1
ATOM 2569 C CA . GLY B 1 3 ? 33.125 -6.027 11.109 1 26.41 3 GLY B CA 1
ATOM 2570 C C . GLY B 1 3 ? 32.281 -5.074 10.281 1 26.41 3 GLY B C 1
ATOM 2571 O O . GLY B 1 3 ? 31.922 -3.988 10.742 1 26.41 3 GLY B O 1
ATOM 2572 N N . ASP B 1 4 ? 32.625 -4.977 9.078 1 31.28 4 ASP B N 1
ATOM 2573 C CA . ASP B 1 4 ? 31.891 -4.195 8.094 1 31.28 4 ASP B CA 1
ATOM 2574 C C . ASP B 1 4 ? 30.391 -4.266 8.352 1 31.28 4 ASP B C 1
ATOM 2576 O O . ASP B 1 4 ? 29.781 -5.328 8.219 1 31.28 4 ASP B O 1
ATOM 2580 N N . ALA B 1 5 ? 29.953 -3.641 9.398 1 32.69 5 ALA B N 1
ATOM 2581 C CA . ALA B 1 5 ? 28.531 -3.496 9.688 1 32.69 5 ALA B CA 1
ATOM 2582 C C . ALA B 1 5 ? 27.719 -3.398 8.398 1 32.69 5 ALA B C 1
ATOM 2584 O O . ALA B 1 5 ? 27.906 -2.463 7.613 1 32.69 5 ALA B O 1
ATOM 2585 N N . ILE B 1 6 ? 27.469 -4.492 7.734 1 35.12 6 ILE B N 1
ATOM 2586 C CA . ILE B 1 6 ? 26.5 -4.543 6.648 1 35.12 6 ILE B CA 1
ATOM 2587 C C . ILE B 1 6 ? 25.406 -3.508 6.887 1 35.12 6 ILE B C 1
ATOM 2589 O O . ILE B 1 6 ? 24.75 -3.52 7.926 1 35.12 6 ILE B O 1
ATOM 2593 N N . CYS B 1 7 ? 25.562 -2.252 6.613 1 39.78 7 CYS B N 1
ATOM 2594 C CA . CYS B 1 7 ? 24.547 -1.217 6.613 1 39.78 7 CYS B CA 1
ATOM 2595 C C . CYS B 1 7 ? 23.188 -1.788 6.203 1 39.78 7 CYS B C 1
ATOM 2597 O O . CYS B 1 7 ? 22.938 -2 5.016 1 39.78 7 CYS B O 1
ATOM 2599 N N . SER B 1 8 ? 22.656 -2.838 6.895 1 51.97 8 SER B N 1
ATOM 2600 C CA . SER B 1 8 ? 21.344 -3.418 6.625 1 51.97 8 SER B CA 1
ATOM 2601 C C . SER B 1 8 ? 20.281 -2.332 6.438 1 51.97 8 SER B C 1
ATOM 2603 O O . SER B 1 8 ? 20.172 -1.425 7.266 1 51.97 8 SER B O 1
ATOM 2605 N N . ALA B 1 9 ? 19.875 -2.076 5.172 1 66.06 9 ALA B N 1
ATOM 2606 C CA . ALA B 1 9 ? 18.797 -1.155 4.809 1 66.06 9 ALA B CA 1
ATOM 2607 C C . ALA B 1 9 ? 17.484 -1.561 5.469 1 66.06 9 ALA B C 1
ATOM 2609 O O . ALA B 1 9 ? 16.516 -0.795 5.465 1 66.06 9 ALA B O 1
ATOM 2610 N N . LEU B 1 10 ? 17.516 -2.775 6.312 1 79.62 10 LEU B N 1
ATOM 2611 C CA . LEU B 1 10 ? 16.281 -3.213 6.949 1 79.62 10 LEU B CA 1
ATOM 2612 C C . LEU B 1 10 ? 16.172 -2.66 8.367 1 79.62 10 LEU B C 1
ATOM 2614 O O . LEU B 1 10 ? 17.047 -2.922 9.203 1 79.62 10 LEU B O 1
ATOM 2618 N N . PRO B 1 11 ? 15.188 -1.96 8.688 1 86.81 11 PRO B N 1
ATOM 2619 C CA . PRO B 1 11 ? 15.047 -1.418 10.039 1 86.81 11 PRO B CA 1
ATOM 2620 C C . PRO B 1 11 ? 14.922 -2.508 11.102 1 86.81 11 PRO B C 1
ATOM 2622 O O . PRO B 1 11 ? 14.164 -3.463 10.922 1 86.81 11 PRO B O 1
ATOM 2625 N N . PRO B 1 12 ? 15.727 -2.445 12.164 1 91 12 PRO B N 1
ATOM 2626 C CA . PRO B 1 12 ? 15.562 -3.393 13.266 1 91 12 PRO B CA 1
ATOM 2627 C C . PRO B 1 12 ? 14.297 -3.141 14.086 1 91 12 PRO B C 1
ATOM 2629 O O . PRO B 1 12 ? 13.969 -1.989 14.383 1 91 12 PRO B O 1
ATOM 2632 N N . ILE B 1 13 ? 13.562 -4.148 14.383 1 95.06 13 ILE B N 1
ATOM 2633 C CA . ILE B 1 13 ? 12.367 -4.086 15.219 1 95.06 13 ILE B CA 1
ATOM 2634 C C . ILE B 1 13 ? 12.562 -4.953 16.453 1 95.06 13 ILE B C 1
ATOM 2636 O O . ILE B 1 13 ? 12.641 -6.18 16.359 1 95.06 13 ILE B O 1
ATOM 2640 N N . PRO B 1 14 ? 12.664 -4.32 17.625 1 95.81 14 PRO B N 1
ATOM 2641 C CA . PRO B 1 14 ? 12.828 -5.117 18.844 1 95.81 14 PRO B CA 1
ATOM 2642 C C . PRO B 1 14 ? 11.625 -6.027 19.109 1 95.81 14 PRO B C 1
ATOM 2644 O O . PRO B 1 14 ? 10.484 -5.641 18.859 1 95.81 14 PRO B O 1
ATOM 2647 N N . TYR B 1 15 ? 11.93 -7.137 19.688 1 95.31 15 TYR B N 1
ATOM 2648 C CA . TYR B 1 15 ? 10.898 -8.117 20 1 95.31 15 TYR B CA 1
ATOM 2649 C C . TYR B 1 15 ? 9.844 -7.52 20.938 1 95.31 15 TYR B C 1
ATOM 2651 O O . TYR B 1 15 ? 8.648 -7.773 20.766 1 95.31 15 TYR B O 1
ATOM 2659 N N . HIS B 1 16 ? 10.242 -6.727 21.859 1 96 16 HIS B N 1
ATOM 2660 C CA . HIS B 1 16 ? 9.328 -6.215 22.875 1 96 16 HIS B CA 1
ATOM 2661 C C . HIS B 1 16 ? 8.328 -5.234 22.266 1 96 16 HIS B C 1
ATOM 2663 O O . HIS B 1 16 ? 7.34 -4.871 22.906 1 96 16 HIS B O 1
ATOM 2669 N N . LYS B 1 17 ? 8.547 -4.746 21.047 1 96.94 17 LYS B N 1
ATOM 2670 C CA . LYS B 1 17 ? 7.625 -3.855 20.359 1 96.94 17 LYS B CA 1
ATOM 2671 C C . LYS B 1 17 ? 6.527 -4.645 19.641 1 96.94 17 LYS B C 1
ATOM 2673 O O . LYS B 1 17 ? 5.566 -4.062 19.141 1 96.94 17 LYS B O 1
ATOM 2678 N N . LEU B 1 18 ? 6.707 -5.902 19.516 1 96.94 18 LEU B N 1
ATOM 2679 C CA . LEU B 1 18 ? 5.715 -6.781 18.891 1 96.94 18 LEU B CA 1
ATOM 2680 C C . LEU B 1 18 ? 4.766 -7.344 19.953 1 96.94 18 LEU B C 1
ATOM 2682 O O . LEU B 1 18 ? 4.918 -8.492 20.375 1 96.94 18 LEU B O 1
ATOM 2686 N N . ALA B 1 19 ? 3.721 -6.598 20.234 1 95.81 19 ALA B N 1
ATOM 2687 C CA . ALA B 1 19 ? 2.799 -6.934 21.312 1 95.81 19 ALA B CA 1
ATOM 2688 C C . ALA B 1 19 ? 1.673 -7.836 20.812 1 95.81 19 ALA B C 1
ATOM 2690 O O . ALA B 1 19 ? 1.337 -7.824 19.625 1 95.81 19 ALA B O 1
ATOM 2691 N N . ASP B 1 20 ? 1.143 -8.695 21.688 1 94.56 20 ASP B N 1
ATOM 2692 C CA . ASP B 1 20 ? -0.052 -9.492 21.438 1 94.56 20 ASP B CA 1
ATOM 2693 C C . ASP B 1 20 ? 0.156 -10.445 20.266 1 94.56 20 ASP B C 1
ATOM 2695 O O . ASP B 1 20 ? -0.647 -10.469 19.328 1 94.56 20 ASP B O 1
ATOM 2699 N N . LEU B 1 21 ? 1.186 -11.188 20.375 1 93.81 21 LEU B N 1
ATOM 2700 C CA . LEU B 1 21 ? 1.479 -12.148 19.312 1 93.81 21 LEU B CA 1
ATOM 2701 C C . LEU B 1 21 ? 0.387 -13.211 19.219 1 93.81 21 LEU B C 1
ATOM 2703 O O . LEU B 1 21 ? -0.007 -13.789 20.234 1 93.81 21 LEU B O 1
ATOM 2707 N N . HIS B 1 22 ? -0.144 -13.375 18.047 1 95.56 22 HIS B N 1
ATOM 2708 C CA . HIS B 1 22 ? -1.153 -14.391 17.766 1 95.56 22 HIS B CA 1
ATOM 2709 C C . HIS B 1 22 ? -0.738 -15.273 16.594 1 95.56 22 HIS B C 1
ATOM 2711 O O . HIS B 1 22 ? -0.417 -14.766 15.516 1 95.56 22 HIS B O 1
ATOM 2717 N N . TYR B 1 23 ? -0.802 -16.578 16.797 1 94.19 23 TYR B N 1
ATOM 2718 C CA . TYR B 1 23 ? -0.42 -17.547 15.773 1 94.19 23 TYR B CA 1
ATOM 2719 C C . TYR B 1 23 ? -1.364 -17.484 14.578 1 94.19 23 TYR B C 1
ATOM 2721 O O . TYR B 1 23 ? -2.584 -17.406 14.75 1 94.19 23 TYR B O 1
ATOM 2729 N N . LEU B 1 24 ? -0.817 -17.438 13.352 1 92.31 24 LEU B N 1
ATOM 2730 C CA . LEU B 1 24 ? -1.619 -17.422 12.133 1 92.31 24 LEU B CA 1
ATOM 2731 C C . LEU B 1 24 ? -1.452 -18.719 11.352 1 92.31 24 LEU B C 1
ATOM 2733 O O . LEU B 1 24 ? -2.441 -19.359 10.977 1 92.31 24 LEU B O 1
ATOM 2737 N N . SER B 1 25 ? -0.227 -19.062 11.078 1 87.44 25 SER B N 1
ATOM 2738 C CA . SER B 1 25 ? 0.008 -20.25 10.258 1 87.44 25 SER B CA 1
ATOM 2739 C C . SER B 1 25 ? 1.432 -20.766 10.43 1 87.44 25 SER B C 1
ATOM 2741 O O . SER B 1 25 ? 2.275 -20.094 11.023 1 87.44 25 SER B O 1
ATOM 2743 N N . ARG B 1 26 ? 1.62 -22.031 9.938 1 82.44 26 ARG B N 1
ATOM 2744 C CA . ARG B 1 26 ? 2.936 -22.656 9.914 1 82.44 26 ARG B CA 1
ATOM 2745 C C . ARG B 1 26 ? 3.27 -23.172 8.523 1 82.44 26 ARG B C 1
ATOM 2747 O O . ARG B 1 26 ? 2.406 -23.719 7.836 1 82.44 26 ARG B O 1
ATOM 2754 N N . GLY B 1 27 ? 4.512 -22.781 8.109 1 71 27 GLY B N 1
ATOM 2755 C CA . GLY B 1 27 ? 4.984 -23.328 6.844 1 71 27 GLY B CA 1
ATOM 2756 C C . GLY B 1 27 ? 6.387 -23.891 6.926 1 71 27 GLY B C 1
ATOM 2757 O O . GLY B 1 27 ? 6.961 -24 8.016 1 71 27 GLY B O 1
ATOM 2758 N N . ALA B 1 28 ? 6.871 -24.344 5.777 1 63.84 28 ALA B N 1
ATOM 2759 C CA . ALA B 1 28 ? 8.188 -24.969 5.695 1 63.84 28 ALA B CA 1
ATOM 2760 C C . ALA B 1 28 ? 9.273 -24.016 6.203 1 63.84 28 ALA B C 1
ATOM 2762 O O . ALA B 1 28 ? 10.266 -24.453 6.797 1 63.84 28 ALA B O 1
ATOM 2763 N N . SER B 1 29 ? 9 -22.75 6.023 1 66.69 29 SER B N 1
ATOM 2764 C CA . SER B 1 29 ? 10.031 -21.781 6.344 1 66.69 29 SER B CA 1
ATOM 2765 C C . SER B 1 29 ? 9.867 -21.25 7.766 1 66.69 29 SER B C 1
ATOM 2767 O O . SER B 1 29 ? 10.75 -20.547 8.273 1 66.69 29 SER B O 1
ATOM 2769 N N . GLY B 1 30 ? 8.766 -21.562 8.359 1 78.12 30 GLY B N 1
ATOM 2770 C CA . GLY B 1 30 ? 8.594 -21.078 9.719 1 78.12 30 GLY B CA 1
ATOM 2771 C C . GLY B 1 30 ? 7.141 -20.812 10.07 1 78.12 30 GLY B C 1
ATOM 2772 O O . GLY B 1 30 ? 6.234 -21.359 9.445 1 78.12 30 GLY B O 1
ATOM 2773 N N . THR B 1 31 ? 7.07 -20.125 11.156 1 88.12 31 THR B N 1
ATOM 2774 C CA . THR B 1 31 ? 5.742 -19.812 11.664 1 88.12 31 THR B CA 1
ATOM 2775 C C . THR B 1 31 ? 5.426 -18.328 11.453 1 88.12 31 THR B C 1
ATOM 2777 O O . THR B 1 31 ? 6.32 -17.484 11.508 1 88.12 31 THR B O 1
ATOM 2780 N N . VAL B 1 32 ? 4.168 -18.078 11.172 1 93 32 VAL B N 1
ATOM 2781 C CA . VAL B 1 32 ? 3.727 -16.688 11 1 93 32 VAL B CA 1
ATOM 2782 C C . VAL B 1 32 ? 2.754 -16.312 12.117 1 93 32 VAL B C 1
ATOM 2784 O O . VAL B 1 32 ? 1.838 -17.078 12.43 1 93 32 VAL B O 1
ATOM 2787 N N . SER B 1 33 ? 3.014 -15.211 12.75 1 96.19 33 SER B N 1
ATOM 2788 C CA . SER B 1 33 ? 2.146 -14.656 13.781 1 96.19 33 SER B CA 1
ATOM 2789 C C . SER B 1 33 ? 1.758 -13.219 13.469 1 96.19 33 SER B C 1
ATOM 2791 O O . SER B 1 33 ? 2.438 -12.539 12.695 1 96.19 33 SER B O 1
ATOM 2793 N N . SER B 1 34 ? 0.643 -12.859 13.953 1 97.69 34 SER B N 1
ATOM 2794 C CA . SER B 1 34 ? 0.291 -11.445 13.938 1 97.69 34 SER B CA 1
ATOM 2795 C C . SER B 1 34 ? 0.646 -10.773 15.258 1 97.69 34 SER B C 1
ATOM 2797 O O . SER B 1 34 ? 0.706 -11.43 16.297 1 97.69 34 SER B O 1
ATOM 2799 N N . ALA B 1 35 ? 0.952 -9.516 15.219 1 97.88 35 ALA B N 1
ATOM 2800 C CA . ALA B 1 35 ? 1.256 -8.695 16.391 1 97.88 35 ALA B CA 1
ATOM 2801 C C . ALA B 1 35 ? 0.812 -7.254 16.188 1 97.88 35 ALA B C 1
ATOM 2803 O O . ALA B 1 35 ? 0.535 -6.84 15.055 1 97.88 35 ALA B O 1
ATOM 2804 N N . ARG B 1 36 ? 0.599 -6.574 17.25 1 97.31 36 ARG B N 1
ATOM 2805 C CA . ARG B 1 36 ? 0.405 -5.129 17.188 1 97.31 36 ARG B CA 1
ATOM 2806 C C . ARG B 1 36 ? 1.689 -4.387 17.547 1 97.31 36 ARG B C 1
ATOM 2808 O O . ARG B 1 36 ? 2.238 -4.578 18.641 1 97.31 36 ARG B O 1
ATOM 2815 N N . HIS B 1 37 ? 2.246 -3.643 16.625 1 97 37 HIS B N 1
ATOM 2816 C CA . HIS B 1 37 ? 3.455 -2.891 16.953 1 97 37 HIS B CA 1
ATOM 2817 C C . HIS B 1 37 ? 3.17 -1.81 17.984 1 97 37 HIS B C 1
ATOM 2819 O O . HIS B 1 37 ? 2.314 -0.948 17.766 1 97 37 HIS B O 1
ATOM 2825 N N . ALA B 1 38 ? 3.904 -1.712 18.984 1 95.69 38 ALA B N 1
ATOM 2826 C CA . ALA B 1 38 ? 3.611 -0.891 20.156 1 95.69 38 ALA B CA 1
ATOM 2827 C C . ALA B 1 38 ? 3.668 0.595 19.812 1 95.69 38 ALA B C 1
ATOM 2829 O O . ALA B 1 38 ? 2.857 1.384 20.297 1 95.69 38 ALA B O 1
ATOM 2830 N N . ASP B 1 39 ? 4.516 0.957 18.938 1 95.12 39 ASP B N 1
ATOM 2831 C CA . ASP B 1 39 ? 4.699 2.371 18.625 1 95.12 39 ASP B CA 1
ATOM 2832 C C . ASP B 1 39 ? 3.848 2.783 17.422 1 95.12 39 ASP B C 1
ATOM 2834 O O . ASP B 1 39 ? 3.301 3.887 17.391 1 95.12 39 ASP B O 1
ATOM 2838 N N . TRP B 1 40 ? 3.709 1.874 16.469 1 95.81 40 TRP B N 1
ATOM 2839 C CA . TRP B 1 40 ? 3.043 2.234 15.219 1 95.81 40 TRP B CA 1
ATOM 2840 C C . TRP B 1 40 ? 1.529 2.102 15.352 1 95.81 40 TRP B C 1
ATOM 2842 O O . TRP B 1 40 ? 0.778 2.678 14.562 1 95.81 40 TRP B O 1
ATOM 2852 N N . ARG B 1 41 ? 1.061 1.308 16.25 1 95.06 41 ARG B N 1
ATOM 2853 C CA . ARG B 1 41 ? -0.345 1.089 16.578 1 95.06 41 ARG B CA 1
ATOM 2854 C C . ARG B 1 41 ? -1.083 0.434 15.414 1 95.06 41 ARG B C 1
ATOM 2856 O O . ARG B 1 41 ? -2.262 0.712 15.188 1 95.06 41 ARG B O 1
ATOM 2863 N N . VAL B 1 42 ? -0.312 -0.314 14.648 1 96.06 42 VAL B N 1
ATOM 2864 C CA . VAL B 1 42 ? -0.928 -1.107 13.586 1 96.06 42 VAL B CA 1
ATOM 2865 C C . VAL B 1 42 ? -0.595 -2.584 13.789 1 96.06 42 VAL B C 1
ATOM 2867 O O . VAL B 1 42 ? 0.379 -2.922 14.461 1 96.06 42 VAL B O 1
ATOM 2870 N N . ARG B 1 43 ? -1.415 -3.389 13.234 1 96.69 43 ARG B N 1
ATOM 2871 C CA . ARG B 1 43 ? -1.135 -4.82 13.203 1 96.69 43 ARG B CA 1
ATOM 2872 C C . ARG B 1 43 ? -0.062 -5.152 12.172 1 96.69 43 ARG B C 1
ATOM 2874 O O . ARG B 1 43 ? -0.047 -4.582 11.078 1 96.69 43 ARG B O 1
ATOM 2881 N N . VAL B 1 44 ? 0.826 -6.023 12.516 1 97.81 44 VAL B N 1
ATOM 2882 C CA . VAL B 1 44 ? 1.874 -6.516 11.625 1 97.81 44 VAL B CA 1
ATOM 2883 C C . VAL B 1 44 ? 1.889 -8.039 11.633 1 97.81 44 VAL B C 1
ATOM 2885 O O . VAL B 1 44 ? 1.264 -8.672 12.492 1 97.81 44 VAL B O 1
ATOM 2888 N N . ALA B 1 45 ? 2.441 -8.648 10.625 1 97.12 45 ALA B N 1
ATOM 2889 C CA . ALA B 1 45 ? 2.723 -10.078 10.602 1 97.12 45 ALA B CA 1
ATOM 2890 C C . ALA B 1 45 ? 4.207 -10.352 10.82 1 97.12 45 ALA B C 1
ATOM 2892 O O . ALA B 1 45 ? 5.062 -9.609 10.328 1 97.12 45 ALA B O 1
ATOM 2893 N N . VAL B 1 46 ? 4.504 -11.406 11.562 1 95.19 46 VAL B N 1
ATOM 2894 C CA . VAL B 1 46 ? 5.875 -11.789 11.867 1 95.19 46 VAL B CA 1
ATOM 2895 C C . VAL B 1 46 ? 6.125 -13.227 11.422 1 95.19 46 VAL B C 1
ATOM 2897 O O . VAL B 1 46 ? 5.504 -14.156 11.938 1 95.19 46 VAL B O 1
ATOM 2900 N N . LYS B 1 47 ? 6.934 -13.375 10.43 1 90.75 47 LYS B N 1
ATOM 2901 C CA . LYS B 1 47 ? 7.402 -14.703 10.039 1 90.75 47 LYS B CA 1
ATOM 2902 C C . LYS B 1 47 ? 8.641 -15.102 10.836 1 90.75 47 LYS B C 1
ATOM 2904 O O . LYS B 1 47 ? 9.727 -14.57 10.617 1 90.75 47 LYS B O 1
ATOM 2909 N N . HIS B 1 48 ? 8.422 -15.953 11.766 1 88 48 HIS B N 1
ATOM 2910 C CA . HIS B 1 48 ? 9.508 -16.484 12.578 1 88 48 HIS B CA 1
ATOM 2911 C C . HIS B 1 48 ? 10.25 -17.594 11.844 1 88 48 HIS B C 1
ATOM 2913 O O . HIS B 1 48 ? 9.664 -18.625 11.508 1 88 48 HIS B O 1
ATOM 2919 N N . LEU B 1 49 ? 11.469 -17.312 1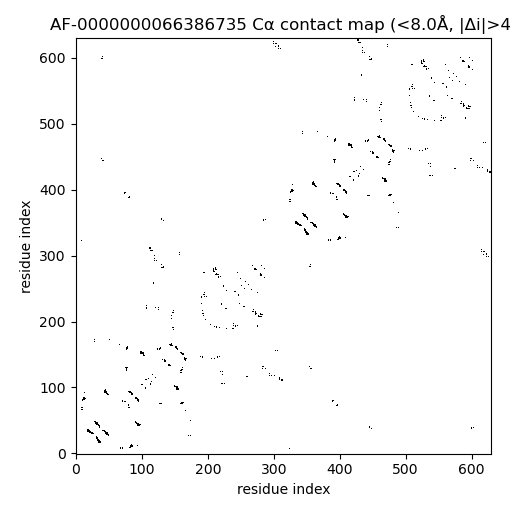1.602 1 78.88 49 LEU B N 1
ATOM 2920 C CA . LEU B 1 49 ? 12.266 -18.281 10.844 1 78.88 49 LEU B CA 1
ATOM 2921 C C . LEU B 1 49 ? 1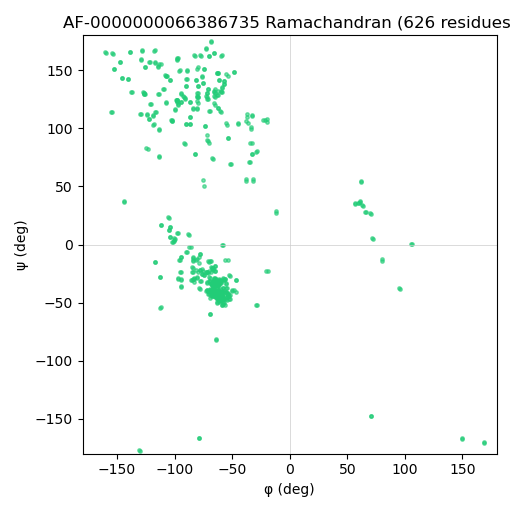2.883 -19.328 11.773 1 78.88 49 LEU B C 1
ATOM 2923 O O . LEU B 1 49 ? 13.461 -18.984 12.805 1 78.88 49 LEU B O 1
ATOM 2927 N N . HIS B 1 50 ? 12.328 -20.5 11.609 1 68 50 HIS B N 1
ATOM 2928 C CA . HIS B 1 50 ? 12.852 -21.594 12.438 1 68 50 HIS B CA 1
ATOM 2929 C C . HIS B 1 50 ? 14.258 -21.984 12.008 1 68 50 HIS B C 1
ATOM 2931 O O . HIS B 1 50 ? 14.461 -22.422 10.875 1 68 50 HIS B O 1
ATOM 2937 N N . ILE B 1 51 ? 15.141 -21.406 12.484 1 57.25 51 ILE B N 1
ATOM 2938 C CA . ILE B 1 51 ? 16.516 -21.781 12.18 1 57.25 51 ILE B CA 1
ATOM 2939 C C . ILE B 1 51 ? 17.062 -22.672 13.289 1 57.25 51 ILE B C 1
ATOM 2941 O O . ILE B 1 51 ? 16.672 -22.547 14.445 1 57.25 51 ILE B O 1
ATOM 2945 N N . HIS B 1 52 ? 17.484 -23.812 12.977 1 54.62 52 HIS B N 1
ATOM 2946 C CA . HIS B 1 52 ? 18.125 -24.672 13.969 1 54.62 52 HIS B CA 1
ATOM 2947 C C . HIS B 1 52 ? 18.984 -23.844 14.922 1 54.62 52 HIS B C 1
ATOM 2949 O O . HIS B 1 52 ? 19.656 -22.891 14.508 1 54.62 52 HIS B O 1
ATOM 2955 N N . THR B 1 53 ? 18.609 -23.75 16.141 1 54 53 THR B N 1
ATOM 2956 C CA . THR B 1 53 ? 19.438 -23.172 17.203 1 54 53 THR B CA 1
ATOM 2957 C C . THR B 1 53 ? 20.594 -24.109 17.547 1 54 53 THR B C 1
ATOM 2959 O O . THR B 1 53 ? 20.406 -25.312 17.719 1 54 53 THR B O 1
ATOM 2962 N N . PRO B 1 54 ? 21.938 -23.531 17.469 1 56.47 54 PRO B N 1
ATOM 2963 C CA . PRO B 1 54 ? 22.312 -22.141 17.281 1 56.47 54 PRO B CA 1
ATOM 2964 C C . PRO B 1 54 ? 22.5 -21.766 15.82 1 56.47 54 PRO B C 1
ATOM 2966 O O . PRO B 1 54 ? 23.062 -22.547 15.047 1 56.47 54 PRO B O 1
ATOM 2969 N N . LEU B 1 55 ? 21.859 -20.75 15.344 1 57.91 55 LEU B N 1
ATOM 2970 C CA . LEU B 1 55 ? 22.141 -20.25 14 1 57.91 55 LEU B CA 1
ATOM 2971 C C . LEU B 1 55 ? 23.594 -19.812 13.867 1 57.91 55 LEU B C 1
ATOM 2973 O O . LEU B 1 55 ? 24.109 -19.078 14.711 1 57.91 55 LEU B O 1
ATOM 2977 N N . LEU B 1 56 ? 24.266 -20.609 12.984 1 65 56 LEU B N 1
ATOM 2978 C CA . LEU B 1 56 ? 25.578 -20.062 12.672 1 65 56 LEU B CA 1
ATOM 2979 C C . LEU B 1 56 ? 25.469 -18.641 12.109 1 65 56 LEU B C 1
ATOM 2981 O O . LEU B 1 56 ? 24.484 -18.312 11.445 1 65 56 LEU B O 1
ATOM 2985 N N . ASP B 1 57 ? 26.297 -17.828 12.516 1 72.94 57 ASP B N 1
ATOM 2986 C CA . ASP B 1 57 ? 26.375 -16.438 12.078 1 72.94 57 ASP B CA 1
ATOM 2987 C C . ASP B 1 57 ? 26.281 -16.328 10.555 1 72.94 57 ASP B C 1
ATOM 2989 O O . ASP B 1 57 ? 25.672 -15.406 10.023 1 72.94 57 ASP B O 1
ATOM 2993 N N . SER B 1 58 ? 26.781 -17.391 9.961 1 73.38 58 SER B N 1
ATOM 2994 C CA . SER B 1 58 ? 26.797 -17.359 8.5 1 73.38 58 SER B CA 1
ATOM 2995 C C . SER B 1 58 ? 25.375 -17.516 7.945 1 73.38 58 SER B C 1
ATOM 2997 O O . SER B 1 58 ? 25 -16.828 6.996 1 73.38 58 SER B O 1
ATOM 2999 N N . GLU B 1 59 ? 24.625 -18.406 8.617 1 70.69 59 GLU B N 1
ATOM 3000 C CA . GLU B 1 59 ? 23.25 -18.625 8.164 1 70.69 59 GLU B CA 1
ATOM 3001 C C . GLU B 1 59 ? 22.375 -17.406 8.422 1 70.69 59 GLU B C 1
ATOM 3003 O O . GLU B 1 59 ? 21.562 -17.031 7.574 1 70.69 59 GLU B O 1
ATOM 3008 N N . ARG B 1 60 ? 22.625 -16.922 9.508 1 75.19 60 ARG B N 1
ATOM 3009 C CA . ARG B 1 60 ? 21.891 -15.711 9.875 1 75.19 60 ARG B CA 1
ATOM 3010 C C . ARG B 1 60 ? 22.172 -14.578 8.891 1 75.19 60 ARG B C 1
ATOM 3012 O O . ARG B 1 60 ? 21.25 -13.883 8.453 1 75.19 60 ARG B O 1
ATOM 3019 N N . ASN B 1 61 ? 23.359 -14.453 8.508 1 76.94 61 ASN B N 1
ATOM 3020 C CA . ASN B 1 61 ? 23.75 -13.414 7.559 1 76.94 61 ASN B CA 1
ATOM 3021 C C . ASN B 1 61 ? 23.125 -13.648 6.184 1 76.94 61 ASN B C 1
ATOM 3023 O O . ASN B 1 61 ? 22.766 -12.688 5.496 1 76.94 61 ASN B O 1
ATOM 3027 N N . ASP B 1 62 ? 23.016 -14.875 5.93 1 74.06 62 ASP B N 1
ATOM 3028 C CA . ASP B 1 62 ? 22.391 -15.203 4.648 1 74.06 62 ASP B CA 1
ATOM 3029 C C . ASP B 1 62 ? 20.922 -14.805 4.621 1 74.06 62 ASP B C 1
ATOM 3031 O O . ASP B 1 62 ? 20.438 -14.258 3.629 1 74.06 62 ASP B O 1
ATOM 3035 N N . ILE B 1 63 ? 20.344 -15.07 5.734 1 75.06 63 ILE B N 1
ATOM 3036 C CA . ILE B 1 63 ? 18.922 -14.734 5.844 1 75.06 63 ILE B CA 1
ATOM 3037 C C . ILE B 1 63 ? 18.75 -13.219 5.781 1 75.06 63 ILE B C 1
ATOM 3039 O O . ILE B 1 63 ? 17.844 -12.727 5.113 1 75.06 63 ILE B O 1
ATOM 3043 N N . LEU B 1 64 ? 19.594 -12.578 6.379 1 77.12 64 LEU B N 1
ATOM 3044 C CA . LEU B 1 64 ? 19.531 -11.125 6.406 1 77.12 64 LEU B CA 1
ATOM 3045 C C . LEU B 1 64 ? 19.766 -10.539 5.02 1 77.12 64 LEU B C 1
ATOM 3047 O O . LEU B 1 64 ? 19.109 -9.586 4.621 1 77.12 64 LEU B O 1
ATOM 3051 N N . ARG B 1 65 ? 20.641 -11.102 4.332 1 77.25 65 ARG B N 1
ATOM 3052 C CA . ARG B 1 65 ? 20.938 -10.641 2.98 1 77.25 65 ARG B CA 1
ATOM 3053 C C . ARG B 1 65 ? 19.719 -10.836 2.066 1 77.25 65 ARG B C 1
ATOM 3055 O O . ARG B 1 65 ? 19.391 -9.953 1.272 1 77.25 65 ARG B O 1
ATOM 3062 N N . GLU B 1 66 ? 19.109 -11.922 2.227 1 74.25 66 GLU B N 1
ATOM 3063 C CA . GLU B 1 66 ? 17.922 -12.211 1.418 1 74.25 66 GLU B CA 1
ATOM 3064 C C . GLU B 1 66 ? 16.781 -11.273 1.776 1 74.25 66 GLU B C 1
ATOM 3066 O O . GLU B 1 66 ? 16.078 -10.773 0.892 1 74.25 66 GLU B O 1
ATOM 3071 N N . ALA B 1 67 ? 16.688 -11.102 3.031 1 78.88 67 ALA B N 1
ATOM 3072 C CA . ALA B 1 67 ? 15.633 -10.188 3.484 1 78.88 67 ALA B CA 1
ATOM 3073 C C . ALA B 1 67 ? 15.859 -8.781 2.936 1 78.88 67 ALA B C 1
ATOM 3075 O O . ALA B 1 67 ? 14.898 -8.078 2.6 1 78.88 67 ALA B O 1
ATOM 3076 N N . GLU B 1 68 ? 17.031 -8.453 2.734 1 79.5 68 GLU B N 1
ATOM 3077 C CA . GLU B 1 68 ? 17.375 -7.141 2.203 1 79.5 68 GLU B CA 1
ATOM 3078 C C . GLU B 1 68 ? 17 -7.027 0.727 1 79.5 68 GLU B C 1
ATOM 3080 O O . GLU B 1 68 ? 16.531 -5.98 0.279 1 79.5 68 GLU B O 1
ATOM 3085 N N . ILE B 1 69 ? 17.234 -8.078 0.096 1 76.38 69 ILE B N 1
ATOM 3086 C CA . ILE B 1 69 ? 16.891 -8.094 -1.32 1 76.38 69 ILE B CA 1
ATOM 3087 C C . ILE B 1 69 ? 15.383 -7.965 -1.482 1 76.38 69 ILE B C 1
ATOM 3089 O O . ILE B 1 69 ? 14.906 -7.199 -2.322 1 76.38 69 ILE B O 1
ATOM 3093 N N . LEU B 1 70 ? 14.727 -8.68 -0.658 1 80 70 LEU B N 1
ATOM 3094 C CA . LEU B 1 70 ? 13.273 -8.633 -0.714 1 80 70 LEU B CA 1
ATOM 3095 C C . LEU B 1 70 ? 12.758 -7.258 -0.318 1 80 70 LEU B C 1
ATOM 3097 O O . LEU B 1 70 ? 11.75 -6.789 -0.855 1 80 70 LEU B O 1
ATOM 3101 N N . HIS B 1 71 ? 13.469 -6.633 0.559 1 83.5 71 HIS B N 1
ATOM 3102 C CA . HIS B 1 71 ? 13.094 -5.312 1.047 1 83.5 71 HIS B CA 1
ATOM 3103 C C . HIS B 1 71 ? 13.195 -4.27 -0.06 1 83.5 71 HIS B C 1
ATOM 3105 O O . HIS B 1 71 ? 12.484 -3.264 -0.036 1 83.5 71 HIS B O 1
ATOM 3111 N N . LYS B 1 72 ? 13.961 -4.566 -1.05 1 82.62 72 LYS B N 1
ATOM 3112 C CA . LYS B 1 72 ? 14.164 -3.615 -2.139 1 82.62 72 LYS B CA 1
ATOM 3113 C C . LYS B 1 72 ? 12.938 -3.551 -3.049 1 82.62 72 LYS B C 1
ATOM 3115 O O . LYS B 1 72 ? 12.734 -2.561 -3.752 1 82.62 72 LYS B O 1
ATOM 3120 N N . ALA B 1 73 ? 12.219 -4.629 -3.059 1 87.44 73 ALA B N 1
ATOM 3121 C CA . ALA B 1 73 ? 11.023 -4.66 -3.898 1 87.44 73 ALA B CA 1
ATOM 3122 C C . ALA B 1 73 ? 9.906 -3.811 -3.299 1 87.44 73 ALA B C 1
ATOM 3124 O O . ALA B 1 73 ? 9.297 -4.199 -2.301 1 87.44 73 ALA B O 1
ATOM 3125 N N . ARG B 1 74 ? 9.75 -2.646 -3.85 1 89.5 74 ARG B N 1
ATOM 3126 C CA . ARG B 1 74 ? 8.719 -1.72 -3.391 1 89.5 74 ARG B CA 1
ATOM 3127 C C . ARG B 1 74 ? 7.652 -1.508 -4.465 1 89.5 74 ARG B C 1
ATOM 3129 O O . ARG B 1 74 ? 7.867 -0.753 -5.414 1 89.5 74 ARG B O 1
ATOM 3136 N N . PHE B 1 75 ? 6.645 -2.162 -4.312 1 93.12 75 PHE B N 1
ATOM 3137 C CA . PHE B 1 75 ? 5.57 -2.143 -5.301 1 93.12 75 PHE B CA 1
ATOM 3138 C C . PHE B 1 75 ? 4.23 -2.451 -4.645 1 93.12 75 PHE B C 1
ATOM 3140 O O . PHE B 1 75 ? 4.176 -3.146 -3.629 1 93.12 75 PHE B O 1
ATOM 3147 N N . SER B 1 76 ? 3.195 -1.919 -5.211 1 94 76 SER B N 1
ATOM 3148 C CA . SER B 1 76 ? 1.859 -1.964 -4.629 1 94 76 SER B CA 1
ATOM 3149 C C . SER B 1 76 ? 1.416 -3.4 -4.371 1 94 76 SER B C 1
ATOM 3151 O O . SER B 1 76 ? 0.653 -3.662 -3.439 1 94 76 SER B O 1
ATOM 3153 N N . TYR B 1 77 ? 1.881 -4.328 -5.176 1 97.06 77 TYR B N 1
ATOM 3154 C CA . TYR B 1 77 ? 1.336 -5.68 -5.105 1 97.06 77 TYR B CA 1
ATOM 3155 C C . TYR B 1 77 ? 2.369 -6.656 -4.559 1 97.06 77 TYR B C 1
ATOM 3157 O O . TYR B 1 77 ? 2.242 -7.867 -4.742 1 97.06 77 TYR B O 1
ATOM 3165 N N . ILE B 1 78 ? 3.387 -6.125 -3.941 1 95.31 78 ILE B N 1
ATOM 3166 C CA . ILE B 1 78 ? 4.391 -6.902 -3.221 1 95.31 78 ILE B CA 1
ATOM 3167 C C . ILE B 1 78 ? 4.238 -6.672 -1.718 1 95.31 78 ILE B C 1
ATOM 3169 O O . ILE B 1 78 ? 4.047 -5.535 -1.274 1 95.31 78 ILE B O 1
ATOM 3173 N N . LEU B 1 79 ? 4.27 -7.73 -0.979 1 95.12 79 LEU B N 1
ATOM 3174 C CA . LEU B 1 79 ? 4.152 -7.617 0.471 1 95.12 79 LEU B CA 1
ATOM 3175 C C . LEU B 1 79 ? 5.316 -6.824 1.051 1 95.12 79 LEU B C 1
ATOM 3177 O O . LEU B 1 79 ? 6.477 -7.234 0.927 1 95.12 79 LEU B O 1
ATOM 3181 N N . PRO B 1 80 ? 5.02 -5.727 1.646 1 92.31 80 PRO B N 1
ATOM 3182 C CA . PRO B 1 80 ? 6.102 -4.898 2.186 1 92.31 80 PRO B CA 1
ATOM 3183 C C . PRO B 1 80 ? 6.754 -5.516 3.42 1 92.31 80 PRO B C 1
ATOM 3185 O O . PRO B 1 80 ? 6.059 -5.945 4.344 1 92.31 80 PRO B O 1
ATOM 3188 N N . ILE B 1 81 ? 8.023 -5.566 3.398 1 91.06 81 ILE B N 1
ATOM 3189 C CA . ILE B 1 81 ? 8.797 -5.883 4.594 1 91.06 81 ILE B CA 1
ATOM 3190 C C . ILE B 1 81 ? 9.062 -4.605 5.391 1 91.06 81 ILE B C 1
ATOM 3192 O O . ILE B 1 81 ? 9.641 -3.648 4.867 1 91.06 81 ILE B O 1
ATOM 3196 N N . LEU B 1 82 ? 8.656 -4.582 6.59 1 92.75 82 LEU B N 1
ATOM 3197 C CA . LEU B 1 82 ? 8.727 -3.371 7.402 1 92.75 82 LEU B CA 1
ATOM 3198 C C . LEU B 1 82 ? 10 -3.355 8.242 1 92.75 82 LEU B C 1
ATOM 3200 O O . LEU B 1 82 ? 10.461 -2.291 8.656 1 92.75 82 LEU B O 1
ATOM 3204 N N . GLY B 1 83 ? 10.547 -4.504 8.492 1 91.62 83 GLY B N 1
ATOM 3205 C CA . GLY B 1 83 ? 11.75 -4.629 9.297 1 91.62 83 GLY B CA 1
ATOM 3206 C C . GLY B 1 83 ? 12.055 -6.059 9.695 1 91.62 83 GLY B C 1
ATOM 3207 O O . GLY B 1 83 ? 11.461 -7 9.156 1 91.62 83 GLY B O 1
ATOM 3208 N N . ILE B 1 84 ? 13.055 -6.188 10.609 1 91.62 84 ILE B N 1
ATOM 3209 C CA . ILE B 1 84 ? 13.484 -7.512 11.047 1 91.62 84 ILE B CA 1
ATOM 3210 C C . ILE B 1 84 ? 13.688 -7.512 12.562 1 91.62 84 ILE B C 1
ATOM 3212 O O . ILE B 1 84 ? 14.188 -6.535 13.125 1 91.62 84 ILE B O 1
ATOM 3216 N N . CYS B 1 85 ? 13.148 -8.453 13.148 1 93.06 85 CYS B N 1
ATOM 3217 C CA . CYS B 1 85 ? 13.508 -8.742 14.531 1 93.06 85 CYS B CA 1
ATOM 3218 C C . CYS B 1 85 ? 14.68 -9.719 14.602 1 93.06 85 CYS B C 1
ATOM 3220 O O . CYS B 1 85 ? 14.523 -10.898 14.297 1 93.06 85 CYS B O 1
ATOM 3222 N N . ASN B 1 86 ? 15.828 -9.211 14.898 1 89.12 86 ASN B N 1
ATOM 3223 C CA . ASN B 1 86 ? 17.062 -10 14.906 1 89.12 86 ASN B CA 1
ATOM 3224 C C . ASN B 1 86 ? 17.625 -10.117 16.312 1 89.12 86 ASN B C 1
ATOM 3226 O O . ASN B 1 86 ? 18.641 -9.484 16.625 1 89.12 86 ASN B O 1
ATOM 3230 N N . GLU B 1 87 ? 17.031 -10.938 17.094 1 88.69 87 GLU B N 1
ATOM 3231 C CA . GLU B 1 87 ? 17.469 -11.227 18.453 1 88.69 87 GLU B CA 1
ATOM 3232 C C . GLU B 1 87 ? 17.938 -12.68 18.578 1 88.69 87 GLU B C 1
ATOM 3234 O O . GLU B 1 87 ? 17.562 -13.531 17.766 1 88.69 87 GLU B O 1
ATOM 3239 N N . PRO B 1 88 ? 18.812 -12.938 19.484 1 82.25 88 PRO B N 1
ATOM 3240 C CA . PRO B 1 88 ? 19.359 -14.289 19.625 1 82.25 88 PRO B CA 1
ATOM 3241 C C . PRO B 1 88 ? 18.281 -15.367 19.688 1 82.25 88 PRO B C 1
ATOM 3243 O O . PRO B 1 88 ? 18.438 -16.422 19.062 1 82.25 88 PRO B O 1
ATOM 3246 N N . GLU B 1 89 ? 17.219 -15.086 20.359 1 82.75 89 GLU B N 1
ATOM 3247 C CA . GLU B 1 89 ? 16.219 -16.125 20.547 1 82.75 89 GLU B CA 1
ATOM 3248 C C . GLU B 1 89 ? 15.055 -15.945 19.578 1 82.75 89 GLU B C 1
ATOM 3250 O O . GLU B 1 89 ? 14.062 -16.688 19.641 1 82.75 89 GLU B O 1
ATOM 3255 N N . PHE B 1 90 ? 15.219 -14.945 18.75 1 86.06 90 PHE B N 1
ATOM 3256 C CA . PHE B 1 90 ? 14.102 -14.688 17.859 1 86.06 90 PHE B CA 1
ATOM 3257 C C . PHE B 1 90 ? 14.578 -13.992 16.578 1 86.06 90 PHE B C 1
ATOM 3259 O O . PHE B 1 90 ? 15.078 -12.867 16.625 1 86.06 90 PHE B O 1
ATOM 3266 N N . LEU B 1 91 ? 14.445 -14.703 15.5 1 87.06 91 LEU B N 1
ATOM 3267 C CA . LEU B 1 91 ? 14.688 -14.141 14.18 1 87.06 91 LEU B CA 1
ATOM 3268 C C . LEU B 1 91 ? 13.406 -14.141 13.344 1 87.06 91 LEU B C 1
ATOM 3270 O O . LEU B 1 91 ? 12.875 -15.211 13.023 1 87.06 91 LEU B O 1
ATOM 3274 N N . GLY B 1 92 ? 12.938 -12.93 13.055 1 90.44 92 GLY B N 1
ATOM 3275 C CA . GLY B 1 92 ? 11.68 -12.844 12.328 1 90.44 92 GLY B CA 1
ATOM 3276 C C . GLY B 1 92 ? 11.625 -11.672 11.367 1 90.44 92 GLY B C 1
ATOM 3277 O O . GLY B 1 92 ? 12.195 -10.617 11.641 1 90.44 92 GLY B O 1
ATOM 3278 N N . ILE B 1 93 ? 11 -11.906 10.234 1 91 93 ILE B N 1
ATOM 3279 C CA . ILE B 1 93 ? 10.734 -10.836 9.273 1 91 93 ILE B CA 1
ATOM 3280 C C . ILE B 1 93 ? 9.367 -10.219 9.562 1 91 93 ILE B C 1
ATOM 3282 O O . ILE B 1 93 ? 8.359 -10.938 9.656 1 91 93 ILE B O 1
ATOM 3286 N N . VAL B 1 94 ? 9.344 -8.898 9.734 1 94.56 94 VAL B N 1
ATOM 3287 C CA . VAL B 1 94 ? 8.109 -8.188 10.039 1 94.56 94 VAL B CA 1
ATOM 3288 C C . VAL B 1 94 ? 7.531 -7.582 8.758 1 94.56 94 VAL B C 1
ATOM 3290 O O . VAL B 1 94 ? 8.219 -6.852 8.047 1 94.56 94 VAL B O 1
ATOM 3293 N N . THR B 1 95 ? 6.27 -7.941 8.469 1 95.25 95 THR B N 1
ATOM 3294 C CA . THR B 1 95 ? 5.602 -7.453 7.27 1 95.25 95 THR B CA 1
ATOM 3295 C C . THR B 1 95 ? 4.246 -6.84 7.617 1 95.25 95 THR B C 1
ATOM 3297 O O . THR B 1 95 ? 3.807 -6.906 8.766 1 95.25 95 THR B O 1
ATOM 3300 N N . GLU B 1 96 ? 3.711 -6.133 6.641 1 96.38 96 GLU B N 1
ATOM 3301 C CA . GLU B 1 96 ? 2.326 -5.695 6.789 1 96.38 96 GLU B CA 1
ATOM 3302 C C . GLU B 1 96 ? 1.394 -6.879 7.012 1 96.38 96 GLU B C 1
ATOM 3304 O O . GLU B 1 96 ? 1.58 -7.945 6.418 1 96.38 96 GLU B O 1
ATOM 3309 N N . TYR B 1 97 ? 0.412 -6.699 7.902 1 97.31 97 TYR B N 1
ATOM 3310 C CA . TYR B 1 97 ? -0.593 -7.727 8.148 1 97.31 97 TYR B CA 1
ATOM 3311 C C . TYR B 1 97 ? -1.668 -7.711 7.07 1 97.31 97 TYR B C 1
ATOM 3313 O O . TYR B 1 97 ? -2.17 -6.645 6.703 1 97.31 97 TYR B O 1
ATOM 3321 N N . MET B 1 98 ? -1.986 -8.852 6.488 1 97.56 98 MET B N 1
ATOM 3322 C CA . MET B 1 98 ? -3.039 -9.023 5.488 1 97.56 98 MET B CA 1
ATOM 3323 C C . MET B 1 98 ? -4.277 -9.664 6.109 1 97.56 98 MET B C 1
ATOM 3325 O O . MET B 1 98 ? -4.32 -10.883 6.301 1 97.56 98 MET B O 1
ATOM 3329 N N . PRO B 1 99 ? -5.316 -8.891 6.293 1 95.94 99 PRO B N 1
ATOM 3330 C CA . PRO B 1 99 ? -6.43 -9.352 7.125 1 95.94 99 PRO B CA 1
ATOM 3331 C C . PRO B 1 99 ? -7.266 -10.438 6.449 1 95.94 99 PRO B C 1
ATOM 3333 O O . PRO B 1 99 ? -7.945 -11.211 7.129 1 95.94 99 PRO B O 1
ATOM 3336 N N . ASN B 1 100 ? -7.27 -10.531 5.117 1 96.88 100 ASN B N 1
ATOM 3337 C CA . ASN B 1 100 ? -8.141 -11.5 4.457 1 96.88 100 ASN B CA 1
ATOM 3338 C C . ASN B 1 100 ? -7.395 -12.781 4.109 1 96.88 100 ASN B C 1
ATOM 3340 O O . ASN B 1 100 ? -7.883 -13.594 3.326 1 96.88 100 ASN B O 1
ATOM 3344 N N . GLY B 1 101 ? -6.168 -12.906 4.633 1 96.06 101 GLY B N 1
ATOM 3345 C CA . GLY B 1 101 ? -5.422 -14.141 4.465 1 96.06 101 GLY B CA 1
ATOM 3346 C C . GLY B 1 101 ? -4.938 -14.359 3.043 1 96.06 101 GLY B C 1
ATOM 3347 O O . GLY B 1 101 ? -4.539 -13.406 2.365 1 96.06 101 GLY B O 1
ATOM 3348 N N . SER B 1 102 ? -4.871 -15.625 2.633 1 97.06 102 SER B N 1
ATOM 3349 C CA . SER B 1 102 ? -4.281 -15.977 1.345 1 97.06 102 SER B CA 1
ATOM 3350 C C . SER B 1 102 ? -5.355 -16.156 0.279 1 97.06 102 SER B C 1
ATOM 3352 O O . SER B 1 102 ? -6.523 -16.391 0.6 1 97.06 102 SER B O 1
ATOM 3354 N N . LEU B 1 103 ? -4.906 -16.078 -0.951 1 98.5 103 LEU B N 1
ATOM 3355 C CA . LEU B 1 103 ? -5.777 -16.406 -2.074 1 98.5 103 LEU B CA 1
ATOM 3356 C C . LEU B 1 103 ? -6.27 -17.844 -1.975 1 98.5 103 LEU B C 1
ATOM 3358 O O . LEU B 1 103 ? -7.406 -18.141 -2.346 1 98.5 103 LEU B O 1
ATOM 3362 N N . ASN B 1 104 ? -5.453 -18.734 -1.441 1 97.12 104 ASN B N 1
ATOM 3363 C CA . ASN B 1 104 ? -5.855 -20.109 -1.232 1 97.12 104 ASN B CA 1
ATOM 3364 C C . ASN B 1 104 ? -7.082 -20.219 -0.333 1 97.12 104 ASN B C 1
ATOM 3366 O O . ASN B 1 104 ? -8.039 -20.922 -0.655 1 97.12 104 ASN B O 1
ATOM 3370 N N . GLU B 1 105 ? -7.078 -19.516 0.746 1 96.56 105 GLU B N 1
ATOM 3371 C CA . GLU B 1 105 ? -8.211 -19.5 1.663 1 96.56 105 GLU B CA 1
ATOM 3372 C C . GLU B 1 105 ? -9.461 -18.938 0.989 1 96.56 105 GLU B C 1
ATOM 3374 O O . GLU B 1 105 ? -10.547 -19.5 1.117 1 96.56 105 GLU B O 1
ATOM 3379 N N . LEU B 1 106 ? -9.297 -17.844 0.271 1 98.06 106 LEU B N 1
ATOM 3380 C CA . LEU B 1 106 ? -10.438 -17.234 -0.412 1 98.06 106 LEU B CA 1
ATOM 3381 C C . LEU B 1 106 ? -11.07 -18.219 -1.389 1 98.06 106 LEU B C 1
ATOM 3383 O O . LEU B 1 106 ? -12.297 -18.344 -1.439 1 98.06 106 LEU B O 1
ATOM 3387 N N . LEU B 1 107 ? -10.242 -18.938 -2.119 1 97.75 107 LEU B N 1
ATOM 3388 C CA . LEU B 1 107 ? -10.734 -19.781 -3.203 1 97.75 107 LEU B CA 1
ATOM 3389 C C . LEU B 1 107 ? -11.352 -21.062 -2.652 1 97.75 107 LEU B C 1
ATOM 3391 O O . LEU B 1 107 ? -12.344 -21.562 -3.197 1 97.75 107 LEU B O 1
ATOM 3395 N N . HIS B 1 108 ? -10.852 -21.578 -1.507 1 96.19 108 HIS B N 1
ATOM 3396 C CA . HIS B 1 108 ? -11.18 -22.953 -1.182 1 96.19 108 HIS B CA 1
ATOM 3397 C C . HIS B 1 108 ? -11.992 -23.047 0.107 1 96.19 108 HIS B C 1
ATOM 3399 O O . HIS B 1 108 ? -12.578 -24.078 0.408 1 96.19 108 HIS B O 1
ATOM 3405 N N . ARG B 1 109 ? -12.008 -21.953 0.866 1 95.75 109 ARG B N 1
ATOM 3406 C CA . ARG B 1 109 ? -12.961 -21.922 1.97 1 95.75 109 ARG B CA 1
ATOM 3407 C C . ARG B 1 109 ? -14.344 -21.5 1.483 1 95.75 109 ARG B C 1
ATOM 3409 O O . ARG B 1 109 ? -14.836 -20.422 1.84 1 95.75 109 ARG B O 1
ATOM 3416 N N . LYS B 1 110 ? -15.008 -22.406 0.896 1 95.19 110 LYS B N 1
ATOM 3417 C CA . LYS B 1 110 ? -16.219 -22.125 0.131 1 95.19 110 LYS B CA 1
ATOM 3418 C C . LYS B 1 110 ? -17.406 -21.875 1.055 1 95.19 110 LYS B C 1
ATOM 3420 O O . LYS B 1 110 ? -18.375 -21.219 0.661 1 95.19 110 LYS B O 1
ATOM 3425 N N . THR B 1 111 ? -17.406 -22.391 2.262 1 94.94 111 THR B N 1
ATOM 3426 C CA . THR B 1 111 ? -18.453 -22.094 3.229 1 94.94 111 THR B CA 1
ATOM 3427 C C . THR B 1 111 ? -18.422 -20.625 3.641 1 94.94 111 THR B C 1
ATOM 3429 O O . THR B 1 111 ? -19.469 -19.984 3.727 1 94.94 111 THR B O 1
ATOM 3432 N N . GLU B 1 112 ? -17.25 -20.141 3.781 1 93.62 112 GLU B N 1
ATOM 3433 C CA . GLU B 1 112 ? -17.062 -18.734 4.152 1 93.62 112 GLU B CA 1
ATOM 3434 C C . GLU B 1 112 ? -17.266 -17.828 2.951 1 93.62 112 GLU B C 1
ATOM 3436 O O . GLU B 1 112 ? -17.797 -16.719 3.086 1 93.62 112 GLU B O 1
ATOM 3441 N N . TYR B 1 113 ? -16.797 -18.312 1.874 1 95.69 113 TYR B N 1
ATOM 3442 C CA . TYR B 1 113 ? -16.891 -17.578 0.627 1 95.69 113 TYR B CA 1
ATOM 3443 C C . TYR B 1 113 ? -17.609 -18.391 -0.445 1 95.69 113 TYR B C 1
ATOM 3445 O O . TYR B 1 113 ? -16.953 -18.938 -1.348 1 95.69 113 TYR B O 1
ATOM 3453 N N . PRO B 1 114 ? -18.891 -18.375 -0.404 1 94.5 114 PRO B N 1
ATOM 3454 C CA . PRO B 1 114 ? -19.625 -19.234 -1.329 1 94.5 114 PRO B CA 1
ATOM 3455 C C . PRO B 1 114 ? -19.469 -18.812 -2.787 1 94.5 114 PRO B C 1
ATOM 3457 O O . PRO B 1 114 ? -19.469 -19.656 -3.686 1 94.5 114 PRO B O 1
ATOM 3460 N N . ASP B 1 115 ? -19.375 -17.516 -2.988 1 95.25 115 ASP B N 1
ATOM 3461 C CA . ASP B 1 115 ? -19.219 -17 -4.348 1 95.25 115 ASP B CA 1
ATOM 3462 C C . ASP B 1 115 ? -18.234 -15.836 -4.395 1 95.25 115 ASP B C 1
ATOM 3464 O O . ASP B 1 115 ? -18.156 -15.047 -3.451 1 95.25 115 ASP B O 1
ATOM 3468 N N . ILE B 1 116 ? -17.484 -15.82 -5.453 1 97.19 116 ILE B N 1
ATOM 3469 C CA . ILE B 1 116 ? -16.594 -14.703 -5.746 1 97.19 116 ILE B CA 1
ATOM 3470 C C . ILE B 1 116 ? -16.953 -14.094 -7.094 1 97.19 116 ILE B C 1
ATOM 3472 O O . ILE B 1 116 ? -16.891 -14.758 -8.125 1 97.19 116 ILE B O 1
ATOM 3476 N N . ALA B 1 117 ? -17.297 -12.828 -7.113 1 97.38 117 ALA B N 1
ATOM 3477 C CA . ALA B 1 117 ? -17.719 -12.141 -8.336 1 97.38 117 ALA B CA 1
ATOM 3478 C C . ALA B 1 117 ? -16.578 -12.109 -9.359 1 97.38 117 ALA B C 1
ATOM 3480 O O . ALA B 1 117 ? -15.414 -11.969 -8.992 1 97.38 117 ALA B O 1
ATOM 3481 N N . TRP B 1 118 ? -16.906 -12.148 -10.648 1 97.25 118 TRP B N 1
ATOM 3482 C CA . TRP B 1 118 ? -15.953 -12.234 -11.742 1 97.25 118 TRP B CA 1
ATOM 3483 C C . TRP B 1 118 ? -15.031 -11.016 -11.758 1 97.25 118 TRP B C 1
ATOM 3485 O O . TRP B 1 118 ? -13.812 -11.156 -11.914 1 97.25 118 TRP B O 1
ATOM 3495 N N . PRO B 1 119 ? -15.531 -9.789 -11.547 1 97.69 119 PRO B N 1
ATOM 3496 C CA . PRO B 1 119 ? -14.633 -8.633 -11.562 1 97.69 119 PRO B CA 1
ATOM 3497 C C . PRO B 1 119 ? -13.477 -8.773 -10.57 1 97.69 119 PRO B C 1
ATOM 3499 O O . PRO B 1 119 ? -12.336 -8.438 -10.891 1 97.69 119 PRO B O 1
ATOM 3502 N N . LEU B 1 120 ? -13.836 -9.289 -9.438 1 98.19 120 LEU B N 1
ATOM 3503 C CA . LEU B 1 120 ? -12.812 -9.43 -8.406 1 98.19 120 LEU B CA 1
ATOM 3504 C C . LEU B 1 120 ? -11.805 -10.508 -8.789 1 98.19 120 LEU B C 1
ATOM 3506 O O . LEU B 1 120 ? -10.602 -10.352 -8.547 1 98.19 120 LEU B O 1
ATOM 3510 N N . ARG B 1 121 ? -12.242 -11.625 -9.367 1 98.25 121 ARG B N 1
ATOM 3511 C CA . ARG B 1 121 ? -11.344 -12.68 -9.836 1 98.25 121 ARG B CA 1
ATOM 3512 C C . ARG B 1 121 ? -10.367 -12.141 -10.875 1 98.25 121 ARG B C 1
ATOM 3514 O O . ARG B 1 121 ? -9.164 -12.398 -10.781 1 98.25 121 ARG B O 1
ATOM 3521 N N . PHE B 1 122 ? -10.875 -11.344 -11.805 1 98.5 122 PHE B N 1
ATOM 3522 C CA . PHE B 1 122 ? -10.023 -10.789 -12.852 1 98.5 122 PHE B CA 1
ATOM 3523 C C . PHE B 1 122 ? -9.062 -9.758 -12.273 1 98.5 122 PHE B C 1
ATOM 3525 O O . PHE B 1 122 ? -7.902 -9.68 -12.688 1 98.5 122 PHE B O 1
ATOM 3532 N N . ARG B 1 123 ? -9.508 -8.961 -11.336 1 98.5 123 ARG B N 1
ATOM 3533 C CA . ARG B 1 123 ? -8.609 -7.992 -10.703 1 98.5 123 ARG B CA 1
ATOM 3534 C C . ARG B 1 123 ? -7.457 -8.695 -10 1 98.5 123 ARG B C 1
ATOM 3536 O O . ARG B 1 123 ? -6.301 -8.281 -10.125 1 98.5 123 ARG B O 1
ATOM 3543 N N . ILE B 1 124 ? -7.801 -9.734 -9.305 1 98.81 124 ILE B N 1
ATOM 3544 C CA . ILE B 1 124 ? -6.797 -10.5 -8.57 1 98.81 124 ILE B CA 1
ATOM 3545 C C . ILE B 1 124 ? -5.754 -11.047 -9.547 1 98.81 124 ILE B C 1
ATOM 3547 O O . ILE B 1 124 ? -4.551 -10.898 -9.32 1 98.81 124 ILE B O 1
ATOM 3551 N N . LEU B 1 125 ? -6.211 -11.648 -10.633 1 98.81 125 LEU B N 1
ATOM 3552 C CA . LEU B 1 125 ? -5.293 -12.188 -11.633 1 98.81 125 LEU B CA 1
ATOM 3553 C C . LEU B 1 125 ? -4.422 -11.086 -12.227 1 98.81 125 LEU B C 1
ATOM 3555 O O . LEU B 1 125 ? -3.215 -11.273 -12.406 1 98.81 125 LEU B O 1
ATOM 3559 N N . HIS B 1 126 ? -5.02 -10 -12.5 1 98.81 126 HIS B N 1
ATOM 3560 C CA . HIS B 1 126 ? -4.301 -8.859 -13.055 1 98.81 126 HIS B CA 1
ATOM 3561 C C . HIS B 1 126 ? -3.244 -8.352 -12.078 1 98.81 126 HIS B C 1
ATOM 3563 O O . HIS B 1 126 ? -2.102 -8.102 -12.477 1 98.81 126 HIS B O 1
ATOM 3569 N N . GLU B 1 127 ? -3.6 -8.203 -10.836 1 98.62 127 GLU B N 1
ATOM 3570 C CA . GLU B 1 127 ? -2.693 -7.668 -9.82 1 98.62 127 GLU B CA 1
ATOM 3571 C C . GLU B 1 127 ? -1.533 -8.625 -9.555 1 98.62 127 GLU B C 1
ATOM 3573 O O . GLU B 1 127 ? -0.409 -8.188 -9.305 1 98.62 127 GLU B O 1
ATOM 3578 N N . ILE B 1 128 ? -1.795 -9.93 -9.625 1 98.75 128 ILE B N 1
ATOM 3579 C CA . ILE B 1 128 ? -0.708 -10.891 -9.523 1 98.75 128 ILE B CA 1
ATOM 3580 C C . ILE B 1 128 ? 0.281 -10.68 -10.672 1 98.75 128 ILE B C 1
ATOM 3582 O O . ILE B 1 128 ? 1.491 -10.609 -10.445 1 98.75 128 ILE B O 1
ATOM 3586 N N . ALA B 1 129 ? -0.266 -10.602 -11.867 1 98.75 129 ALA B N 1
ATOM 3587 C CA . ALA B 1 129 ? 0.579 -10.414 -13.047 1 98.75 129 ALA B CA 1
ATOM 3588 C C . ALA B 1 129 ? 1.395 -9.125 -12.938 1 98.75 129 ALA B C 1
ATOM 3590 O O . ALA B 1 129 ? 2.578 -9.102 -13.281 1 98.75 129 ALA B O 1
ATOM 3591 N N . LEU B 1 130 ? 0.798 -8.047 -12.469 1 98.44 130 LEU B N 1
ATOM 3592 C CA . LEU B 1 130 ? 1.508 -6.785 -12.273 1 98.44 130 LEU B CA 1
ATOM 3593 C C . LEU B 1 130 ? 2.664 -6.953 -11.297 1 98.44 130 LEU B C 1
ATOM 3595 O O . LEU B 1 130 ? 3.777 -6.492 -11.562 1 98.44 130 LEU B O 1
ATOM 3599 N N . GLY B 1 131 ? 2.379 -7.621 -10.18 1 97.88 131 GLY B N 1
ATOM 3600 C CA . GLY B 1 131 ? 3.402 -7.816 -9.164 1 97.88 131 GLY B CA 1
ATOM 3601 C C . GLY B 1 131 ? 4.594 -8.617 -9.664 1 97.88 131 GLY B C 1
ATOM 3602 O O . GLY B 1 131 ? 5.742 -8.211 -9.469 1 97.88 131 GLY B O 1
ATOM 3603 N N . VAL B 1 132 ? 4.336 -9.703 -10.312 1 96.94 132 VAL B N 1
ATOM 3604 C CA . VAL B 1 132 ? 5.426 -10.555 -10.781 1 96.94 132 VAL B CA 1
ATOM 3605 C C . VAL B 1 132 ? 6.168 -9.867 -11.922 1 96.94 132 VAL B C 1
ATOM 3607 O O . VAL B 1 132 ? 7.391 -9.961 -12.023 1 96.94 132 VAL B O 1
ATOM 3610 N N . ASN B 1 133 ? 5.426 -9.219 -12.82 1 97.56 133 ASN B N 1
ATOM 3611 C CA . ASN B 1 133 ? 6.059 -8.445 -13.883 1 97.56 133 ASN B CA 1
ATOM 3612 C C . ASN B 1 133 ? 7.039 -7.418 -13.312 1 97.56 133 ASN B C 1
ATOM 3614 O O . ASN B 1 133 ? 8.133 -7.234 -13.852 1 97.56 133 ASN B O 1
ATOM 3618 N N . TYR B 1 134 ? 6.672 -6.766 -12.273 1 96.19 134 TYR B N 1
ATOM 3619 C CA . TYR B 1 134 ? 7.555 -5.82 -11.594 1 96.19 134 TYR B CA 1
ATOM 3620 C C . TYR B 1 134 ? 8.828 -6.508 -11.125 1 96.19 134 TYR B C 1
ATOM 3622 O O . TYR B 1 134 ? 9.938 -6.023 -11.375 1 96.19 134 TYR B O 1
ATOM 3630 N N . LEU B 1 135 ? 8.68 -7.602 -10.406 1 93.12 135 LEU B N 1
ATOM 3631 C CA . LEU B 1 135 ? 9.836 -8.352 -9.914 1 93.12 135 LEU B CA 1
ATOM 3632 C C . LEU B 1 135 ? 10.781 -8.695 -11.055 1 93.12 135 LEU B C 1
ATOM 3634 O O . LEU B 1 135 ? 12 -8.531 -10.93 1 93.12 135 LEU B O 1
ATOM 3638 N N . HIS B 1 136 ? 10.227 -9.133 -12.148 1 93.81 136 HIS B N 1
ATOM 3639 C CA . HIS B 1 136 ? 11.016 -9.562 -13.297 1 93.81 136 HIS B CA 1
ATOM 3640 C C . HIS B 1 136 ? 11.742 -8.383 -13.938 1 93.81 136 HIS B C 1
ATOM 3642 O O . HIS B 1 136 ? 12.695 -8.57 -14.695 1 93.81 136 HIS B O 1
ATOM 3648 N N . ASN B 1 137 ? 11.281 -7.195 -13.695 1 92.88 137 ASN B N 1
ATOM 3649 C CA . ASN B 1 137 ? 11.859 -6.012 -14.312 1 92.88 137 ASN B CA 1
ATOM 3650 C C . ASN B 1 137 ? 12.781 -5.27 -13.352 1 92.88 137 ASN B C 1
ATOM 3652 O O . ASN B 1 137 ? 13.258 -4.176 -13.664 1 92.88 137 ASN B O 1
ATOM 3656 N N . MET B 1 138 ? 12.945 -5.805 -12.172 1 88.69 138 MET B N 1
ATOM 3657 C CA . MET B 1 138 ? 13.961 -5.258 -11.273 1 88.69 138 MET B CA 1
ATOM 3658 C C . MET B 1 138 ? 15.359 -5.48 -11.836 1 88.69 138 MET B C 1
ATOM 3660 O O . MET B 1 138 ? 15.539 -6.238 -12.789 1 88.69 138 MET B O 1
ATOM 3664 N N . ASN B 1 139 ? 16.297 -4.715 -11.211 1 82.19 139 ASN B N 1
ATOM 3665 C CA . ASN B 1 139 ? 17.703 -4.859 -11.578 1 82.19 139 ASN B CA 1
ATOM 3666 C C . ASN B 1 139 ? 18.562 -5.227 -10.375 1 82.19 139 ASN B C 1
ATOM 3668 O O . ASN B 1 139 ? 18.875 -4.371 -9.547 1 82.19 139 ASN B O 1
ATOM 3672 N N . PRO B 1 140 ? 19.031 -6.418 -10.305 1 85.81 140 PRO B N 1
ATOM 3673 C CA . PRO B 1 140 ? 18.75 -7.539 -11.203 1 85.81 140 PRO B CA 1
ATOM 3674 C C . PRO B 1 140 ? 17.312 -8.07 -11.055 1 85.81 140 PRO B C 1
ATOM 3676 O O . PRO B 1 140 ? 16.672 -7.809 -10.047 1 85.81 140 PRO B O 1
ATOM 3679 N N . PRO B 1 141 ? 16.859 -8.836 -12.094 1 88 141 PRO B N 1
ATOM 3680 C CA . PRO B 1 141 ? 15.523 -9.422 -11.977 1 88 141 PRO B CA 1
ATOM 3681 C C . PRO B 1 141 ? 15.398 -10.383 -10.797 1 88 141 PRO B C 1
ATOM 3683 O O . PRO B 1 141 ? 16.359 -11.094 -10.469 1 88 141 PRO B O 1
ATOM 3686 N N . LEU B 1 142 ? 14.312 -10.297 -10.219 1 88.06 142 LEU B N 1
ATOM 3687 C CA . LEU B 1 142 ? 14 -11.219 -9.125 1 88.06 142 LEU B CA 1
ATOM 3688 C C . LEU B 1 142 ? 12.961 -12.242 -9.562 1 88.06 142 LEU B C 1
ATOM 3690 O O . LEU B 1 142 ? 11.883 -11.875 -10.047 1 88.06 142 LEU B O 1
ATOM 3694 N N . LEU B 1 143 ? 13.32 -13.469 -9.461 1 89.38 143 LEU B N 1
ATOM 3695 C CA . LEU B 1 143 ? 12.414 -14.57 -9.766 1 89.38 143 LEU B CA 1
ATOM 3696 C C . LEU B 1 143 ? 11.727 -15.078 -8.508 1 89.38 143 LEU B C 1
ATOM 3698 O O . LEU B 1 143 ? 12.375 -15.281 -7.477 1 89.38 143 LEU B O 1
ATOM 3702 N N . HIS B 1 144 ? 10.445 -15.203 -8.555 1 90.12 144 HIS B N 1
ATOM 3703 C CA . HIS B 1 144 ? 9.719 -15.664 -7.379 1 90.12 144 HIS B CA 1
ATOM 3704 C C . HIS B 1 144 ? 10.016 -17.125 -7.086 1 90.12 144 HIS B C 1
ATOM 3706 O O . HIS B 1 144 ? 10.461 -17.469 -5.992 1 90.12 144 HIS B O 1
ATOM 3712 N N . HIS B 1 145 ? 9.711 -18.062 -8.047 1 87.56 145 HIS B N 1
ATOM 3713 C CA . HIS B 1 145 ? 10.023 -19.484 -8.109 1 87.56 145 HIS B CA 1
ATOM 3714 C C . HIS B 1 145 ? 9.195 -20.281 -7.102 1 87.56 145 HIS B C 1
ATOM 3716 O O . HIS B 1 145 ? 9.367 -21.5 -6.965 1 87.56 145 HIS B O 1
ATOM 3722 N N . ASP B 1 146 ? 8.281 -19.672 -6.406 1 87.81 146 ASP B N 1
ATOM 3723 C CA . ASP B 1 146 ? 7.324 -20.344 -5.535 1 87.81 146 ASP B CA 1
ATOM 3724 C C . ASP B 1 146 ? 5.969 -19.641 -5.57 1 87.81 146 ASP B C 1
ATOM 3726 O O . ASP B 1 146 ? 5.34 -19.438 -4.527 1 87.81 146 ASP B O 1
ATOM 3730 N N . LEU B 1 147 ? 5.648 -19.203 -6.703 1 93.62 147 LEU B N 1
ATOM 3731 C CA . LEU B 1 147 ? 4.352 -18.562 -6.898 1 93.62 147 LEU B CA 1
ATOM 3732 C C . LEU B 1 147 ? 3.223 -19.578 -6.797 1 93.62 147 LEU B C 1
ATOM 3734 O O . LEU B 1 147 ? 3.191 -20.547 -7.547 1 93.62 147 LEU B O 1
ATOM 3738 N N . LYS B 1 148 ? 2.387 -19.438 -5.797 1 95.12 148 LYS B N 1
ATOM 3739 C CA . LYS B 1 148 ? 1.23 -20.281 -5.512 1 95.12 148 LYS B CA 1
ATOM 3740 C C . LYS B 1 148 ? 0.171 -19.516 -4.727 1 95.12 148 LYS B C 1
ATOM 3742 O O . LYS B 1 148 ? 0.436 -18.438 -4.215 1 95.12 148 LYS B O 1
ATOM 3747 N N . THR B 1 149 ? -1.025 -19.984 -4.645 1 97.38 149 THR B N 1
ATOM 3748 C CA . THR B 1 149 ? -2.141 -19.25 -4.059 1 97.38 149 THR B CA 1
ATOM 3749 C C . THR B 1 149 ? -1.909 -19.016 -2.568 1 97.38 149 THR B C 1
ATOM 3751 O O . THR B 1 149 ? -2.387 -18.031 -2.01 1 97.38 149 THR B O 1
ATOM 3754 N N . GLN B 1 150 ? -1.055 -19.859 -1.909 1 93.94 150 GLN B N 1
ATOM 3755 C CA . GLN B 1 150 ? -0.738 -19.688 -0.494 1 93.94 150 GLN B CA 1
ATOM 3756 C C . GLN B 1 150 ? 0.145 -18.469 -0.262 1 93.94 150 GLN B C 1
ATOM 3758 O O . GLN B 1 150 ? 0.129 -17.875 0.821 1 93.94 150 GLN B O 1
ATOM 3763 N N . ASN B 1 151 ? 0.884 -18.094 -1.338 1 93.25 151 ASN B N 1
ATOM 3764 C CA . ASN B 1 151 ? 1.832 -16.984 -1.22 1 93.25 151 ASN B CA 1
ATOM 3765 C C . ASN B 1 151 ? 1.258 -15.688 -1.786 1 93.25 151 ASN B C 1
ATOM 3767 O O . ASN B 1 151 ? 1.979 -14.703 -1.943 1 93.25 151 ASN B O 1
ATOM 3771 N N . ILE B 1 152 ? 0.009 -15.734 -2.182 1 97.75 152 ILE B N 1
ATOM 3772 C CA . ILE B 1 152 ? -0.733 -14.547 -2.578 1 97.75 152 ILE B CA 1
ATOM 3773 C C . ILE B 1 152 ? -1.663 -14.117 -1.446 1 97.75 152 ILE B C 1
ATOM 3775 O O . ILE B 1 152 ? -2.688 -14.758 -1.199 1 97.75 152 ILE B O 1
ATOM 3779 N N . LEU B 1 153 ? -1.286 -13.047 -0.802 1 98.12 153 LEU B N 1
ATOM 3780 C CA . LEU B 1 153 ? -2.07 -12.555 0.326 1 98.12 153 LEU B CA 1
ATOM 3781 C C . LEU B 1 153 ? -2.998 -11.43 -0.106 1 98.12 153 LEU B C 1
ATOM 3783 O O . LEU B 1 153 ? -2.809 -10.836 -1.171 1 98.12 153 LEU B O 1
ATOM 3787 N N . LEU B 1 154 ? -4.043 -11.211 0.696 1 98.62 154 LEU B N 1
ATOM 3788 C CA . LEU B 1 154 ? -5.074 -10.242 0.341 1 98.62 154 LEU B CA 1
ATOM 3789 C C . LEU B 1 154 ? -5.281 -9.234 1.465 1 98.62 154 LEU B C 1
ATOM 3791 O O . LEU B 1 154 ? -5.445 -9.617 2.627 1 98.62 154 LEU B O 1
ATOM 3795 N N . ASP B 1 155 ? -5.262 -7.957 1.104 1 97.62 155 ASP B N 1
ATOM 3796 C CA . ASP B 1 155 ? -5.492 -6.926 2.107 1 97.62 155 ASP B CA 1
ATOM 3797 C C . ASP B 1 155 ? -6.98 -6.777 2.414 1 97.62 155 ASP B C 1
ATOM 3799 O O . ASP B 1 155 ? -7.781 -7.641 2.051 1 97.62 155 ASP B O 1
ATOM 3803 N N . ASN B 1 156 ? -7.352 -5.711 3.086 1 96.25 156 ASN B N 1
ATOM 3804 C CA . ASN B 1 156 ? -8.711 -5.531 3.586 1 96.25 156 ASN B CA 1
ATOM 3805 C C . ASN B 1 156 ? -9.719 -5.406 2.443 1 96.25 156 ASN B C 1
ATOM 3807 O O . ASN B 1 156 ? -10.891 -5.75 2.6 1 96.25 156 ASN B O 1
ATOM 3811 N N . GLU B 1 157 ? -9.312 -4.887 1.319 1 97 157 GLU B N 1
ATOM 3812 C CA . GLU B 1 157 ? -10.188 -4.762 0.155 1 97 157 GLU B CA 1
ATOM 3813 C C . GLU B 1 157 ? -9.859 -5.82 -0.896 1 97 157 GLU B C 1
ATOM 3815 O O . GLU B 1 157 ? -10.195 -5.66 -2.07 1 97 157 GLU B O 1
ATOM 3820 N N . PHE B 1 158 ? -9.109 -6.844 -0.516 1 98.06 158 PHE B N 1
ATOM 3821 C CA . PHE B 1 158 ? -8.805 -8.023 -1.317 1 98.06 158 PHE B CA 1
ATOM 3822 C C . PHE B 1 158 ? -7.859 -7.668 -2.461 1 98.06 158 PHE B C 1
ATOM 3824 O O . PHE B 1 158 ? -7.918 -8.273 -3.531 1 98.06 158 PHE B O 1
ATOM 3831 N N . HIS B 1 159 ? -7.062 -6.629 -2.285 1 98.5 159 HIS B N 1
ATOM 3832 C CA . HIS B 1 159 ? -5.945 -6.422 -3.197 1 98.5 159 HIS B CA 1
ATOM 3833 C C . HIS B 1 159 ? -4.816 -7.406 -2.918 1 98.5 159 HIS B C 1
ATOM 3835 O O . HIS B 1 159 ? -4.539 -7.73 -1.76 1 98.5 159 HIS B O 1
ATOM 3841 N N . VAL B 1 160 ? -4.117 -7.703 -3.926 1 98.69 160 VAL B N 1
ATOM 3842 C CA . VAL B 1 160 ? -3.074 -8.727 -3.9 1 98.69 160 VAL B CA 1
ATOM 3843 C C . VAL B 1 160 ? -1.802 -8.156 -3.281 1 98.69 160 VAL B C 1
ATOM 3845 O O . VAL B 1 160 ? -1.417 -7.02 -3.576 1 98.69 160 VAL B O 1
ATOM 3848 N N . LYS B 1 161 ? -1.178 -8.914 -2.416 1 98 161 LYS B N 1
ATOM 3849 C CA . LYS B 1 161 ? 0.195 -8.734 -1.953 1 98 161 LYS B CA 1
ATOM 3850 C C . LYS B 1 161 ? 0.988 -10.031 -2.064 1 98 161 LYS B C 1
ATOM 3852 O O . LYS B 1 161 ? 0.722 -10.992 -1.337 1 98 161 LYS B O 1
ATOM 3857 N N . ILE B 1 162 ? 1.937 -10.047 -2.945 1 96.75 162 ILE B N 1
ATOM 3858 C CA . ILE B 1 162 ? 2.707 -11.258 -3.207 1 96.75 162 ILE B CA 1
ATOM 3859 C C . ILE B 1 162 ? 3.777 -11.438 -2.133 1 96.75 162 ILE B C 1
ATOM 3861 O O . ILE B 1 162 ? 4.527 -10.5 -1.84 1 96.75 162 ILE B O 1
ATOM 3865 N N . ALA B 1 163 ? 3.803 -12.555 -1.538 1 92.06 163 ALA B N 1
ATOM 3866 C CA . ALA B 1 163 ? 4.711 -12.828 -0.425 1 92.06 163 ALA B CA 1
ATOM 3867 C C . ALA B 1 163 ? 5.684 -13.953 -0.773 1 92.06 163 ALA B C 1
ATOM 3869 O O . ALA B 1 163 ? 5.547 -14.602 -1.812 1 92.06 163 ALA B O 1
ATOM 3870 N N . ASP B 1 164 ? 6.723 -14.102 0.068 1 82.38 164 ASP B N 1
ATOM 3871 C CA . ASP B 1 164 ? 7.645 -15.227 0.103 1 82.38 164 ASP B CA 1
ATOM 3872 C C . ASP B 1 164 ? 8.391 -15.375 -1.224 1 82.38 164 ASP B C 1
ATOM 3874 O O . ASP B 1 164 ? 8.547 -16.484 -1.734 1 82.38 164 ASP B O 1
ATOM 3878 N N . PHE B 1 165 ? 8.703 -14.375 -1.808 1 72.88 165 PHE B N 1
ATOM 3879 C CA . PHE B 1 165 ? 9.508 -14.43 -3.025 1 72.88 165 PHE B CA 1
ATOM 3880 C C . PHE B 1 165 ? 10.992 -14.375 -2.695 1 72.88 165 PHE B C 1
ATOM 3882 O O . PHE B 1 165 ? 11.398 -13.727 -1.726 1 72.88 165 PHE B O 1
ATOM 3889 N N . GLY B 1 166 ? 11.812 -15.117 -3.42 1 59.59 166 GLY B N 1
ATOM 3890 C CA . GLY B 1 166 ? 13.258 -15.109 -3.25 1 59.59 166 GLY B CA 1
ATOM 3891 C C . GLY B 1 166 ? 13.719 -15.953 -2.08 1 59.59 166 GLY B C 1
ATOM 3892 O O . GLY B 1 166 ? 14.914 -16.234 -1.941 1 59.59 166 GLY B O 1
ATOM 3893 N N . LEU B 1 167 ? 12.742 -16.312 -1.238 1 55.31 167 LEU B N 1
ATOM 3894 C CA . LEU B 1 167 ? 13.109 -17 -0.01 1 55.31 167 LEU B CA 1
ATOM 3895 C C . LEU B 1 167 ? 13.406 -18.469 -0.286 1 55.31 167 LEU B C 1
ATOM 3897 O O . LEU B 1 167 ? 13.906 -19.188 0.588 1 55.31 167 LEU B O 1
ATOM 3901 N N . SER B 1 168 ? 12.977 -18.984 -1.469 1 50.22 168 SER B N 1
ATOM 3902 C CA . SER B 1 168 ? 13.242 -20.391 -1.754 1 50.22 168 SER B CA 1
ATOM 3903 C C . SER B 1 168 ? 14.695 -20.75 -1.48 1 50.22 168 SER B C 1
ATOM 3905 O O . SER B 1 168 ? 14.992 -21.859 -1.031 1 50.22 168 SER B O 1
ATOM 3907 N N . LYS B 1 169 ? 15.531 -19.875 -1.815 1 50.97 169 LYS B N 1
ATOM 3908 C CA . LYS B 1 169 ? 16.891 -20.203 -1.391 1 50.97 169 LYS B CA 1
ATOM 3909 C C . LYS B 1 169 ? 16.969 -20.328 0.128 1 50.97 169 LYS B C 1
ATOM 3911 O O . LYS B 1 169 ? 17.781 -21.109 0.647 1 50.97 169 LYS B O 1
ATOM 3916 N N . TRP B 1 170 ? 16.125 -19.516 0.788 1 48.53 170 TRP B N 1
ATOM 3917 C CA . TRP B 1 170 ? 16.016 -19.719 2.229 1 48.53 170 TRP B CA 1
ATOM 3918 C C . TRP B 1 170 ? 15.68 -21.172 2.545 1 48.53 170 TRP B C 1
ATOM 3920 O O . TRP B 1 170 ? 16.25 -21.766 3.475 1 48.53 170 TRP B O 1
ATOM 3930 N N . ARG B 1 171 ? 14.789 -21.641 1.744 1 48.34 171 ARG B N 1
ATOM 3931 C CA . ARG B 1 171 ? 14.344 -23.016 1.95 1 48.34 171 ARG B CA 1
ATOM 3932 C C . ARG B 1 171 ? 15.477 -24 1.679 1 48.34 171 ARG B C 1
ATOM 3934 O O . ARG B 1 171 ? 15.633 -24.984 2.402 1 48.34 171 ARG B O 1
ATOM 3941 N N . MET B 1 172 ? 16.094 -23.641 0.6 1 45.12 172 MET B N 1
ATOM 3942 C CA . MET B 1 172 ? 17.188 -24.562 0.315 1 45.12 172 MET B CA 1
ATOM 3943 C C . MET B 1 172 ? 18.25 -24.516 1.41 1 45.12 172 MET B C 1
ATOM 3945 O O . MET B 1 172 ? 18.828 -25.547 1.78 1 45.12 172 MET B O 1
ATOM 3949 N N . MET B 1 173 ? 18.375 -23.359 1.872 1 43.94 173 MET B N 1
ATOM 3950 C CA . MET B 1 173 ? 19.359 -23.234 2.951 1 43.94 173 MET B CA 1
ATOM 3951 C C . MET B 1 173 ? 18.844 -23.906 4.223 1 43.94 173 MET B C 1
ATOM 3953 O O . MET B 1 173 ? 19.625 -24.516 4.965 1 43.94 173 MET B O 1
ATOM 3957 N N . SER B 1 174 ? 17.594 -23.625 4.418 1 41.12 174 SER B N 1
ATOM 3958 C CA . SER B 1 174 ? 17.047 -24.281 5.59 1 41.12 174 SER B CA 1
ATOM 3959 C C . SER B 1 174 ? 17.016 -25.797 5.414 1 41.12 174 SER B C 1
ATOM 3961 O O . SER B 1 174 ? 17.25 -26.547 6.363 1 41.12 174 SER B O 1
ATOM 3963 N N . LEU B 1 175 ? 16.656 -26.219 4.188 1 41.66 175 LEU B N 1
ATOM 3964 C CA . LEU B 1 175 ? 16.625 -27.656 3.949 1 41.66 175 LEU B CA 1
ATOM 3965 C C . LEU B 1 175 ? 18.031 -28.234 3.973 1 41.66 175 LEU B C 1
ATOM 3967 O O . LEU B 1 175 ? 18.219 -29.391 4.383 1 41.66 175 LEU B O 1
ATOM 3971 N N . SER B 1 176 ? 18.984 -27.562 3.328 1 38.28 176 SER B N 1
ATOM 3972 C CA . SER B 1 176 ? 20.312 -28.172 3.371 1 38.28 176 SER B CA 1
ATOM 3973 C C . SER B 1 176 ? 20.719 -28.484 4.805 1 38.28 176 SER B C 1
ATOM 3975 O O . SER B 1 176 ? 21.484 -29.438 5.043 1 38.28 176 SER B O 1
ATOM 3977 N N . GLN B 1 177 ? 20.484 -27.609 5.652 1 36.5 177 GLN B N 1
ATOM 3978 C CA . GLN B 1 177 ? 20.906 -27.969 7 1 36.5 177 GLN B CA 1
ATOM 3979 C C . GLN B 1 177 ? 20.047 -29.078 7.578 1 36.5 177 GLN B C 1
ATOM 3981 O O . GLN B 1 177 ? 20.391 -29.672 8.609 1 36.5 177 GLN B O 1
ATOM 3986 N N . SER B 1 178 ? 18.781 -29.047 7.336 1 34.94 178 SER B N 1
ATOM 3987 C CA . SER B 1 178 ? 18.047 -30.203 7.832 1 34.94 178 SER B CA 1
ATOM 3988 C C . SER B 1 178 ? 18.281 -31.422 6.949 1 34.94 178 SER B C 1
ATOM 3990 O O . SER B 1 178 ? 17.688 -31.547 5.879 1 34.94 178 SER B O 1
ATOM 3992 N N . ARG B 1 179 ? 19.469 -31.906 6.676 1 35.31 179 ARG B N 1
ATOM 3993 C CA . ARG B 1 179 ? 19.766 -33.219 6.105 1 35.31 179 ARG B CA 1
ATOM 3994 C C . ARG B 1 179 ? 18.703 -34.219 6.484 1 35.31 179 ARG B C 1
ATOM 3996 O O . ARG B 1 179 ? 18.594 -35.281 5.855 1 35.31 179 ARG B O 1
ATOM 4003 N N . SER B 1 180 ? 18.453 -34.281 7.844 1 34.22 180 SER B N 1
ATOM 4004 C CA . SER B 1 180 ? 17.766 -35.5 8.211 1 34.22 180 SER B CA 1
ATOM 4005 C C . SER B 1 180 ? 16.391 -35.594 7.586 1 34.22 180 SER B C 1
ATOM 4007 O O . SER B 1 180 ? 15.953 -36.656 7.133 1 34.22 180 SER B O 1
ATOM 4009 N N . TYR B 1 181 ? 15.391 -34.875 8.25 1 33.16 181 TYR B N 1
ATOM 4010 C CA . TYR B 1 181 ? 14.039 -35.375 8.016 1 33.16 181 TYR B CA 1
ATOM 4011 C C . TYR B 1 181 ? 13.57 -35.062 6.605 1 33.16 181 TYR B C 1
ATOM 4013 O O . TYR B 1 181 ? 13.641 -33.906 6.176 1 33.16 181 TYR B O 1
ATOM 4021 N N . LYS B 1 182 ? 13.734 -35.844 5.531 1 36 182 LYS B N 1
ATOM 4022 C CA . LYS B 1 182 ? 13.016 -36.031 4.273 1 36 182 LYS B CA 1
ATOM 4023 C C . LYS B 1 182 ? 11.664 -35.344 4.301 1 36 182 LYS B C 1
ATOM 4025 O O . LYS B 1 182 ? 10.648 -35.938 4.656 1 36 182 LYS B O 1
ATOM 4030 N N . SER B 1 183 ? 11.523 -34.312 5.035 1 36.34 183 SER B N 1
ATOM 4031 C CA . SER B 1 183 ? 10.148 -33.844 4.93 1 36.34 183 SER B CA 1
ATOM 4032 C C . SER B 1 183 ? 9.766 -33.594 3.475 1 36.34 183 SER B C 1
ATOM 4034 O O . SER B 1 183 ? 10.539 -33 2.715 1 36.34 183 SER B O 1
ATOM 4036 N N . ALA B 1 184 ? 9.016 -34.406 2.852 1 37.19 184 ALA B N 1
ATOM 4037 C CA . ALA B 1 184 ? 8.305 -34.344 1.58 1 37.19 184 ALA B CA 1
ATOM 4038 C C . ALA B 1 184 ? 8.047 -32.906 1.163 1 37.19 184 ALA B C 1
ATOM 4040 O O . ALA B 1 184 ? 7.703 -32.062 1.995 1 37.19 184 ALA B O 1
ATOM 4041 N N . PRO B 1 185 ? 8.766 -32.406 0.157 1 43.16 185 PRO B N 1
ATOM 4042 C CA . PRO B 1 185 ? 8.297 -31.109 -0.317 1 43.16 185 PRO B CA 1
ATOM 4043 C C . PRO B 1 185 ? 6.848 -30.828 0.081 1 43.16 185 PRO B C 1
ATOM 4045 O O . PRO B 1 185 ? 6.02 -31.734 0.092 1 43.16 185 PRO B O 1
ATOM 4048 N N . GLU B 1 186 ? 6.668 -29.953 0.99 1 46.31 186 GLU B N 1
ATOM 4049 C CA . GLU B 1 186 ? 5.262 -29.688 1.281 1 46.31 186 GLU B CA 1
ATOM 4050 C C . GLU B 1 186 ? 4.406 -29.812 0.022 1 46.31 186 GLU B C 1
ATOM 4052 O O . GLU B 1 186 ? 4.75 -29.266 -1.024 1 46.31 186 GLU B O 1
ATOM 4057 N N . GLY B 1 187 ? 3.664 -30.938 -0.225 1 50.72 187 GLY B N 1
ATOM 4058 C CA . GLY B 1 187 ? 2.748 -31.344 -1.279 1 50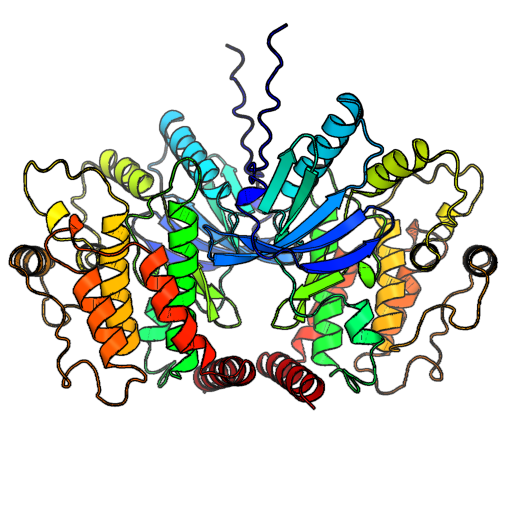.72 187 GLY B CA 1
ATOM 4059 C C . GLY B 1 187 ? 2.186 -30.172 -2.064 1 50.72 187 GLY B C 1
ATOM 4060 O O . GLY B 1 187 ? 1.953 -30.281 -3.27 1 50.72 187 GLY B O 1
ATOM 4061 N N . GLY B 1 188 ? 2.131 -28.875 -1.547 1 57.38 188 GLY B N 1
ATOM 4062 C CA . GLY B 1 188 ? 1.436 -27.781 -2.201 1 57.38 188 GLY B CA 1
ATOM 4063 C C . GLY B 1 188 ? 2.271 -27.094 -3.266 1 57.38 188 GLY B C 1
ATOM 4064 O O . GLY B 1 188 ? 1.743 -26.656 -4.289 1 57.38 188 GLY B O 1
ATOM 4065 N N . THR B 1 189 ? 3.639 -27.188 -3.295 1 79.62 189 THR B N 1
ATOM 4066 C CA . THR B 1 189 ? 4.52 -26.469 -4.215 1 79.62 189 THR B CA 1
ATOM 4067 C C . THR B 1 189 ? 4.645 -27.219 -5.535 1 79.62 189 THR B C 1
ATOM 4069 O O . THR B 1 189 ? 4.668 -26.609 -6.605 1 79.62 189 THR B O 1
ATOM 4072 N N . ILE B 1 190 ? 4.543 -28.516 -5.527 1 86.12 190 ILE B N 1
ATOM 4073 C CA . ILE B 1 190 ? 4.777 -29.344 -6.707 1 86.12 190 ILE B CA 1
ATOM 4074 C C . ILE B 1 190 ? 3.715 -29.047 -7.766 1 86.12 190 ILE B C 1
ATOM 4076 O O . ILE B 1 190 ? 3.996 -29.094 -8.961 1 86.12 190 ILE B O 1
ATOM 4080 N N . ILE B 1 191 ? 2.572 -28.656 -7.301 1 90.25 191 ILE B N 1
ATOM 4081 C CA . ILE B 1 191 ? 1.433 -28.375 -8.164 1 90.25 191 ILE B CA 1
ATOM 4082 C C . ILE B 1 191 ? 1.774 -27.219 -9.109 1 90.25 191 ILE B C 1
ATOM 4084 O O . ILE B 1 191 ? 1.367 -27.219 -10.273 1 90.25 191 ILE B O 1
ATOM 4088 N N . TYR B 1 192 ? 2.559 -26.375 -8.664 1 93.19 192 TYR B N 1
ATOM 4089 C CA . TYR B 1 192 ? 2.803 -25.141 -9.383 1 93.19 192 TYR B CA 1
ATOM 4090 C C . TYR B 1 192 ? 4.152 -25.172 -10.086 1 93.19 192 TYR B C 1
ATOM 4092 O O . TYR B 1 192 ? 4.57 -24.172 -10.688 1 93.19 192 TYR B O 1
ATOM 4100 N N . MET B 1 193 ? 4.844 -26.281 -10.078 1 90.62 193 MET B N 1
ATOM 4101 C CA . MET B 1 193 ? 6.176 -26.406 -10.656 1 90.62 193 MET B CA 1
ATOM 4102 C C . MET B 1 193 ? 6.09 -26.828 -12.125 1 90.62 193 MET B C 1
ATOM 4104 O O . MET B 1 193 ? 5.312 -27.703 -12.477 1 90.62 193 MET B O 1
ATOM 4108 N N . PRO B 1 194 ? 6.875 -26.203 -12.914 1 93.56 194 PRO B N 1
ATOM 4109 C CA . PRO B 1 194 ? 6.832 -26.516 -14.344 1 93.56 194 PRO B CA 1
ATOM 4110 C C . PRO B 1 194 ? 7.555 -27.828 -14.68 1 93.56 194 PRO B C 1
ATOM 4112 O O . PRO B 1 194 ? 8.359 -28.312 -13.883 1 93.56 194 PRO B O 1
ATOM 4115 N N . PRO B 1 195 ? 7.305 -28.406 -15.828 1 93.12 195 PRO B N 1
ATOM 4116 C CA . PRO B 1 195 ? 7.84 -29.719 -16.203 1 93.12 195 PRO B CA 1
ATOM 4117 C C . PRO B 1 195 ? 9.367 -29.734 -16.297 1 93.12 195 PRO B C 1
ATOM 4119 O O . PRO B 1 195 ? 10 -30.734 -15.984 1 93.12 195 PRO B O 1
ATOM 4122 N N . GLU B 1 196 ? 10.031 -28.609 -16.703 1 90.81 196 GLU B N 1
ATOM 4123 C CA . GLU B 1 196 ? 11.484 -28.578 -16.859 1 90.81 196 GLU B CA 1
ATOM 4124 C C . GLU B 1 196 ? 12.188 -28.766 -15.523 1 90.81 196 GLU B C 1
ATOM 4126 O O . GLU B 1 196 ? 13.375 -29.109 -15.477 1 90.81 196 GLU B O 1
ATOM 4131 N N . ASN B 1 197 ? 11.477 -28.547 -14.406 1 86.31 197 ASN B N 1
ATOM 4132 C CA . ASN B 1 197 ? 12.07 -28.734 -13.086 1 86.31 197 ASN B CA 1
ATOM 4133 C C . ASN B 1 197 ? 12.078 -30.188 -12.664 1 86.31 197 ASN B C 1
ATOM 4135 O O . ASN B 1 197 ? 12.711 -30.562 -11.672 1 86.31 197 ASN B O 1
ATOM 4139 N N . TYR B 1 198 ? 11.352 -31.016 -13.367 1 81.75 198 TYR B N 1
ATOM 4140 C CA . TYR B 1 198 ? 11.273 -32.438 -13.031 1 81.75 198 TYR B CA 1
ATOM 4141 C C . TYR B 1 198 ? 12.273 -33.25 -13.852 1 81.75 198 TYR B C 1
ATOM 4143 O O . TYR B 1 198 ? 12.461 -34.438 -13.609 1 81.75 198 TYR B O 1
ATOM 4151 N N . GLU B 1 199 ? 12.875 -32.75 -14.891 1 76.56 199 GLU B N 1
ATOM 4152 C CA . GLU B 1 199 ? 13.797 -33.438 -15.773 1 76.56 199 GLU B CA 1
ATOM 4153 C C . GLU B 1 199 ? 15.195 -33.531 -15.164 1 76.56 199 GLU B C 1
ATOM 4155 O O . GLU B 1 199 ? 15.758 -32.5 -14.75 1 76.56 199 GLU B O 1
ATOM 4160 N N . PRO B 1 200 ? 15.711 -34.781 -15.008 1 64.5 200 PRO B N 1
ATOM 4161 C CA . PRO B 1 200 ? 17.062 -34.969 -14.5 1 64.5 200 PRO B CA 1
ATOM 4162 C C . PRO B 1 200 ? 18.125 -34.312 -15.383 1 64.5 200 PRO B C 1
ATOM 4164 O O . PRO B 1 200 ? 18.031 -34.375 -16.609 1 64.5 200 PRO B O 1
ATOM 4167 N N . GLY B 1 201 ? 19.156 -33.5 -14.891 1 57.12 201 GLY B N 1
ATOM 4168 C CA . GLY B 1 201 ? 20.297 -32.969 -15.617 1 57.12 201 GLY B CA 1
ATOM 4169 C C . GLY B 1 201 ? 20.047 -31.562 -16.141 1 57.12 201 GLY B C 1
ATOM 4170 O O . GLY B 1 201 ? 20.969 -30.891 -16.609 1 57.12 201 GLY B O 1
ATOM 4171 N N . GLN B 1 202 ? 18.875 -31.344 -16.562 1 52.41 202 GLN B N 1
ATOM 4172 C CA . GLN B 1 202 ? 18.641 -30.016 -17.125 1 52.41 202 GLN B CA 1
ATOM 4173 C C . GLN B 1 202 ? 18.734 -28.938 -16.062 1 52.41 202 GLN B C 1
ATOM 4175 O O . GLN B 1 202 ? 17.984 -28.953 -15.078 1 52.41 202 GLN B O 1
ATOM 4180 N N . LYS B 1 203 ? 19.922 -28.688 -15.672 1 51.66 203 LYS B N 1
ATOM 4181 C CA . LYS B 1 203 ? 20.094 -27.469 -14.875 1 51.66 203 LYS B CA 1
ATOM 4182 C C . LYS B 1 203 ? 19.203 -26.344 -15.383 1 51.66 203 LYS B C 1
ATOM 4184 O O . LYS B 1 203 ? 19.594 -25.609 -16.297 1 51.66 203 LYS B O 1
ATOM 4189 N N . SER B 1 204 ? 18.016 -26.609 -15.453 1 53.69 204 SER B N 1
ATOM 4190 C CA . SER B 1 204 ? 17.172 -25.578 -16.031 1 53.69 204 SER B CA 1
ATOM 4191 C C . SER B 1 204 ? 17.359 -24.25 -15.312 1 53.69 204 SER B C 1
ATOM 4193 O O . SER B 1 204 ? 17.297 -24.188 -14.086 1 53.69 204 SER B O 1
ATOM 4195 N N . ARG B 1 205 ? 18.297 -23.5 -15.883 1 53.41 205 ARG B N 1
ATOM 4196 C CA . ARG B 1 205 ? 18.484 -22.125 -15.43 1 53.41 205 ARG B CA 1
ATOM 4197 C C . ARG B 1 205 ? 17.156 -21.516 -14.977 1 53.41 205 ARG B C 1
ATOM 4199 O O . ARG B 1 205 ? 16.156 -21.625 -15.68 1 53.41 205 ARG B O 1
ATOM 4206 N N . ALA B 1 206 ? 17.094 -21.328 -13.688 1 60.25 206 ALA B N 1
ATOM 4207 C CA . ALA B 1 206 ? 15.984 -20.516 -13.164 1 60.25 206 ALA B CA 1
ATOM 4208 C C . ALA B 1 206 ? 15.641 -19.375 -14.102 1 60.25 206 ALA B C 1
ATOM 4210 O O . ALA B 1 206 ? 16.531 -18.625 -14.516 1 60.25 206 ALA B O 1
ATOM 4211 N N . SER B 1 207 ? 14.422 -19.609 -14.859 1 81.19 207 SER B N 1
ATOM 4212 C CA . SER B 1 207 ? 14 -18.578 -15.805 1 81.19 207 SER B CA 1
ATOM 4213 C C . SER B 1 207 ? 12.719 -17.891 -15.344 1 81.19 207 SER B C 1
ATOM 4215 O O . SER B 1 207 ? 12.008 -18.406 -14.477 1 81.19 207 SER B O 1
ATOM 4217 N N . VAL B 1 208 ? 12.508 -16.766 -15.742 1 87.5 208 VAL B N 1
ATOM 4218 C CA . VAL B 1 208 ? 11.289 -16.016 -15.5 1 87.5 208 VAL B CA 1
ATOM 4219 C C . VAL B 1 208 ? 10.078 -16.828 -15.945 1 87.5 208 VAL B C 1
ATOM 4221 O O . VAL B 1 208 ? 8.961 -16.609 -15.469 1 87.5 208 VAL B O 1
ATOM 4224 N N . LYS B 1 209 ? 10.32 -17.891 -16.688 1 93.81 209 LYS B N 1
ATOM 4225 C CA . LYS B 1 209 ? 9.234 -18.656 -17.281 1 93.81 209 LYS B CA 1
ATOM 4226 C C . LYS B 1 209 ? 8.633 -19.625 -16.266 1 93.81 209 LYS B C 1
ATOM 4228 O O . LYS B 1 209 ? 7.504 -20.094 -16.438 1 93.81 209 LYS B O 1
ATOM 4233 N N . HIS B 1 210 ? 9.383 -19.984 -15.219 1 93.06 210 HIS B N 1
ATOM 4234 C CA . HIS B 1 210 ? 8.852 -20.766 -14.109 1 93.06 210 HIS B CA 1
ATOM 4235 C C . HIS B 1 210 ? 7.625 -20.078 -13.5 1 93.06 210 HIS B C 1
ATOM 4237 O O . HIS B 1 210 ? 6.59 -20.719 -13.305 1 93.06 210 HIS B O 1
ATOM 4243 N N . ASP B 1 211 ? 7.758 -18.781 -13.297 1 95.25 211 ASP B N 1
ATOM 4244 C CA . ASP B 1 211 ? 6.688 -18 -12.672 1 95.25 211 ASP B CA 1
ATOM 4245 C C . ASP B 1 211 ? 5.457 -17.938 -13.57 1 95.25 211 ASP B C 1
ATOM 4247 O O . ASP B 1 211 ? 4.324 -17.906 -13.086 1 95.25 211 ASP B O 1
ATOM 4251 N N . ILE B 1 212 ? 5.691 -17.969 -14.859 1 97.88 212 ILE B N 1
ATOM 4252 C CA . ILE B 1 212 ? 4.574 -17.938 -15.797 1 97.88 212 ILE B CA 1
ATOM 4253 C C . ILE B 1 212 ? 3.773 -19.234 -15.688 1 97.88 212 ILE B C 1
ATOM 4255 O O . ILE B 1 212 ? 2.541 -19.203 -15.695 1 97.88 212 ILE B O 1
ATOM 4259 N N . TYR B 1 213 ? 4.512 -20.328 -15.617 1 97.25 213 TYR B N 1
ATOM 4260 C CA . TYR B 1 213 ? 3.832 -21.609 -15.445 1 97.25 213 TYR B CA 1
ATOM 4261 C C . TYR B 1 213 ? 2.975 -21.594 -14.188 1 97.25 213 TYR B C 1
ATOM 4263 O O . TYR B 1 213 ? 1.793 -21.953 -14.227 1 97.25 213 TYR B O 1
ATOM 4271 N N . SER B 1 214 ? 3.547 -21.203 -13.086 1 96.81 214 SER B N 1
ATOM 4272 C CA . SER B 1 214 ? 2.828 -21.141 -11.82 1 96.81 214 SER B CA 1
ATOM 4273 C C . SER B 1 214 ? 1.604 -20.234 -11.922 1 96.81 214 SER B C 1
ATOM 4275 O O . SER B 1 214 ? 0.534 -20.562 -11.406 1 96.81 214 SER B O 1
ATOM 4277 N N . TYR B 1 215 ? 1.789 -19.141 -12.695 1 98.56 215 TYR B N 1
ATOM 4278 C CA . TYR B 1 215 ? 0.695 -18.188 -12.875 1 98.56 215 TYR B CA 1
ATOM 4279 C C . TYR B 1 215 ? -0.449 -18.812 -13.656 1 98.56 215 TYR B C 1
ATOM 4281 O O . TYR B 1 215 ? -1.621 -18.609 -13.344 1 98.56 215 TYR B O 1
ATOM 4289 N N . ALA B 1 216 ? -0.125 -19.562 -14.617 1 98.75 216 ALA B N 1
ATOM 4290 C CA . ALA B 1 216 ? -1.149 -20.234 -15.414 1 98.75 216 ALA B CA 1
ATOM 4291 C C . ALA B 1 216 ? -1.957 -21.203 -14.562 1 98.75 216 ALA B C 1
ATOM 4293 O O . ALA B 1 216 ? -3.18 -21.297 -14.703 1 98.75 216 ALA B O 1
ATOM 4294 N N . VAL B 1 217 ? -1.295 -21.906 -13.68 1 98.19 217 VAL B N 1
ATOM 4295 C CA . VAL B 1 217 ? -1.979 -22.828 -12.773 1 98.19 217 VAL B CA 1
ATOM 4296 C C . VAL B 1 217 ? -2.895 -22.031 -11.836 1 98.19 217 VAL B C 1
ATOM 4298 O O . VAL B 1 217 ? -4.043 -22.422 -11.609 1 98.19 217 VAL B O 1
ATOM 4301 N N . ILE B 1 218 ? -2.467 -20.906 -11.359 1 98.62 218 ILE B N 1
ATOM 4302 C CA . ILE B 1 218 ? -3.256 -20.047 -10.484 1 98.62 218 ILE B CA 1
ATOM 4303 C C . ILE B 1 218 ? -4.477 -19.531 -11.234 1 98.62 218 ILE B C 1
ATOM 4305 O O . ILE B 1 218 ? -5.578 -19.484 -10.68 1 98.62 218 ILE B O 1
ATOM 4309 N N . MET B 1 219 ? -4.227 -19.109 -12.492 1 98.69 219 MET B N 1
ATOM 4310 C CA . MET B 1 219 ? -5.352 -18.656 -13.305 1 98.69 219 MET B CA 1
ATOM 4311 C C . MET B 1 219 ? -6.445 -19.719 -13.367 1 98.69 219 MET B C 1
ATOM 4313 O O . MET B 1 219 ? -7.621 -19.422 -13.156 1 98.69 219 MET B O 1
ATOM 4317 N N . TRP B 1 220 ? -6.051 -20.938 -13.633 1 98.44 220 TRP B N 1
ATOM 4318 C CA . TRP B 1 220 ? -7 -22.047 -13.703 1 98.44 220 TRP B CA 1
ATOM 4319 C C . TRP B 1 220 ? -7.734 -22.219 -12.375 1 98.44 220 TRP B C 1
ATOM 4321 O O . TRP B 1 220 ? -8.953 -22.391 -12.352 1 98.44 220 TRP B O 1
ATOM 4331 N N . GLU B 1 221 ? -7.023 -22.141 -11.328 1 97.81 221 GLU B N 1
ATOM 4332 C CA . GLU B 1 221 ? -7.582 -22.297 -9.992 1 97.81 221 GLU B CA 1
ATOM 4333 C C . GLU B 1 221 ? -8.586 -21.188 -9.68 1 97.81 221 GLU B C 1
ATOM 4335 O O . GLU B 1 221 ? -9.656 -21.453 -9.133 1 97.81 221 GLU B O 1
ATOM 4340 N N . VAL B 1 222 ? -8.266 -19.953 -10.016 1 98.31 222 VAL B N 1
ATOM 4341 C CA . VAL B 1 222 ? -9.117 -18.797 -9.758 1 98.31 222 VAL B CA 1
ATOM 4342 C C . VAL B 1 222 ? -10.414 -18.922 -10.562 1 98.31 222 VAL B C 1
ATOM 4344 O O . VAL B 1 222 ? -11.492 -18.625 -10.055 1 98.31 222 VAL B O 1
ATOM 4347 N N . LEU B 1 223 ? -10.281 -19.391 -11.773 1 98 223 LEU B N 1
ATOM 4348 C CA . LEU B 1 223 ? -11.438 -19.422 -12.664 1 98 223 LEU B CA 1
ATOM 4349 C C . LEU B 1 223 ? -12.32 -20.625 -12.359 1 98 223 LEU B C 1
ATOM 4351 O O . LEU B 1 223 ? -13.539 -20.562 -12.516 1 98 223 LEU B O 1
ATOM 4355 N N . SER B 1 224 ? -11.719 -21.719 -11.844 1 96.69 224 SER B N 1
ATOM 4356 C CA . SER B 1 224 ? -12.484 -22.938 -11.617 1 96.69 224 SER B CA 1
ATOM 4357 C C . SER B 1 224 ? -12.938 -23.047 -10.164 1 96.69 224 SER B C 1
ATOM 4359 O O . SER B 1 224 ? -13.922 -23.719 -9.867 1 96.69 224 SER B O 1
ATOM 4361 N N . ARG B 1 225 ? -12.117 -22.422 -9.266 1 96.06 225 ARG B N 1
ATOM 4362 C CA . ARG B 1 225 ? -12.234 -22.594 -7.82 1 96.06 225 ARG B CA 1
ATOM 4363 C C . ARG B 1 225 ? -12.125 -24.078 -7.449 1 96.06 225 ARG B C 1
ATOM 4365 O O . ARG B 1 225 ? -12.844 -24.547 -6.562 1 96.06 225 ARG B O 1
ATOM 4372 N N . LYS B 1 226 ? -11.312 -24.766 -8.188 1 95.44 226 LYS B N 1
ATOM 4373 C CA . LYS B 1 226 ? -10.969 -26.156 -7.91 1 95.44 226 LYS B CA 1
ATOM 4374 C C . LYS B 1 226 ? -9.477 -26.312 -7.617 1 95.44 226 LYS B C 1
ATOM 4376 O O . LYS B 1 226 ? -8.68 -25.438 -7.988 1 95.44 226 LYS B O 1
ATOM 4381 N N . GLN B 1 227 ? -9.172 -27.375 -6.906 1 93.56 227 GLN B N 1
ATOM 4382 C CA . GLN B 1 227 ? -7.766 -27.688 -6.66 1 93.56 227 GLN B CA 1
ATOM 4383 C C . GLN B 1 227 ? -7.133 -28.375 -7.859 1 93.56 227 GLN B C 1
ATOM 4385 O O . GLN B 1 227 ? -7.664 -29.375 -8.359 1 93.56 227 GLN B O 1
ATOM 4390 N N . PRO B 1 228 ? -5.992 -27.828 -8.352 1 94.19 228 PRO B N 1
ATOM 4391 C CA . PRO B 1 228 ? -5.324 -28.531 -9.445 1 94.19 228 PRO B CA 1
ATOM 4392 C C . PRO B 1 228 ? -4.914 -29.953 -9.07 1 94.19 228 PRO B C 1
ATOM 4394 O O . PRO B 1 228 ? -4.434 -30.188 -7.957 1 94.19 228 PRO B O 1
ATOM 4397 N N . PHE B 1 229 ? -5.238 -30.938 -9.922 1 92.44 229 PHE B N 1
ATOM 4398 C CA . PHE B 1 229 ? -4.895 -32.344 -9.75 1 92.44 229 PHE B CA 1
ATOM 4399 C C . PHE B 1 229 ? -5.566 -32.906 -8.5 1 92.44 229 PHE B C 1
ATOM 4401 O O . PHE B 1 229 ? -4.953 -33.688 -7.754 1 92.44 229 PHE B O 1
ATOM 4408 N N . GLU B 1 230 ? -6.715 -32.438 -8.18 1 88.06 230 GLU B N 1
ATOM 4409 C CA . GLU B 1 230 ? -7.438 -32.812 -6.969 1 88.06 230 GLU B CA 1
ATOM 4410 C C . GLU B 1 230 ? -7.555 -34.312 -6.836 1 88.06 230 GLU B C 1
ATOM 4412 O O . GLU B 1 230 ? -7.594 -34.844 -5.723 1 88.06 230 GLU B O 1
ATOM 4417 N N . GLU B 1 231 ? -7.535 -35 -7.895 1 83.38 231 GLU B N 1
ATOM 4418 C CA . GLU B 1 231 ? -7.762 -36.438 -7.895 1 83.38 231 GLU B CA 1
ATOM 4419 C C . GLU B 1 231 ? -6.48 -37.219 -7.57 1 83.38 231 GLU B C 1
ATOM 4421 O O . GLU B 1 231 ? -6.516 -38.406 -7.309 1 83.38 231 GLU B O 1
ATOM 4426 N N . VAL B 1 232 ? -5.426 -36.5 -7.586 1 82.5 232 VAL B N 1
ATOM 4427 C CA . VAL B 1 232 ? -4.137 -37.156 -7.379 1 82.5 232 VAL B CA 1
ATOM 4428 C C . VAL B 1 232 ? -3.713 -37 -5.918 1 82.5 232 VAL B C 1
ATOM 4430 O O . VAL B 1 232 ? -3.645 -35.906 -5.387 1 82.5 232 VAL B O 1
ATOM 4433 N N . THR B 1 233 ? -3.459 -38.062 -5.297 1 78.25 233 THR B N 1
ATOM 4434 C CA . THR B 1 233 ? -3.133 -38.062 -3.875 1 78.25 233 THR B CA 1
ATOM 4435 C C . THR B 1 233 ? -1.621 -38.031 -3.668 1 78.25 233 THR B C 1
ATOM 4437 O O . THR B 1 233 ? -1.131 -37.438 -2.717 1 78.25 233 THR B O 1
ATOM 4440 N N . ASN B 1 234 ? -0.875 -38.625 -4.633 1 83.62 234 ASN B N 1
ATOM 4441 C CA . ASN B 1 234 ? 0.576 -38.719 -4.508 1 83.62 234 ASN B CA 1
ATOM 4442 C C . ASN B 1 234 ? 1.276 -37.594 -5.281 1 83.62 234 ASN B C 1
ATOM 4444 O O . ASN B 1 234 ? 1.18 -37.531 -6.508 1 83.62 234 ASN B O 1
ATOM 4448 N N . PRO B 1 235 ? 2.018 -36.812 -4.621 1 85.06 235 PRO B N 1
ATOM 4449 C CA . PRO B 1 235 ? 2.725 -35.719 -5.301 1 85.06 235 PRO B CA 1
ATOM 4450 C C . PRO B 1 235 ? 3.598 -36.219 -6.453 1 85.06 235 PRO B C 1
ATOM 4452 O O . PRO B 1 235 ? 3.762 -35.5 -7.449 1 85.06 235 PRO B O 1
ATOM 4455 N N . LEU B 1 236 ? 4.156 -37.375 -6.324 1 85.56 236 LEU B N 1
ATOM 4456 C CA . LEU B 1 236 ? 5.008 -37.938 -7.371 1 85.56 236 LEU B CA 1
ATOM 4457 C C . LEU B 1 236 ? 4.215 -38.156 -8.648 1 85.56 236 LEU B C 1
ATOM 4459 O O . LEU B 1 236 ? 4.75 -38.031 -9.75 1 85.56 236 LEU B O 1
ATOM 4463 N N . GLN B 1 237 ? 2.971 -38.531 -8.43 1 90.06 237 GLN B N 1
ATOM 4464 C CA . GLN B 1 237 ? 2.104 -38.75 -9.586 1 90.06 237 GLN B CA 1
ATOM 4465 C C . GLN B 1 237 ? 1.832 -37.438 -10.32 1 90.06 237 GLN B C 1
ATOM 4467 O O . GLN B 1 237 ? 1.665 -37.438 -11.547 1 90.06 237 GLN B O 1
ATOM 4472 N N . ILE B 1 238 ? 1.756 -36.344 -9.586 1 90.75 238 ILE B N 1
ATOM 4473 C CA . ILE B 1 238 ? 1.576 -35.031 -10.211 1 90.75 238 ILE B CA 1
ATOM 4474 C C . ILE B 1 238 ? 2.801 -34.688 -11.055 1 90.75 238 ILE B C 1
ATOM 4476 O O . ILE B 1 238 ? 2.668 -34.25 -12.211 1 90.75 238 ILE B O 1
ATOM 4480 N N . MET B 1 239 ? 3.936 -34.906 -10.539 1 89.88 239 MET B N 1
ATOM 4481 C CA . MET B 1 239 ? 5.188 -34.656 -11.242 1 89.88 239 MET B CA 1
ATOM 4482 C C . MET B 1 239 ? 5.234 -35.406 -12.562 1 89.88 239 MET B C 1
ATOM 4484 O O . MET B 1 239 ? 5.574 -34.844 -13.602 1 89.88 239 MET B O 1
ATOM 4488 N N . TYR B 1 240 ? 4.961 -36.688 -12.43 1 90.44 240 TYR B N 1
ATOM 4489 C CA . TYR B 1 240 ? 4.98 -37.562 -13.617 1 90.44 240 TYR B CA 1
ATOM 4490 C C . TYR B 1 240 ? 3.969 -37.062 -14.648 1 90.44 240 TYR B C 1
ATOM 4492 O O . TYR B 1 240 ? 4.285 -36.969 -15.836 1 90.44 240 TYR B O 1
ATOM 4500 N N . SER B 1 241 ? 2.756 -36.781 -14.195 1 92.75 241 SER B N 1
ATOM 4501 C CA . SER B 1 241 ? 1.688 -36.312 -15.078 1 92.75 241 SER B CA 1
ATOM 4502 C C . SER B 1 241 ? 2.088 -35.031 -15.812 1 92.75 241 SER B C 1
ATOM 4504 O O . SER B 1 241 ? 1.938 -34.938 -17.031 1 92.75 241 SER B O 1
ATOM 4506 N N . VAL B 1 242 ? 2.633 -34.094 -15.078 1 94.38 242 VAL B N 1
ATOM 4507 C CA . VAL B 1 242 ? 3.033 -32.812 -15.641 1 94.38 242 VAL B CA 1
ATOM 4508 C C . VAL B 1 242 ? 4.184 -33.031 -16.625 1 94.38 242 VAL B C 1
ATOM 4510 O O . VAL B 1 242 ? 4.207 -32.406 -17.703 1 94.38 242 VAL B O 1
ATOM 4513 N N . SER B 1 243 ? 5.141 -33.875 -16.266 1 92.5 243 SER B N 1
ATOM 4514 C CA . SER B 1 243 ? 6.273 -34.156 -17.125 1 92.5 243 SER B CA 1
ATOM 4515 C C . SER B 1 243 ? 5.816 -34.75 -18.453 1 92.5 243 SER B C 1
ATOM 4517 O O . SER B 1 243 ? 6.457 -34.562 -19.484 1 92.5 243 SER B O 1
ATOM 4519 N N . GLN B 1 244 ? 4.688 -35.5 -18.422 1 94.25 244 GLN B N 1
ATOM 4520 C CA . GLN B 1 244 ? 4.156 -36.156 -19.609 1 94.25 244 GLN B CA 1
ATOM 4521 C C . GLN B 1 244 ? 3.252 -35.219 -20.406 1 94.25 244 GLN B C 1
ATOM 4523 O O . GLN B 1 244 ? 2.664 -35.625 -21.406 1 94.25 244 GLN B O 1
ATOM 4528 N N . GLY B 1 245 ? 3.039 -34 -19.906 1 95.19 245 GLY B N 1
ATOM 4529 C CA . GLY B 1 245 ? 2.305 -33 -20.672 1 95.19 245 GLY B CA 1
ATOM 4530 C C . GLY B 1 245 ? 0.897 -32.781 -20.156 1 95.19 245 GLY B C 1
ATOM 4531 O O . GLY B 1 245 ? 0.154 -31.969 -20.719 1 95.19 245 GLY B O 1
ATOM 4532 N N . HIS B 1 246 ? 0.564 -33.5 -19.109 1 95.12 246 HIS B N 1
ATOM 4533 C CA . HIS B 1 246 ? -0.775 -33.312 -18.562 1 95.12 246 HIS B CA 1
ATOM 4534 C C . HIS B 1 246 ? -0.873 -32.031 -17.766 1 95.12 246 HIS B C 1
ATOM 4536 O O . HIS B 1 246 ? 0.101 -31.594 -17.141 1 95.12 246 HIS B O 1
ATOM 4542 N N . ARG B 1 247 ? -2.031 -31.438 -17.875 1 97 247 ARG B N 1
ATOM 4543 C CA . ARG B 1 247 ? -2.381 -30.219 -17.156 1 97 247 ARG B CA 1
ATOM 4544 C C . ARG B 1 247 ? -3.811 -30.281 -16.641 1 97 247 ARG B C 1
ATOM 4546 O O . ARG B 1 247 ? -4.574 -31.172 -17 1 97 247 ARG B O 1
ATOM 4553 N N . PRO B 1 248 ? -4.152 -29.328 -15.695 1 95.62 248 PRO B N 1
ATOM 4554 C CA . PRO B 1 248 ? -5.559 -29.281 -15.281 1 95.62 248 PRO B CA 1
ATOM 4555 C C . PRO B 1 248 ? -6.516 -29.141 -16.469 1 95.62 248 PRO B C 1
ATOM 4557 O O . PRO B 1 248 ? -6.203 -28.438 -17.438 1 95.62 248 PRO B O 1
ATOM 4560 N N . ASP B 1 249 ? -7.652 -29.766 -16.328 1 95.31 249 ASP B N 1
ATOM 4561 C CA . ASP B 1 249 ? -8.609 -29.875 -17.422 1 95.31 249 ASP B CA 1
ATOM 4562 C C . ASP B 1 249 ? -9.289 -28.531 -17.703 1 95.31 249 ASP B C 1
ATOM 4564 O O . ASP B 1 249 ? -9.836 -27.906 -16.781 1 95.31 249 ASP B O 1
ATOM 4568 N N . THR B 1 250 ? -9.273 -28.047 -18.953 1 96.19 250 THR B N 1
ATOM 4569 C CA . THR B 1 250 ? -9.844 -26.75 -19.297 1 96.19 250 THR B CA 1
ATOM 4570 C C . THR B 1 250 ? -11.18 -26.922 -20.016 1 96.19 250 THR B C 1
ATOM 4572 O O . THR B 1 250 ? -11.703 -25.984 -20.609 1 96.19 250 THR B O 1
ATOM 4575 N N . SER B 1 251 ? -11.68 -28.141 -19.969 1 94.44 251 SER B N 1
ATOM 4576 C CA . SER B 1 251 ? -12.984 -28.375 -20.578 1 94.44 251 SER B CA 1
ATOM 4577 C C . SER B 1 251 ? -14.094 -27.672 -19.797 1 94.44 251 SER B C 1
ATOM 4579 O O . SER B 1 251 ? -13.859 -27.156 -18.703 1 94.44 251 SER B O 1
ATOM 4581 N N . GLU B 1 252 ? -15.273 -27.703 -20.25 1 91.88 252 GLU B N 1
ATOM 4582 C CA . GLU B 1 252 ? -16.422 -27.016 -19.656 1 91.88 252 GLU B CA 1
ATOM 4583 C C . GLU B 1 252 ? -16.812 -27.672 -18.328 1 91.88 252 GLU B C 1
ATOM 4585 O O . GLU B 1 252 ? -17.469 -27.047 -17.5 1 91.88 252 GLU B O 1
ATOM 4590 N N . GLU B 1 253 ? -16.438 -28.875 -18.188 1 90.19 253 GLU B N 1
ATOM 4591 C CA . GLU B 1 253 ? -16.719 -29.594 -16.953 1 90.19 253 GLU B CA 1
ATOM 4592 C C . GLU B 1 253 ? -15.977 -28.969 -15.773 1 90.19 253 GLU B C 1
ATOM 4594 O O . GLU B 1 253 ? -16.469 -28.953 -14.648 1 90.19 253 GLU B O 1
ATOM 4599 N N . ASN B 1 254 ? -14.82 -28.391 -16.109 1 91.44 254 ASN B N 1
ATOM 4600 C CA . ASN B 1 254 ? -13.984 -27.859 -15.039 1 91.44 254 ASN B CA 1
ATOM 4601 C C . ASN B 1 254 ? -13.898 -26.328 -15.109 1 91.44 254 ASN B C 1
ATOM 4603 O O . ASN B 1 254 ? -13.695 -25.672 -14.094 1 91.44 254 ASN B O 1
ATOM 4607 N N . LEU B 1 255 ? -14.031 -25.766 -16.266 1 93.5 255 LEU B N 1
ATOM 4608 C CA . LEU B 1 255 ? -14.125 -24.328 -16.484 1 93.5 255 LEU B CA 1
ATOM 4609 C C . LEU B 1 255 ? -15.469 -23.953 -17.109 1 93.5 255 LEU B C 1
ATOM 4611 O O . LEU B 1 255 ? -15.648 -24.078 -18.312 1 93.5 255 LEU B O 1
ATOM 4615 N N . PRO B 1 256 ? -16.281 -23.422 -16.25 1 86.75 256 PRO B N 1
ATOM 4616 C CA . PRO B 1 256 ? -17.656 -23.203 -16.719 1 86.75 256 PRO B CA 1
ATOM 4617 C C . PRO B 1 256 ? -17.703 -22.281 -17.938 1 86.75 256 PRO B C 1
ATOM 4619 O O . PRO B 1 256 ? -16.828 -21.438 -18.125 1 86.75 256 PRO B O 1
ATOM 4622 N N . PHE B 1 257 ? -18.797 -22.312 -18.641 1 90.38 257 PHE B N 1
ATOM 4623 C CA . PHE B 1 257 ? -19 -21.594 -19.906 1 90.38 257 PHE B CA 1
ATOM 4624 C C . PHE B 1 257 ? -19.281 -20.125 -19.656 1 90.38 257 PHE B C 1
ATOM 4626 O O . PHE B 1 257 ? -19.047 -19.281 -20.531 1 90.38 257 PHE B O 1
ATOM 4633 N N . ASP B 1 258 ? -19.719 -19.859 -18.516 1 92.06 258 ASP B N 1
ATOM 4634 C CA . ASP B 1 258 ? -20.188 -18.5 -18.25 1 92.06 258 ASP B CA 1
ATOM 4635 C C . ASP B 1 258 ? -19.031 -17.594 -17.797 1 92.06 258 ASP B C 1
ATOM 4637 O O . ASP B 1 258 ? -19.25 -16.438 -17.438 1 92.06 258 ASP B O 1
ATOM 4641 N N . ILE B 1 259 ? -17.828 -18.062 -17.859 1 95.62 259 ILE B N 1
ATOM 4642 C CA . ILE B 1 259 ? -16.672 -17.234 -17.562 1 95.62 259 ILE B CA 1
ATOM 4643 C C . ILE B 1 259 ? -16.562 -16.109 -18.594 1 95.62 259 ILE B C 1
ATOM 4645 O O . ILE B 1 259 ? -16.469 -16.359 -19.781 1 95.62 259 ILE B O 1
ATOM 4649 N N . PRO B 1 260 ? -16.609 -14.836 -18.141 1 96.56 260 PRO B N 1
ATOM 4650 C CA . PRO B 1 260 ? -16.391 -13.75 -19.109 1 96.56 260 PRO B CA 1
ATOM 4651 C C . PRO B 1 260 ? -15.031 -13.852 -19.797 1 96.56 260 PRO B C 1
ATOM 4653 O O . PRO B 1 260 ? -14.023 -14.164 -19.156 1 96.56 260 PRO B O 1
ATOM 4656 N N . HIS B 1 261 ? -15.062 -13.664 -21.125 1 97.12 261 HIS B N 1
ATOM 4657 C CA . HIS B 1 261 ? -13.836 -13.719 -21.922 1 97.12 261 HIS B CA 1
ATOM 4658 C C . HIS B 1 261 ? -13.164 -15.078 -21.797 1 97.12 261 HIS B C 1
ATOM 4660 O O . HIS B 1 261 ? -11.938 -15.172 -21.688 1 97.12 261 HIS B O 1
ATOM 4666 N N . ARG B 1 262 ? -13.953 -16.094 -21.703 1 97.31 262 ARG B N 1
ATOM 4667 C CA . ARG B 1 262 ? -13.5 -17.453 -21.453 1 97.31 262 ARG B CA 1
ATOM 4668 C C . ARG B 1 262 ? -12.414 -17.859 -22.438 1 97.31 262 ARG B C 1
ATOM 4670 O O . ARG B 1 262 ? -11.383 -18.422 -22.047 1 97.31 262 ARG B O 1
ATOM 4677 N N . GLY B 1 263 ? -12.648 -17.578 -23.766 1 97.25 263 GLY B N 1
ATOM 4678 C CA . GLY B 1 263 ? -11.68 -17.969 -24.781 1 97.25 263 GLY B CA 1
ATOM 4679 C C . GLY B 1 263 ? -10.305 -17.375 -24.531 1 97.25 263 GLY B C 1
ATOM 4680 O O . GLY B 1 263 ? -9.297 -18.078 -24.641 1 97.25 263 GLY B O 1
ATOM 4681 N N . LEU B 1 264 ? -10.273 -16.125 -24.25 1 98.06 264 LEU B N 1
ATOM 4682 C CA . LEU B 1 264 ? -9.023 -15.438 -23.969 1 98.06 264 LEU B CA 1
ATOM 4683 C C . LEU B 1 264 ? -8.344 -16.031 -22.734 1 98.06 264 LEU B C 1
ATOM 4685 O O . LEU B 1 264 ? -7.133 -16.266 -22.734 1 98.06 264 LEU B O 1
ATOM 4689 N N . MET B 1 265 ? -9.125 -16.328 -21.719 1 98.12 265 MET B N 1
ATOM 4690 C CA . MET B 1 265 ? -8.586 -16.875 -20.469 1 98.12 265 MET B CA 1
ATOM 4691 C C . MET B 1 265 ? -7.984 -18.25 -20.703 1 98.12 265 MET B C 1
ATOM 4693 O O . MET B 1 265 ? -6.887 -18.547 -20.219 1 98.12 265 MET B O 1
ATOM 4697 N N . ILE B 1 266 ? -8.68 -19.047 -21.438 1 98 266 ILE B N 1
ATOM 4698 C CA . ILE B 1 266 ? -8.195 -20.391 -21.734 1 98 266 ILE B CA 1
ATOM 4699 C C . ILE B 1 266 ? -6.895 -20.312 -22.547 1 98 266 ILE B C 1
ATOM 4701 O O . ILE B 1 266 ? -5.945 -21.047 -22.281 1 98 266 ILE B O 1
ATOM 4705 N N . SER B 1 267 ? -6.844 -19.391 -23.469 1 98.38 267 SER B N 1
ATOM 4706 C CA . SER B 1 267 ? -5.641 -19.203 -24.281 1 98.38 267 SER B CA 1
ATOM 4707 C C . SER B 1 267 ? -4.453 -18.797 -23.406 1 98.38 267 SER B C 1
ATOM 4709 O O . SER B 1 267 ? -3.354 -19.344 -23.578 1 98.38 267 SER B O 1
ATOM 4711 N N . LEU B 1 268 ? -4.676 -17.875 -22.469 1 98.5 268 LEU B N 1
ATOM 4712 C CA . LEU B 1 268 ? -3.619 -17.422 -21.562 1 98.5 268 LEU B CA 1
ATOM 4713 C C . LEU B 1 268 ? -3.135 -18.578 -20.688 1 98.5 268 LEU B C 1
ATOM 4715 O O . LEU B 1 268 ? -1.93 -18.75 -20.5 1 98.5 268 LEU B O 1
ATOM 4719 N N . ILE B 1 269 ? -4.055 -19.375 -20.203 1 98.62 269 ILE B N 1
ATOM 4720 C CA . ILE B 1 269 ? -3.719 -20.516 -19.359 1 98.62 269 ILE B CA 1
ATOM 4721 C C . ILE B 1 269 ? -2.881 -21.516 -20.141 1 98.62 269 ILE B C 1
ATOM 4723 O O . ILE B 1 269 ? -1.795 -21.906 -19.703 1 98.62 269 ILE B O 1
ATOM 4727 N N . GLN B 1 270 ? -3.33 -21.859 -21.266 1 98.44 270 GLN B N 1
ATOM 4728 C CA . GLN B 1 270 ? -2.695 -22.906 -22.062 1 98.44 270 GLN B CA 1
ATOM 4729 C C . GLN B 1 270 ? -1.32 -22.469 -22.547 1 98.44 270 GLN B C 1
ATOM 4731 O O . GLN B 1 270 ? -0.376 -23.266 -22.562 1 98.44 270 GLN B O 1
ATOM 4736 N N . SER B 1 271 ? -1.201 -21.266 -22.969 1 98.5 271 SER B N 1
ATOM 4737 C CA . SER B 1 271 ? 0.108 -20.766 -23.375 1 98.5 271 SER B CA 1
ATOM 4738 C C . SER B 1 271 ? 1.048 -20.641 -22.188 1 98.5 271 SER B C 1
ATOM 4740 O O . SER B 1 271 ? 2.25 -20.891 -22.297 1 98.5 271 SER B O 1
ATOM 4742 N N . GLY B 1 272 ? 0.507 -20.328 -21.031 1 98.38 272 GLY B N 1
ATOM 4743 C CA . GLY B 1 272 ? 1.318 -20.109 -19.844 1 98.38 272 GLY B CA 1
ATOM 4744 C C . GLY B 1 272 ? 1.906 -21.391 -19.281 1 98.38 272 GLY B C 1
ATOM 4745 O O . GLY B 1 272 ? 2.979 -21.359 -18.672 1 98.38 272 GLY B O 1
ATOM 4746 N N . TRP B 1 273 ? 1.159 -22.469 -19.422 1 98.19 273 TRP B N 1
ATOM 4747 C CA . TRP B 1 273 ? 1.688 -23.703 -18.844 1 98.19 273 TRP B CA 1
ATOM 4748 C C . TRP B 1 273 ? 2.215 -24.625 -19.938 1 98.19 273 TRP B C 1
ATOM 4750 O O . TRP B 1 273 ? 2.283 -25.844 -19.75 1 98.19 273 TRP B O 1
ATOM 4760 N N . ALA B 1 274 ? 2.58 -24.062 -21.125 1 97.69 274 ALA B N 1
ATOM 4761 C CA . ALA B 1 274 ? 3.191 -24.828 -22.219 1 97.69 274 ALA B CA 1
ATOM 4762 C C . ALA B 1 274 ? 4.336 -25.688 -21.703 1 97.69 274 ALA B C 1
ATOM 4764 O O . ALA B 1 274 ? 5.043 -25.312 -20.766 1 97.69 274 ALA B O 1
ATOM 4765 N N . GLN B 1 275 ? 4.512 -26.828 -22.375 1 95.94 275 GLN B N 1
ATOM 4766 C CA . GLN B 1 275 ? 5.559 -27.781 -22 1 95.94 275 GLN B CA 1
ATOM 4767 C C . GLN B 1 275 ? 6.945 -27.156 -22.172 1 95.94 275 GLN B C 1
ATOM 4769 O O . GLN B 1 275 ? 7.793 -27.266 -21.281 1 95.94 275 GLN B O 1
ATOM 4774 N N . ASN B 1 276 ? 7.172 -26.516 -23.281 1 94.38 276 ASN B N 1
ATOM 4775 C CA . ASN B 1 276 ? 8.406 -25.797 -23.562 1 94.38 276 ASN B CA 1
ATOM 4776 C C . ASN B 1 276 ? 8.391 -24.391 -22.984 1 94.38 276 ASN B C 1
ATOM 4778 O O . ASN B 1 276 ? 7.551 -23.578 -23.375 1 94.38 276 ASN B O 1
ATOM 4782 N N . PRO B 1 277 ? 9.25 -24.078 -22.062 1 95.06 277 PRO B N 1
ATOM 4783 C CA . PRO B 1 277 ? 9.258 -22.75 -21.438 1 95.06 277 PRO B CA 1
ATOM 4784 C C . PRO B 1 277 ? 9.406 -21.609 -22.453 1 95.06 277 PRO B C 1
ATOM 4786 O O . PRO B 1 277 ? 8.891 -20.516 -22.234 1 95.06 277 PRO B O 1
ATOM 4789 N N . ASP B 1 278 ? 10.055 -21.812 -23.547 1 94.56 278 ASP B N 1
ATOM 4790 C CA . ASP B 1 278 ? 10.266 -20.781 -24.562 1 94.56 278 ASP B CA 1
ATOM 4791 C C . ASP B 1 278 ? 8.953 -20.375 -25.234 1 94.56 278 ASP B C 1
ATOM 4793 O O . ASP B 1 278 ? 8.875 -19.328 -25.875 1 94.56 278 ASP B O 1
ATOM 4797 N N . GLU B 1 279 ? 7.988 -21.25 -25.109 1 97 279 GLU B N 1
ATOM 4798 C CA . GLU B 1 279 ? 6.691 -20.984 -25.719 1 97 279 GLU B CA 1
ATOM 4799 C C . GLU B 1 279 ? 5.77 -20.234 -24.766 1 97 279 GLU B C 1
ATOM 4801 O O . GLU B 1 279 ? 4.684 -19.797 -25.156 1 97 279 GLU B O 1
ATOM 4806 N N . ARG B 1 280 ? 6.191 -20.078 -23.594 1 98.06 280 ARG B N 1
ATOM 4807 C CA . ARG B 1 280 ? 5.383 -19.344 -22.609 1 98.06 280 ARG B CA 1
ATOM 4808 C C . ARG B 1 280 ? 5.551 -17.844 -22.781 1 98.06 280 ARG B C 1
ATOM 4810 O O . ARG B 1 280 ? 6.648 -17.359 -23.062 1 98.06 280 ARG B O 1
ATOM 4817 N N . PRO B 1 281 ? 4.488 -17.094 -22.625 1 98.06 281 PRO B N 1
ATOM 4818 C CA . PRO B 1 281 ? 4.582 -15.641 -22.766 1 98.06 281 PRO B CA 1
ATOM 4819 C C . PRO B 1 281 ? 5.305 -14.992 -21.578 1 98.06 281 PRO B C 1
ATOM 4821 O O . PRO B 1 281 ? 5.617 -15.664 -20.594 1 98.06 281 PRO B O 1
ATOM 4824 N N . SER B 1 282 ? 5.633 -13.719 -21.719 1 96.88 282 SER B N 1
ATOM 4825 C CA . SER B 1 282 ? 6.07 -12.906 -20.594 1 96.88 282 SER B CA 1
ATOM 4826 C C . SER B 1 282 ? 4.883 -12.352 -19.812 1 96.88 282 SER B C 1
ATOM 4828 O O . SER B 1 282 ? 3.754 -12.352 -20.312 1 96.88 282 SER B O 1
ATOM 4830 N N . PHE B 1 283 ? 5.172 -11.93 -18.656 1 98.06 283 PHE B N 1
ATOM 4831 C CA . PHE B 1 283 ? 4.109 -11.297 -17.875 1 98.06 283 PHE B CA 1
ATOM 4832 C C . PHE B 1 283 ? 3.643 -10.008 -18.562 1 98.06 283 PHE B C 1
ATOM 4834 O O . PHE B 1 283 ? 2.463 -9.656 -18.484 1 98.06 283 PHE B O 1
ATOM 4841 N N . LEU B 1 284 ? 4.543 -9.352 -19.234 1 97.12 284 LEU B N 1
ATOM 4842 C CA . LEU B 1 284 ? 4.164 -8.164 -19.984 1 97.12 284 LEU B CA 1
ATOM 4843 C C . LEU B 1 284 ? 3.096 -8.492 -21.016 1 97.12 284 LEU B C 1
ATOM 4845 O O . LEU B 1 284 ? 2.096 -7.781 -21.141 1 97.12 284 LEU B O 1
ATOM 4849 N N . LYS B 1 285 ? 3.293 -9.562 -21.688 1 97.25 285 LYS B N 1
ATOM 4850 C CA . LYS B 1 285 ? 2.318 -9.984 -22.688 1 97.25 285 LYS B CA 1
ATOM 4851 C C . LYS B 1 285 ? 0.99 -10.359 -22.031 1 97.25 285 LYS B C 1
ATOM 4853 O O . LYS B 1 285 ? -0.078 -10.023 -22.547 1 97.25 285 LYS B O 1
ATOM 4858 N N . CYS B 1 286 ? 1.04 -11.047 -20.938 1 98.06 286 CYS B N 1
ATOM 4859 C CA . CYS B 1 286 ? -0.176 -11.398 -20.219 1 98.06 286 CYS B CA 1
ATOM 4860 C C . CYS B 1 286 ? -0.943 -10.141 -19.812 1 98.06 286 CYS B C 1
ATOM 4862 O O . CYS B 1 286 ? -2.166 -10.086 -19.938 1 98.06 286 CYS B O 1
ATOM 4864 N N . LEU B 1 287 ? -0.194 -9.109 -19.359 1 98.19 287 LEU B N 1
ATOM 4865 C CA . LEU B 1 287 ? -0.808 -7.867 -18.891 1 98.19 287 LEU B CA 1
ATOM 4866 C C . LEU B 1 287 ? -1.489 -7.133 -20.031 1 98.19 287 LEU B C 1
ATOM 4868 O O . LEU B 1 287 ? -2.588 -6.598 -19.875 1 98.19 287 LEU B O 1
ATOM 4872 N N . ILE B 1 288 ? -0.911 -7.117 -21.172 1 97.56 288 ILE B N 1
ATOM 4873 C CA . ILE B 1 288 ? -1.471 -6.465 -22.344 1 97.56 288 ILE B CA 1
ATOM 4874 C C . ILE B 1 288 ? -2.807 -7.109 -22.719 1 97.56 288 ILE B C 1
ATOM 4876 O O . ILE B 1 288 ? -3.754 -6.418 -23.094 1 97.56 288 ILE B O 1
ATOM 4880 N N . GLU B 1 289 ? -2.908 -8.406 -22.5 1 97.44 289 GLU B N 1
ATOM 4881 C CA . GLU B 1 289 ? -4.129 -9.133 -22.844 1 97.44 289 GLU B CA 1
ATOM 4882 C C . GLU B 1 289 ? -5.176 -9.008 -21.734 1 97.44 289 GLU B C 1
ATOM 4884 O O . GLU B 1 289 ? -6.375 -8.992 -22.016 1 97.44 289 GLU B O 1
ATOM 4889 N N . LEU B 1 290 ? -4.777 -8.844 -20.5 1 97.75 290 LEU B N 1
ATOM 4890 C CA . LEU B 1 290 ? -5.691 -8.812 -19.375 1 97.75 290 LEU B CA 1
ATOM 4891 C C . LEU B 1 290 ? -6.277 -7.418 -19.172 1 97.75 290 LEU B C 1
ATOM 4893 O O . LEU B 1 290 ? -7.418 -7.277 -18.734 1 97.75 290 LEU B O 1
ATOM 4897 N N . GLU B 1 291 ? -5.527 -6.41 -19.531 1 96.94 291 GLU B N 1
ATOM 4898 C CA . GLU B 1 291 ? -5.898 -5.027 -19.25 1 96.94 291 GLU B CA 1
ATOM 4899 C C . GLU B 1 291 ? -7.242 -4.676 -19.875 1 96.94 291 GLU B C 1
ATOM 4901 O O . GLU B 1 291 ? -8.125 -4.121 -19.219 1 96.94 291 GLU B O 1
ATOM 4906 N N . PRO B 1 292 ? -7.484 -5.059 -21.172 1 96.94 292 PRO B N 1
ATOM 4907 C CA . PRO B 1 292 ? -8.789 -4.75 -21.766 1 96.94 292 PRO B CA 1
ATOM 4908 C C . PRO B 1 292 ? -9.945 -5.445 -21.047 1 96.94 292 PRO B C 1
ATOM 4910 O O . PRO B 1 292 ? -11.062 -4.926 -21.031 1 96.94 292 PRO B O 1
ATOM 4913 N N . VAL B 1 293 ? -9.703 -6.621 -20.5 1 97.5 293 VAL B N 1
ATOM 4914 C CA . VAL B 1 293 ? -10.734 -7.348 -19.75 1 97.5 293 VAL B CA 1
ATOM 4915 C C . VAL B 1 293 ? -11.172 -6.531 -18.547 1 97.5 293 VAL B C 1
ATOM 4917 O O . VAL B 1 293 ? -12.367 -6.367 -18.297 1 97.5 293 VAL B O 1
ATOM 4920 N N . LEU B 1 294 ? -10.258 -5.902 -17.844 1 97.19 294 LEU B N 1
ATOM 4921 C CA . LEU B 1 294 ? -10.555 -5.133 -16.656 1 97.19 294 LEU B CA 1
ATOM 4922 C C . LEU B 1 294 ? -11.328 -3.863 -17 1 97.19 294 LEU B C 1
ATOM 4924 O O . LEU B 1 294 ? -12.172 -3.416 -16.219 1 97.19 294 LEU B O 1
ATOM 4928 N N . ARG B 1 295 ? -11.039 -3.385 -18.156 1 95.75 295 ARG B N 1
ATOM 4929 C CA . ARG B 1 295 ? -11.656 -2.133 -18.578 1 95.75 295 ARG B CA 1
ATOM 4930 C C . ARG B 1 295 ? -13.141 -2.328 -18.859 1 95.75 295 ARG B C 1
ATOM 4932 O O . ARG B 1 295 ? -13.891 -1.354 -18.984 1 95.75 295 ARG B O 1
ATOM 4939 N N . THR B 1 296 ? -13.57 -3.545 -18.984 1 96.69 296 THR B N 1
ATOM 4940 C CA . THR B 1 296 ? -14.984 -3.807 -19.25 1 96.69 296 THR B CA 1
ATOM 4941 C C . THR B 1 296 ? -15.812 -3.658 -17.969 1 96.69 296 THR B C 1
ATOM 4943 O O . THR B 1 296 ? -17.047 -3.648 -18.031 1 96.69 296 THR B O 1
ATOM 4946 N N . PHE B 1 297 ? -15.141 -3.5 -16.859 1 96.06 297 PHE B N 1
ATOM 4947 C CA . PHE B 1 297 ? -15.828 -3.344 -15.586 1 96.06 297 PHE B CA 1
ATOM 4948 C C . PHE B 1 297 ? -15.719 -1.909 -15.086 1 96.06 297 PHE B C 1
ATOM 4950 O O . PHE B 1 297 ? -14.688 -1.26 -15.266 1 96.06 297 PHE B O 1
ATOM 4957 N N . GLU B 1 298 ? -16.766 -1.485 -14.438 1 93.56 298 GLU B N 1
ATOM 4958 C CA . GLU B 1 298 ? -16.719 -0.185 -13.773 1 93.56 298 GLU B CA 1
ATOM 4959 C C . GLU B 1 298 ? -16.016 -0.278 -12.43 1 93.56 298 GLU B C 1
ATOM 4961 O O . GLU B 1 298 ? -16.062 -1.315 -11.766 1 93.56 298 GLU B O 1
ATOM 4966 N N . ASP B 1 299 ? -15.422 0.81 -12.047 1 91.25 299 ASP B N 1
ATOM 4967 C CA . ASP B 1 299 ? -14.711 0.856 -10.773 1 91.25 299 ASP B CA 1
ATOM 4968 C C . ASP B 1 299 ? -15.609 0.43 -9.617 1 91.25 299 ASP B C 1
ATOM 4970 O O . ASP B 1 299 ? -15.18 -0.284 -8.719 1 91.25 299 ASP B O 1
ATOM 4974 N N . ILE B 1 300 ? -16.828 0.804 -9.703 1 94.5 300 ILE B N 1
ATOM 4975 C CA . ILE B 1 300 ? -17.766 0.572 -8.609 1 94.5 300 ILE B CA 1
ATOM 4976 C C . ILE B 1 300 ? -18.062 -0.921 -8.492 1 94.5 300 ILE B C 1
ATOM 4978 O O . ILE B 1 300 ? -18.297 -1.433 -7.398 1 94.5 300 ILE B O 1
ATOM 4982 N N . THR B 1 301 ? -17.984 -1.613 -9.586 1 96.5 301 THR B N 1
ATOM 4983 C CA . THR B 1 301 ? -18.312 -3.033 -9.594 1 96.5 301 THR B CA 1
ATOM 4984 C C . THR B 1 301 ? -17.312 -3.826 -8.75 1 96.5 301 THR B C 1
ATOM 4986 O O . THR B 1 301 ? -17.688 -4.805 -8.094 1 96.5 301 THR B O 1
ATOM 4989 N N . PHE B 1 302 ? -16.094 -3.396 -8.734 1 97.06 302 PHE B N 1
ATOM 4990 C CA . PHE B 1 302 ? -15.094 -4.059 -7.91 1 97.06 302 PHE B CA 1
ATOM 4991 C C . PHE B 1 302 ? -15.398 -3.871 -6.43 1 97.06 302 PHE B C 1
ATOM 4993 O O . PHE B 1 302 ? -15.297 -4.816 -5.645 1 97.06 302 PHE B O 1
ATOM 5000 N N . LEU B 1 303 ? -15.75 -2.695 -6.066 1 96.56 303 LEU B N 1
ATOM 5001 C CA . LEU B 1 303 ? -16.078 -2.395 -4.676 1 96.56 303 LEU B CA 1
ATOM 5002 C C . LEU B 1 303 ? -17.328 -3.156 -4.234 1 96.56 303 LEU B C 1
ATOM 5004 O O . LEU B 1 303 ? -17.391 -3.645 -3.105 1 96.56 303 LEU B O 1
ATOM 5008 N N . GLU B 1 304 ? -18.266 -3.221 -5.113 1 97.12 304 GLU B N 1
ATOM 5009 C CA . GLU B 1 304 ? -19.469 -3.992 -4.82 1 97.12 304 GLU B CA 1
ATOM 5010 C C . GLU B 1 304 ? -19.141 -5.465 -4.602 1 97.12 304 GLU B C 1
ATOM 5012 O O . GLU B 1 304 ? -19.719 -6.109 -3.717 1 97.12 304 GLU B O 1
ATOM 5017 N N . ALA B 1 305 ? -18.266 -5.957 -5.418 1 97.75 305 ALA B N 1
ATOM 5018 C CA . ALA B 1 305 ? -17.844 -7.344 -5.258 1 97.75 305 ALA B CA 1
ATOM 5019 C C . ALA B 1 305 ? -17.172 -7.559 -3.898 1 97.75 305 ALA B C 1
ATOM 5021 O O . ALA B 1 305 ? -17.406 -8.586 -3.248 1 97.75 305 ALA B O 1
ATOM 5022 N N . VAL B 1 306 ? -16.391 -6.625 -3.461 1 97.5 306 VAL B N 1
ATOM 5023 C CA . VAL B 1 306 ? -15.734 -6.695 -2.162 1 97.5 306 VAL B CA 1
ATOM 5024 C C . VAL B 1 306 ? -16.781 -6.695 -1.049 1 97.5 306 VAL B C 1
ATOM 5026 O O . VAL B 1 306 ? -16.688 -7.484 -0.105 1 97.5 306 VAL B O 1
ATOM 5029 N N . ILE B 1 307 ? -17.766 -5.832 -1.163 1 96.69 307 ILE B N 1
ATOM 5030 C CA . ILE B 1 307 ? -18.828 -5.742 -0.167 1 96.69 307 ILE B CA 1
ATOM 5031 C C . ILE B 1 307 ? -19.562 -7.074 -0.081 1 96.69 307 ILE B C 1
ATOM 5033 O O . ILE B 1 307 ? -19.875 -7.551 1.014 1 96.69 307 ILE B O 1
ATOM 5037 N N . GLN B 1 308 ? -19.797 -7.66 -1.227 1 96.31 308 GLN B N 1
ATOM 5038 C CA . GLN B 1 308 ? -20.484 -8.945 -1.263 1 96.31 308 GLN B CA 1
ATOM 5039 C C . GLN B 1 308 ? -19.688 -10.016 -0.512 1 96.31 308 GLN B C 1
ATOM 5041 O O . GLN B 1 308 ? -20.25 -10.82 0.224 1 96.31 308 GLN B O 1
ATOM 5046 N N . LEU B 1 309 ? -18.406 -10.039 -0.67 1 96.25 309 LEU B N 1
ATOM 5047 C CA . LEU B 1 309 ? -17.562 -11.008 0.009 1 96.25 309 LEU B CA 1
ATOM 5048 C C . LEU B 1 309 ? -17.562 -10.773 1.516 1 96.25 309 LEU B C 1
ATOM 5050 O O . LEU B 1 309 ? -17.609 -11.727 2.299 1 96.25 309 LEU B O 1
ATOM 5054 N N . LYS B 1 310 ? -17.438 -9.492 1.892 1 95.25 310 LYS B N 1
ATOM 5055 C CA . LYS B 1 310 ? -17.406 -9.156 3.312 1 95.25 310 LYS B CA 1
ATOM 5056 C C . LYS B 1 310 ? -18.719 -9.531 3.994 1 95.25 310 LYS B C 1
ATOM 5058 O O . LYS B 1 310 ? -18.734 -9.992 5.141 1 95.25 310 LYS B O 1
ATOM 5063 N N . LYS B 1 311 ? -19.828 -9.344 3.297 1 93.94 311 LYS B N 1
ATOM 5064 C CA . LYS B 1 311 ? -21.125 -9.727 3.834 1 93.94 311 LYS B CA 1
ATOM 5065 C C . LYS B 1 311 ? -21.234 -11.242 3.986 1 93.94 311 LYS B C 1
ATOM 5067 O O . LYS B 1 311 ? -21.812 -11.734 4.957 1 93.94 311 LYS B O 1
ATOM 5072 N N . ALA B 1 312 ? -20.703 -11.938 3.059 1 91.31 312 ALA B N 1
ATOM 5073 C CA . ALA B 1 312 ? -20.75 -13.398 3.098 1 91.31 312 ALA B CA 1
ATOM 5074 C C . ALA B 1 312 ? -19.938 -13.945 4.27 1 91.31 312 ALA B C 1
ATOM 5076 O O . ALA B 1 312 ? -20.344 -14.914 4.914 1 91.31 312 ALA B O 1
ATOM 5077 N N . LYS B 1 313 ? -18.844 -13.367 4.52 1 86.94 313 LYS B N 1
ATOM 5078 C CA . LYS B 1 313 ? -17.953 -13.812 5.59 1 86.94 313 LYS B CA 1
ATOM 5079 C C . LYS B 1 313 ? -18.594 -13.594 6.961 1 86.94 313 LYS B C 1
ATOM 5081 O O . LYS B 1 313 ? -18.328 -14.352 7.898 1 86.94 313 LYS B O 1
ATOM 5086 N N . GLN B 1 314 ? -19.344 -12.555 7.172 1 81.56 314 GLN B N 1
ATOM 5087 C CA . GLN B 1 314 ? -19.984 -12.242 8.445 1 81.56 314 GLN B CA 1
ATOM 5088 C C . GLN B 1 314 ? -21.203 -13.133 8.688 1 81.56 314 GLN B C 1
ATOM 5090 O O . GLN B 1 314 ? -21.641 -13.297 9.828 1 81.56 314 GLN B O 1
ATOM 5095 N N . ASN B 1 315 ? -21.812 -13.75 7.645 1 71.81 315 ASN B N 1
ATOM 5096 C CA . ASN B 1 315 ? -22.953 -14.648 7.789 1 71.81 315 ASN B CA 1
ATOM 5097 C C . ASN B 1 315 ? -22.5 -16.078 8.07 1 71.81 315 ASN B C 1
ATOM 5099 O O . ASN B 1 315 ? -23.188 -16.812 8.781 1 71.81 315 ASN B O 1
#

Radius of gyration: 25.98 Å; Cα contacts (8 Å, |Δi|>4): 987; chains: 2; bounding box: 64×77×52 Å